Protein 6ITH (pdb70)

Secondary structure (DSSP, 8-state):
--SSHHHHHHHHHHHHHHHHHHHHHHHHHHHHHT-

InterPro domains:
  IPR001050 Syndecan [PTHR10915] (80-201)
  IPR003585 Neurexin/syndecan/glycophorin C [SM00294] (168-186)
  IPR027789 Syndecan/Neurexin domain [PF01034] (138-199)
  IPR030479 Syndecan, conserved site [PS00964] (169-179)

Solvent-accessible surface area: 3850 Å² total; per-residue (Å²): 206,186,151,57,88,119,90,101,51,67,108,114,51,45,36,72,105,38,148,112,139,55,88,146,102,110,106,89,100,82,166,157,160,199,207

Radius of gyration: 15.55 Å; Cα contacts (8 Å, |Δi|>4): 0; chains: 1; bounding box: 10×21×50 Å

Organism: Homo sapiens (NCBI:txid9606)

Sequence (35 aa):
MEQSTEVLAAVIAGGVIGFLFAIFLILLLVYRMRKMEQSTEVLAAVIAGGVIGFLFAIFLILLLVYRMRKMEQSTEVLAAVIAGGVIGFLFAIFLILLLVYRMRKMEQSTEVLAAVIAGGVIGFLFAIFLILLLVYRMRKMEQSTEVLAAVIAGGVIGFLFAIFLILLLVYRMRKMEQSTEVLAAVIAGGVIGFLFAIFLILLLVYRMRKMEQSTEVLAAVIAGGVIGFLFAIFLILLLVYRMRKMEQSTEVLAAVIAGGVIGFLFAIFLILLLVYRMRKMEQSTEVLAAVIAGGVIGFLFAIFLILLLVYRMRKMEQSTEVLAAVIAGGVIGFLFAIFLILLLVYRMRKMEQSTEVLAAVIAGGVIGFLFAIFLILLLVYRMRKMEQSTEVLAAVIAGGVIGFLFAIFLILLLVYRMRKMEQSTEVLAAVIAGGVIGFLFAIFLILLLVYRMRKMEQSTEVLAAVIAGGVIGFLFAIFLILLLVYRMRKMEQSTEVLAAVIAGGVIGFLFAIFLILLLVYRMRK

Structure (mmCIF, N/CA/C/O backbone):
data_6ITH
#
_entry.id   6ITH
#
_cell.length_a   1.000
_cell.length_b   1.000
_cell.length_c   1.000
_cell.angle_alpha   90.00
_cell.angle_beta   90.00
_cell.angle_gamma   90.00
#
_symmetry.space_group_name_H-M   'P 1'
#
loop_
_atom_site.group_PDB
_atom_site.id
_atom_site.type_symbol
_atom_site.label_atom_id
_atom_site.label_alt_id
_atom_site.label_comp_id
_atom_site.label_asym_id
_atom_site.label_entity_id
_atom_site.label_seq_id
_atom_site.pdbx_PDB_ins_code
_atom_site.Cartn_x
_atom_site.Cartn_y
_atom_site.Cartn_z
_atom_site.occupancy
_atom_site.B_iso_or_equiv
_atom_site.auth_seq_id
_atom_site.auth_comp_id
_atom_site.auth_asym_id
_atom_site.auth_atom_id
_atom_site.pdbx_PDB_model_num
ATOM 1 N N . MET A 1 1 ? 10.689 6.517 -8.796 1.00 0.00 1 MET A N 1
ATOM 2 C CA . MET A 1 1 ? 10.162 5.629 -7.766 1.00 0.00 1 MET A CA 1
ATOM 3 C C . MET A 1 1 ? 8.774 5.122 -8.144 1.00 0.00 1 MET A C 1
ATOM 4 O O . MET A 1 1 ? 7.927 5.889 -8.600 1.00 0.00 1 MET A O 1
ATOM 18 N N . GLU A 1 2 ? 8.549 3.826 -7.951 1.00 0.00 2 GLU A N 1
ATOM 19 C CA . GLU A 1 2 ? 7.263 3.218 -8.274 1.00 0.00 2 GLU A CA 1
ATOM 20 C C . GLU A 1 2 ? 6.509 2.835 -7.004 1.00 0.00 2 GLU A C 1
ATOM 21 O O . GLU A 1 2 ? 5.282 2.916 -6.950 1.00 0.00 2 GLU A O 1
ATOM 33 N N . GLN A 1 3 ? 7.253 2.417 -5.984 1.00 0.00 3 GLN A N 1
ATOM 34 C CA . GLN A 1 3 ? 6.654 2.019 -4.715 1.00 0.00 3 GLN A CA 1
ATOM 35 C C . GLN A 1 3 ? 6.262 3.242 -3.892 1.00 0.00 3 GLN A C 1
ATOM 36 O O . GLN A 1 3 ? 6.627 4.370 -4.225 1.00 0.00 3 GLN A O 1
ATOM 50 N N . SER A 1 4 ? 5.517 3.011 -2.816 1.00 0.00 4 SER A N 1
ATOM 51 C CA . SER A 1 4 ? 5.071 4.094 -1.948 1.00 0.00 4 SER A CA 1
ATOM 52 C C . SER A 1 4 ? 5.908 4.146 -0.673 1.00 0.00 4 SER A C 1
ATOM 53 O O . SER A 1 4 ? 5.424 4.550 0.386 1.00 0.00 4 SER A O 1
ATOM 61 N N . THR A 1 5 ? 7.167 3.735 -0.781 1.00 0.00 5 THR A N 1
ATOM 62 C CA . THR A 1 5 ? 8.072 3.733 0.361 1.00 0.00 5 THR A CA 1
ATOM 63 C C . THR A 1 5 ? 8.341 5.151 0.852 1.00 0.00 5 THR A C 1
ATOM 64 O O . THR A 1 5 ? 8.346 5.411 2.054 1.00 0.00 5 THR A O 1
ATOM 75 N N . GLU A 1 6 ? 8.565 6.065 -0.088 1.00 0.00 6 GLU A N 1
ATOM 76 C CA . GLU A 1 6 ? 8.835 7.457 0.251 1.00 0.00 6 GLU A CA 1
ATOM 77 C C . GLU A 1 6 ? 7.663 8.069 1.012 1.00 0.00 6 GLU A C 1
ATOM 78 O O . GLU A 1 6 ? 7.842 8.668 2.073 1.00 0.00 6 GLU A O 1
ATOM 90 N N . VAL A 1 7 ? 6.463 7.915 0.463 1.00 0.00 7 VAL A N 1
ATOM 91 C CA . VAL A 1 7 ? 5.260 8.452 1.090 1.00 0.00 7 VAL A CA 1
ATOM 92 C C . VAL A 1 7 ? 4.978 7.760 2.418 1.00 0.00 7 VAL A C 1
ATOM 93 O O . VAL A 1 7 ? 4.625 8.406 3.406 1.00 0.00 7 VAL A O 1
ATOM 106 N N . LEU A 1 8 ? 5.135 6.441 2.437 1.00 0.00 8 LEU A N 1
ATOM 107 C CA . LEU A 1 8 ? 4.897 5.659 3.646 1.00 0.00 8 LEU A CA 1
ATOM 108 C C . LEU A 1 8 ? 5.869 6.057 4.752 1.00 0.00 8 LEU A C 1
ATOM 109 O O . LEU A 1 8 ? 5.477 6.226 5.905 1.00 0.00 8 LEU A O 1
ATOM 125 N N . ALA A 1 9 ? 7.140 6.206 4.390 1.00 0.00 9 ALA A N 1
ATOM 126 C CA . ALA A 1 9 ? 8.167 6.588 5.351 1.00 0.00 9 ALA A CA 1
ATOM 127 C C . ALA A 1 9 ? 7.884 7.967 5.938 1.00 0.00 9 ALA A C 1
ATOM 128 O O . ALA A 1 9 ? 8.015 8.178 7.143 1.00 0.00 9 ALA A O 1
ATOM 135 N N . ALA A 1 10 ? 7.496 8.903 5.078 1.00 0.00 10 ALA A N 1
ATOM 136 C CA . ALA A 1 10 ? 7.194 10.261 5.512 1.00 0.00 10 ALA A CA 1
ATOM 137 C C . ALA A 1 10 ? 6.013 10.279 6.476 1.00 0.00 10 ALA A C 1
ATOM 138 O O . ALA A 1 10 ? 6.057 10.937 7.516 1.00 0.00 10 ALA A O 1
ATOM 145 N N . VAL A 1 11 ? 4.956 9.553 6.125 1.00 0.00 11 VAL A N 1
ATOM 146 C CA . VAL A 1 11 ? 3.763 9.485 6.960 1.00 0.00 11 VAL A CA 1
ATOM 147 C C . VAL A 1 11 ? 4.081 8.887 8.325 1.00 0.00 11 VAL A C 1
ATOM 148 O O . VAL A 1 11 ? 3.624 9.386 9.354 1.00 0.00 11 VAL A O 1
ATOM 161 N N . ILE A 1 12 ? 4.867 7.815 8.328 1.00 0.00 12 ILE A N 1
ATOM 162 C CA . ILE A 1 12 ? 5.247 7.150 9.567 1.00 0.00 12 ILE A CA 1
ATOM 163 C C . ILE A 1 12 ? 6.042 8.086 10.472 1.00 0.00 12 ILE A C 1
ATOM 164 O O . ILE A 1 12 ? 5.758 8.204 11.663 1.00 0.00 12 ILE A O 1
ATOM 180 N N . ALA A 1 13 ? 7.039 8.751 9.896 1.00 0.00 13 ALA A N 1
ATOM 181 C CA . ALA A 1 13 ? 7.872 9.679 10.649 1.00 0.00 13 ALA A CA 1
ATOM 182 C C . ALA A 1 13 ? 7.040 10.819 11.228 1.00 0.00 13 ALA A C 1
ATOM 183 O O . ALA A 1 13 ? 7.244 11.231 12.369 1.00 0.00 13 ALA A O 1
ATOM 190 N N . GLY A 1 14 ? 6.102 11.324 10.433 1.00 0.00 14 GLY A N 1
ATOM 191 C CA . GLY A 1 14 ? 5.254 12.412 10.884 1.00 0.00 14 GLY A CA 1
ATOM 192 C C . GLY A 1 14 ? 4.340 12.001 12.021 1.00 0.00 14 GLY A C 1
ATOM 193 O O . GLY A 1 14 ? 4.080 12.785 12.932 1.00 0.00 14 GLY A O 1
ATOM 197 N N . GLY A 1 15 ? 3.848 10.766 11.966 1.00 0.00 15 GLY A N 1
ATOM 198 C CA . GLY A 1 15 ? 2.960 10.275 13.004 1.00 0.00 15 GLY A CA 1
ATOM 199 C C . GLY A 1 15 ? 3.674 10.063 14.324 1.00 0.00 15 GLY A C 1
ATOM 200 O O . GLY A 1 15 ? 3.163 10.435 15.381 1.00 0.00 15 GLY A O 1
ATOM 204 N N . VAL A 1 16 ? 4.858 9.463 14.266 1.00 0.00 16 VAL A N 1
ATOM 205 C CA . VAL A 1 16 ? 5.643 9.202 15.466 1.00 0.00 16 VAL A CA 1
ATOM 206 C C . VAL A 1 16 ? 6.123 10.502 16.103 1.00 0.00 16 VAL A C 1
ATOM 207 O O . VAL A 1 16 ? 6.064 10.667 17.321 1.00 0.00 16 VAL A O 1
ATOM 220 N N . ILE A 1 17 ? 6.598 11.422 15.270 1.00 0.00 17 ILE A N 1
ATOM 221 C CA . ILE A 1 17 ? 7.087 12.708 15.751 1.00 0.00 17 ILE A CA 1
ATOM 222 C C . ILE A 1 17 ? 5.960 13.527 16.372 1.00 0.00 17 ILE A C 1
ATOM 223 O O . ILE A 1 17 ? 6.118 14.105 17.446 1.00 0.00 17 ILE A O 1
ATOM 239 N N . GLY A 1 18 ? 4.820 13.570 15.688 1.00 0.00 18 GLY A N 1
ATOM 240 C CA . GLY A 1 18 ? 3.683 14.319 16.188 1.00 0.00 18 GLY A CA 1
ATOM 241 C C . GLY A 1 18 ? 3.149 13.761 17.492 1.00 0.00 18 GLY A C 1
ATOM 242 O O . GLY A 1 18 ? 2.826 14.513 18.412 1.00 0.00 18 GLY A O 1
ATOM 246 N N . PHE A 1 19 ? 3.055 12.438 17.573 1.00 0.00 19 PHE A N 1
ATOM 247 C CA . PHE A 1 19 ? 2.554 11.779 18.774 1.00 0.00 19 PHE A CA 1
ATOM 248 C C . PHE A 1 19 ? 3.487 12.022 19.957 1.00 0.00 19 PHE A C 1
ATOM 249 O O . PHE A 1 19 ? 3.037 12.289 21.072 1.00 0.00 19 PHE A O 1
ATOM 266 N N . LEU A 1 20 ? 4.788 11.928 19.706 1.00 0.00 20 LEU A N 1
ATOM 267 C CA . LEU A 1 20 ? 5.785 12.137 20.750 1.00 0.00 20 LEU A CA 1
ATOM 268 C C . LEU A 1 20 ? 5.747 13.574 21.260 1.00 0.00 20 LEU A C 1
ATOM 269 O O . LEU A 1 20 ? 5.891 13.823 22.457 1.00 0.00 20 LEU A O 1
ATOM 285 N N . PHE A 1 21 ? 5.549 14.517 20.344 1.00 0.00 21 PHE A N 1
ATOM 286 C CA . PHE A 1 21 ? 5.490 15.929 20.701 1.00 0.00 21 PHE A CA 1
ATOM 287 C C . PHE A 1 21 ? 4.241 16.230 21.524 1.00 0.00 21 PHE A C 1
ATOM 288 O O . PHE A 1 21 ? 4.297 16.963 22.511 1.00 0.00 21 PHE A O 1
ATOM 305 N N . ALA A 1 22 ? 3.115 15.660 21.109 1.00 0.00 22 ALA A N 1
ATOM 306 C CA . ALA A 1 22 ? 1.852 15.866 21.808 1.00 0.00 22 ALA A CA 1
ATOM 307 C C . ALA A 1 22 ? 1.919 15.324 23.232 1.00 0.00 22 ALA A C 1
ATOM 308 O O . ALA A 1 22 ? 1.471 15.977 24.175 1.00 0.00 22 ALA A O 1
ATOM 315 N N . ILE A 1 23 ? 2.478 14.128 23.380 1.00 0.00 23 ILE A N 1
ATOM 316 C CA . ILE A 1 23 ? 2.603 13.500 24.689 1.00 0.00 23 ILE A CA 1
ATOM 317 C C . ILE A 1 23 ? 3.554 14.284 25.587 1.00 0.00 23 ILE A C 1
ATOM 318 O O . ILE A 1 23 ? 3.331 14.406 26.791 1.00 0.00 23 ILE A O 1
ATOM 334 N N . PHE A 1 24 ? 4.617 14.817 24.991 1.00 0.00 24 PHE A N 1
ATOM 335 C CA . PHE A 1 24 ? 5.603 15.591 25.737 1.00 0.00 24 PHE A CA 1
ATOM 336 C C . PHE A 1 24 ? 5.003 16.904 26.230 1.00 0.00 24 PHE A C 1
ATOM 337 O O . PHE A 1 24 ? 5.268 17.338 27.352 1.00 0.00 24 PHE A O 1
ATOM 354 N N . LEU A 1 25 ? 4.195 17.533 25.384 1.00 0.00 25 LEU A N 1
ATOM 355 C CA . LEU A 1 25 ? 3.558 18.798 25.732 1.00 0.00 25 LEU A CA 1
ATOM 356 C C . LEU A 1 25 ? 2.542 18.605 26.853 1.00 0.00 25 LEU A C 1
ATOM 357 O O . LEU A 1 25 ? 2.476 19.403 27.789 1.00 0.00 25 LEU A O 1
ATOM 373 N N . ILE A 1 26 ? 1.753 17.541 26.753 1.00 0.00 26 ILE A N 1
ATOM 374 C CA . ILE A 1 26 ? 0.743 17.241 27.761 1.00 0.00 26 ILE A CA 1
ATOM 375 C C . ILE A 1 26 ? 1.386 16.922 29.106 1.00 0.00 26 ILE A C 1
ATOM 376 O O . ILE A 1 26 ? 0.952 17.417 30.147 1.00 0.00 26 ILE A O 1
ATOM 392 N N . LEU A 1 27 ? 2.424 16.093 29.078 1.00 0.00 27 LEU A N 1
ATOM 393 C CA . LEU A 1 27 ? 3.130 15.709 30.295 1.00 0.00 27 LEU A CA 1
ATOM 394 C C . LEU A 1 27 ? 3.768 16.924 30.961 1.00 0.00 27 LEU A C 1
ATOM 395 O O . LEU A 1 27 ? 3.734 17.063 32.185 1.00 0.00 27 LEU A O 1
ATOM 411 N N . LEU A 1 28 ? 4.347 17.801 30.149 1.00 0.00 28 LEU A N 1
ATOM 412 C CA . LEU A 1 28 ? 4.991 19.006 30.660 1.00 0.00 28 LEU A CA 1
ATOM 413 C C . LEU A 1 28 ? 3.970 19.940 31.301 1.00 0.00 28 LEU A C 1
ATOM 414 O O . LEU A 1 28 ? 4.227 20.534 32.349 1.00 0.00 28 LEU A O 1
ATOM 430 N N . LEU A 1 29 ? 2.809 20.063 30.667 1.00 0.00 29 LEU A N 1
ATOM 431 C CA . LEU A 1 29 ? 1.746 20.923 31.177 1.00 0.00 29 LEU A CA 1
ATOM 432 C C . LEU A 1 29 ? 1.218 20.404 32.510 1.00 0.00 29 LEU A C 1
ATOM 433 O O . LEU A 1 29 ? 1.096 21.157 33.477 1.00 0.00 29 LEU A O 1
ATOM 449 N N . VAL A 1 30 ? 0.909 19.112 32.556 1.00 0.00 30 VAL A N 1
ATOM 450 C CA . VAL A 1 30 ? 0.397 18.491 33.772 1.00 0.00 30 VAL A CA 1
ATOM 451 C C . VAL A 1 30 ? 1.446 18.504 34.879 1.00 0.00 30 VAL A C 1
ATOM 452 O O . VAL A 1 30 ? 1.116 18.612 36.060 1.00 0.00 30 VAL A O 1
ATOM 465 N N . TYR A 1 31 ? 2.711 18.394 34.488 1.00 0.00 31 TYR A N 1
ATOM 466 C CA . TYR A 1 31 ? 3.809 18.390 35.447 1.00 0.00 31 TYR A CA 1
ATOM 467 C C . TYR A 1 31 ? 4.020 19.781 36.039 1.00 0.00 31 TYR A C 1
ATOM 468 O O . TYR A 1 31 ? 4.200 19.933 37.247 1.00 0.00 31 TYR A O 1
ATOM 486 N N . ARG A 1 32 ? 3.996 20.793 35.178 1.00 0.00 32 ARG A N 1
ATOM 487 C CA . ARG A 1 32 ? 4.184 22.171 35.613 1.00 0.00 32 ARG A CA 1
ATOM 488 C C . ARG A 1 32 ? 3.066 22.601 36.559 1.00 0.00 32 ARG A C 1
ATOM 489 O O . ARG A 1 32 ? 3.309 23.282 37.554 1.00 0.00 32 ARG A O 1
ATOM 510 N N . MET A 1 33 ? 1.841 22.197 36.240 1.00 0.00 33 MET A N 1
ATOM 511 C CA . MET A 1 33 ? 0.686 22.539 37.061 1.00 0.00 33 MET A CA 1
ATOM 512 C C . MET A 1 33 ? 0.783 21.886 38.436 1.00 0.00 33 MET A C 1
ATOM 513 O O . MET A 1 33 ? 0.170 22.348 39.398 1.00 0.00 33 MET A O 1
ATOM 527 N N . ARG A 1 34 ? 1.558 20.809 38.521 1.00 0.00 34 ARG A N 1
ATOM 528 C CA . ARG A 1 34 ? 1.734 20.092 39.778 1.00 0.00 34 ARG A CA 1
ATOM 529 C C . ARG A 1 34 ? 2.175 21.041 40.888 1.00 0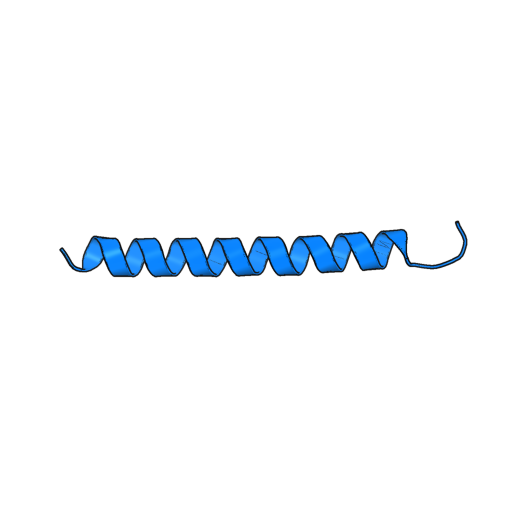.00 34 ARG A C 1
ATOM 530 O O . ARG A 1 34 ? 1.836 20.848 42.056 1.00 0.00 34 ARG A O 1
ATOM 551 N N . LYS A 1 35 ? 2.934 22.066 40.516 1.00 0.00 35 LYS A N 1
ATOM 552 C CA . LYS A 1 35 ? 3.423 23.046 41.479 1.00 0.00 35 LYS A CA 1
ATOM 553 C C . LYS A 1 35 ? 2.268 23.661 42.262 1.00 0.00 35 LYS A C 1
ATOM 554 O O . LYS A 1 35 ? 2.478 24.479 43.158 1.00 0.00 35 LYS A O 1
ATOM 573 N N . MET A 1 1 ? -0.258 -1.087 1.244 1.00 0.00 1 MET A N 2
ATOM 574 C CA . MET A 1 1 ? 0.433 -1.146 -0.038 1.00 0.00 1 MET A CA 2
ATOM 575 C C . MET A 1 1 ? 1.938 -0.976 0.147 1.00 0.00 1 MET A C 2
ATOM 576 O O . MET A 1 1 ? 2.385 -0.115 0.904 1.00 0.00 1 MET A O 2
ATOM 590 N N . GLU A 1 2 ? 2.713 -1.802 -0.550 1.00 0.00 2 GLU A N 2
ATOM 591 C CA . GLU A 1 2 ? 4.167 -1.742 -0.460 1.00 0.00 2 GLU A CA 2
ATOM 592 C C . GLU A 1 2 ? 4.715 -0.573 -1.273 1.00 0.00 2 GLU A C 2
ATOM 593 O O . GLU A 1 2 ? 5.704 0.051 -0.892 1.00 0.00 2 GLU A O 2
ATOM 605 N N . GLN A 1 3 ? 4.063 -0.284 -2.396 1.00 0.00 3 GLN A N 2
ATOM 606 C CA . GLN A 1 3 ? 4.486 0.809 -3.263 1.00 0.00 3 GLN A CA 2
ATOM 607 C C . GLN A 1 3 ? 4.487 2.134 -2.509 1.00 0.00 3 GLN A C 2
ATOM 608 O O . GLN A 1 3 ? 3.982 2.223 -1.389 1.00 0.00 3 GLN A O 2
ATOM 622 N N . SER A 1 4 ? 5.057 3.162 -3.129 1.00 0.00 4 SER A N 2
ATOM 623 C CA . SER A 1 4 ? 5.127 4.482 -2.514 1.00 0.00 4 SER A CA 2
ATOM 624 C C . SER A 1 4 ? 5.844 4.418 -1.169 1.00 0.00 4 SER A C 2
ATOM 625 O O . SER A 1 4 ? 5.415 5.033 -0.192 1.00 0.00 4 SER A O 2
ATOM 633 N N . THR A 1 5 ? 6.941 3.667 -1.125 1.00 0.00 5 THR A N 2
ATOM 634 C CA . THR A 1 5 ? 7.718 3.520 0.099 1.00 0.00 5 THR A CA 2
ATOM 635 C C . THR A 1 5 ? 8.063 4.878 0.698 1.00 0.00 5 THR A C 2
ATOM 636 O O . THR A 1 5 ? 7.991 5.067 1.912 1.00 0.00 5 THR A O 2
ATOM 647 N N . GLU A 1 6 ? 8.437 5.822 -0.161 1.00 0.00 6 GLU A N 2
ATOM 648 C CA . GLU A 1 6 ? 8.792 7.163 0.286 1.00 0.00 6 GLU A CA 2
ATOM 649 C C . GLU A 1 6 ? 7.633 7.813 1.036 1.00 0.00 6 GLU A C 2
ATOM 650 O O . GLU A 1 6 ? 7.816 8.387 2.109 1.00 0.00 6 GLU A O 2
ATOM 662 N N . VAL A 1 7 ? 6.437 7.717 0.462 1.00 0.00 7 VAL A N 2
ATOM 663 C CA . VAL A 1 7 ? 5.247 8.294 1.075 1.00 0.00 7 VAL A CA 2
ATOM 664 C C . VAL A 1 7 ? 4.961 7.654 2.429 1.00 0.00 7 VAL A C 2
ATOM 665 O O . VAL A 1 7 ? 4.656 8.344 3.402 1.00 0.00 7 VAL A O 2
ATOM 678 N N . LEU A 1 8 ? 5.060 6.330 2.484 1.00 0.00 8 LEU A N 2
ATOM 679 C CA . LEU A 1 8 ? 4.813 5.595 3.720 1.00 0.00 8 LEU A CA 2
ATOM 680 C C . LEU A 1 8 ? 5.809 5.999 4.802 1.00 0.00 8 LEU A C 2
ATOM 681 O O . LEU A 1 8 ? 5.437 6.204 5.957 1.00 0.00 8 LEU A O 2
ATOM 697 N N . ALA A 1 9 ? 7.077 6.112 4.419 1.00 0.00 9 ALA A N 2
ATOM 698 C CA . ALA A 1 9 ? 8.126 6.495 5.356 1.00 0.00 9 ALA A CA 2
ATOM 699 C C . ALA A 1 9 ? 7.870 7.885 5.929 1.00 0.00 9 ALA A C 2
ATOM 700 O O . ALA A 1 9 ? 8.027 8.111 7.128 1.00 0.00 9 ALA A O 2
ATOM 707 N N . ALA A 1 10 ? 7.476 8.814 5.063 1.00 0.00 10 ALA A N 2
ATOM 708 C CA . ALA A 1 10 ? 7.198 10.181 5.483 1.00 0.00 10 ALA A CA 2
ATOM 709 C C . ALA A 1 10 ? 6.032 10.227 6.465 1.00 0.00 10 ALA A C 2
ATOM 710 O O . ALA A 1 10 ? 6.100 10.897 7.496 1.00 0.00 10 ALA A O 2
ATOM 717 N N . VAL A 1 11 ? 4.961 9.510 6.139 1.00 0.00 11 VAL A N 2
ATOM 718 C CA . VAL A 1 11 ? 3.779 9.468 6.992 1.00 0.00 11 VAL A CA 2
ATOM 719 C C . VAL A 1 11 ? 4.111 8.886 8.361 1.00 0.00 11 VAL A C 2
ATOM 720 O O . VAL A 1 11 ? 3.674 9.403 9.390 1.00 0.00 11 VAL A O 2
ATOM 733 N N . ILE A 1 12 ? 4.886 7.807 8.367 1.00 0.00 12 ILE A N 2
ATOM 734 C CA . ILE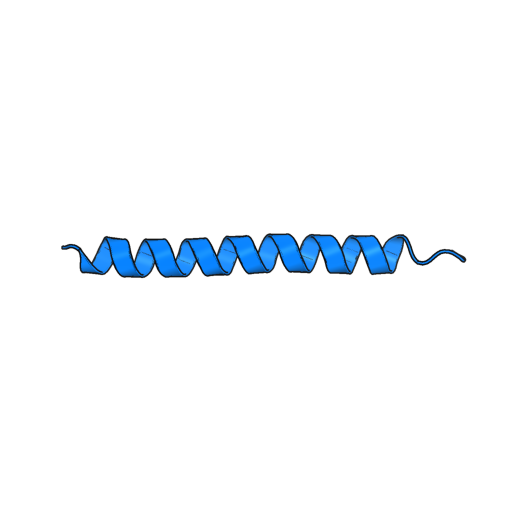 A 1 12 ? 5.278 7.155 9.611 1.00 0.00 12 ILE A CA 2
ATOM 735 C C . ILE A 1 12 ? 6.097 8.093 10.489 1.00 0.00 12 ILE A C 2
ATOM 736 O O . ILE A 1 12 ? 5.835 8.228 11.684 1.00 0.00 12 ILE A O 2
ATOM 752 N N . ALA A 1 13 ? 7.090 8.742 9.889 1.00 0.00 13 ALA A N 2
ATOM 753 C CA . ALA A 1 13 ? 7.945 9.672 10.616 1.00 0.00 13 ALA A CA 2
ATOM 754 C C . ALA A 1 13 ? 7.134 10.826 11.195 1.00 0.00 13 ALA A C 2
ATOM 755 O O . ALA A 1 13 ? 7.345 11.234 12.336 1.00 0.00 13 ALA A O 2
ATOM 762 N N . GLY A 1 14 ? 6.205 11.348 10.400 1.00 0.00 14 GLY A N 2
ATOM 763 C CA . GLY A 1 14 ? 5.377 12.451 10.852 1.00 0.00 14 GLY A CA 2
ATOM 764 C C . GLY A 1 14 ? 4.482 12.066 12.014 1.00 0.00 14 GLY A C 2
ATOM 765 O O . GLY A 1 14 ? 4.272 12.857 12.933 1.00 0.00 14 GLY A O 2
ATOM 769 N N . GLY A 1 15 ? 3.952 10.847 11.973 1.00 0.00 15 GLY A N 2
ATOM 770 C CA . GLY A 1 15 ? 3.080 10.381 13.035 1.00 0.00 15 GLY A CA 2
ATOM 771 C C . GLY A 1 15 ? 3.821 10.161 14.339 1.00 0.00 15 GLY A C 2
ATOM 772 O O . GLY A 1 15 ? 3.321 10.503 15.411 1.00 0.00 15 GLY A O 2
ATOM 776 N N . VAL A 1 16 ? 5.017 9.587 14.249 1.00 0.00 16 VAL A N 2
ATOM 777 C CA . VAL A 1 16 ? 5.828 9.321 15.431 1.00 0.00 16 VAL A CA 2
ATOM 778 C C . VAL A 1 16 ? 6.280 10.619 16.091 1.00 0.00 16 VAL A C 2
ATOM 779 O O . VAL A 1 16 ? 6.193 10.770 17.310 1.00 0.00 16 VAL A O 2
ATOM 792 N N . ILE A 1 17 ? 6.762 11.553 15.278 1.00 0.00 17 ILE A N 2
ATOM 793 C CA . ILE A 1 17 ? 7.226 12.839 15.783 1.00 0.00 17 ILE A CA 2
ATOM 794 C C . ILE A 1 17 ? 6.082 13.630 16.408 1.00 0.00 17 ILE A C 2
ATOM 795 O O . ILE A 1 17 ? 6.224 14.198 17.490 1.00 0.00 17 ILE A O 2
ATOM 811 N N . GLY A 1 18 ? 4.945 13.661 15.719 1.00 0.00 18 GLY A N 2
ATOM 812 C CA . GLY A 1 18 ? 3.791 14.383 16.222 1.00 0.00 18 GLY A CA 2
ATOM 813 C C . GLY A 1 18 ? 3.267 13.804 17.521 1.00 0.00 18 GLY A C 2
ATOM 814 O O . GLY A 1 18 ? 2.925 14.543 18.445 1.00 0.00 18 GLY A O 2
ATOM 818 N N . PHE A 1 19 ? 3.201 12.479 17.593 1.00 0.00 19 PHE A N 2
ATOM 819 C CA . PHE A 1 19 ? 2.712 11.801 18.788 1.00 0.00 19 PHE A CA 2
ATOM 820 C C . PHE A 1 19 ? 3.636 12.057 19.975 1.00 0.00 19 PHE A C 2
ATOM 821 O O . PHE A 1 19 ? 3.177 12.306 21.091 1.00 0.00 19 PHE A O 2
ATOM 838 N N . LEU A 1 20 ? 4.939 11.994 19.727 1.00 0.00 20 LEU A N 2
ATOM 839 C CA . LEU A 1 20 ? 5.929 12.218 20.775 1.00 0.00 20 LEU A CA 2
ATOM 840 C C . LEU A 1 20 ? 5.856 13.650 21.296 1.00 0.00 20 LEU A C 2
ATOM 841 O O . LEU A 1 20 ? 5.993 13.893 22.495 1.00 0.00 20 LEU A O 2
ATOM 857 N N . PHE A 1 21 ? 5.638 14.594 20.387 1.00 0.00 21 PHE A N 2
ATOM 858 C CA . PHE A 1 21 ? 5.546 16.002 20.754 1.00 0.00 21 PHE A CA 2
ATOM 859 C C . PHE A 1 21 ? 4.286 16.269 21.574 1.00 0.00 21 PHE A C 2
ATOM 860 O O . PHE A 1 21 ? 4.321 16.995 22.566 1.00 0.00 21 PHE A O 2
ATOM 877 N N . ALA A 1 22 ? 3.175 15.675 21.150 1.00 0.00 22 ALA A N 2
ATOM 878 C CA . ALA A 1 22 ? 1.905 15.847 21.845 1.00 0.00 22 ALA A CA 2
ATOM 879 C C . ALA A 1 22 ? 1.978 15.296 23.265 1.00 0.00 22 ALA A C 2
ATOM 880 O O . ALA A 1 22 ? 1.506 15.929 24.210 1.00 0.00 22 ALA A O 2
ATOM 887 N N . ILE A 1 23 ? 2.570 14.116 23.407 1.00 0.00 23 ILE A N 2
ATOM 888 C CA . ILE A 1 23 ? 2.704 13.481 24.713 1.00 0.00 23 ILE A CA 2
ATOM 889 C C . ILE A 1 23 ? 3.635 14.280 25.619 1.00 0.00 23 ILE A C 2
ATOM 890 O O . ILE A 1 23 ? 3.402 14.391 26.823 1.00 0.00 23 ILE A O 2
ATOM 906 N N . PHE A 1 24 ? 4.690 14.835 25.033 1.00 0.00 24 PHE A N 2
ATOM 907 C CA . PHE A 1 24 ? 5.656 15.625 25.787 1.00 0.00 24 PHE A CA 2
ATOM 908 C C . PHE A 1 24 ? 5.027 16.923 26.285 1.00 0.00 24 PHE A C 2
ATOM 909 O O . PHE A 1 24 ? 5.273 17.352 27.413 1.00 0.00 24 PHE A O 2
ATOM 926 N N . LEU A 1 25 ? 4.216 17.544 25.436 1.00 0.00 25 LEU A N 2
ATOM 927 C CA . LEU A 1 25 ? 3.552 18.794 25.789 1.00 0.00 25 LEU A CA 2
ATOM 928 C C . LEU A 1 25 ? 2.523 18.571 26.893 1.00 0.00 25 LEU A C 2
ATOM 929 O O . LEU A 1 25 ? 2.423 19.364 27.830 1.00 0.00 25 LEU A O 2
ATOM 945 N N . ILE A 1 26 ? 1.764 17.487 26.777 1.00 0.00 26 ILE A N 2
ATOM 946 C CA . ILE A 1 26 ? 0.746 17.159 27.768 1.00 0.00 26 ILE A CA 2
ATOM 947 C C . ILE A 1 26 ? 1.376 16.857 29.124 1.00 0.00 26 ILE A C 2
ATOM 948 O O . ILE A 1 26 ? 0.910 17.339 30.158 1.00 0.00 26 ILE A O 2
ATOM 964 N N . LEU A 1 27 ? 2.437 16.059 29.112 1.00 0.00 27 LEU A N 2
ATOM 965 C CA . LEU A 1 27 ? 3.133 15.694 30.342 1.00 0.00 27 LEU A CA 2
ATOM 966 C C . LEU A 1 27 ? 3.730 16.926 31.016 1.00 0.00 27 LEU A C 2
ATOM 967 O O . LEU A 1 27 ? 3.656 17.076 32.236 1.00 0.00 27 LEU A O 2
ATOM 983 N N . LEU A 1 28 ? 4.319 17.806 30.213 1.00 0.00 28 LEU A N 2
ATOM 984 C CA . LEU A 1 28 ? 4.927 19.026 30.732 1.00 0.00 28 LEU A CA 2
ATOM 985 C C . LEU A 1 28 ? 3.876 19.928 31.372 1.00 0.00 28 LEU A C 2
ATOM 986 O O . LEU A 1 28 ? 4.100 20.499 32.440 1.00 0.00 28 LEU A O 2
ATOM 1002 N N . LEU A 1 29 ? 2.730 20.052 30.713 1.00 0.00 29 LEU A N 2
ATOM 1003 C CA . LEU A 1 29 ? 1.642 20.883 31.218 1.00 0.00 29 LEU A CA 2
ATOM 1004 C C . LEU A 1 29 ? 1.097 20.328 32.530 1.00 0.00 29 LEU A C 2
ATOM 1005 O O . LEU A 1 29 ? 0.858 21.073 33.480 1.00 0.00 29 LEU A O 2
ATOM 1021 N N . VAL A 1 30 ? 0.906 19.013 32.576 1.00 0.00 30 VAL A N 2
ATOM 1022 C CA . VAL A 1 30 ? 0.392 18.357 33.773 1.00 0.00 30 VAL A CA 2
ATOM 1023 C C . VAL A 1 30 ? 1.343 18.540 34.951 1.00 0.00 30 VAL A C 2
ATOM 1024 O O . VAL A 1 30 ? 0.917 18.850 36.064 1.00 0.00 30 VAL A O 2
ATOM 1037 N N . TYR A 1 31 ? 2.633 18.347 34.698 1.00 0.00 31 TYR A N 2
ATOM 1038 C CA . TYR A 1 31 ? 3.645 18.489 35.738 1.00 0.00 31 TYR A CA 2
ATOM 1039 C C . TYR A 1 31 ? 3.770 19.944 36.182 1.00 0.00 31 TYR A C 2
ATOM 1040 O O . TYR A 1 31 ? 3.910 20.232 37.371 1.00 0.00 31 TYR A O 2
ATOM 1058 N N . ARG A 1 32 ? 3.717 20.856 35.217 1.00 0.00 32 ARG A N 2
ATOM 1059 C CA . ARG A 1 32 ? 3.825 22.281 35.506 1.00 0.00 32 ARG A CA 2
ATOM 1060 C C . ARG A 1 32 ? 2.702 22.734 36.434 1.00 0.00 32 ARG A C 2
ATOM 1061 O O . ARG A 1 32 ? 2.920 23.532 37.345 1.00 0.00 32 ARG A O 2
ATOM 1082 N N . MET A 1 33 ? 1.500 22.219 36.195 1.00 0.00 33 MET A N 2
ATOM 1083 C CA . MET A 1 33 ? 0.343 22.571 37.010 1.00 0.00 33 MET A CA 2
ATOM 1084 C C . MET A 1 33 ? 0.522 22.087 38.445 1.00 0.00 33 MET A C 2
ATOM 1085 O O . MET A 1 33 ? -0.101 22.611 39.369 1.00 0.00 33 MET A O 2
ATOM 1099 N N . ARG A 1 34 ? 1.375 21.084 38.625 1.00 0.00 34 ARG A N 2
ATOM 1100 C CA . ARG A 1 34 ? 1.634 20.529 39.948 1.00 0.00 34 ARG A CA 2
ATOM 1101 C C . ARG A 1 34 ? 2.379 21.534 40.823 1.00 0.00 34 ARG A C 2
ATOM 1102 O O . ARG A 1 34 ? 2.200 21.567 42.040 1.00 0.00 34 ARG A O 2
ATOM 1123 N N . LYS A 1 35 ? 3.217 22.351 40.194 1.00 0.00 35 LYS A N 2
ATOM 1124 C CA . LYS A 1 35 ? 3.990 23.357 40.912 1.00 0.00 35 LYS A CA 2
ATOM 1125 C C . LYS A 1 35 ? 3.075 24.426 41.503 1.00 0.00 35 LYS A C 2
ATOM 1126 O O . LYS A 1 35 ? 3.425 25.081 42.485 1.00 0.00 35 LYS A O 2
ATOM 1145 N N . MET A 1 1 ? -0.962 2.990 3.284 1.00 0.00 1 MET A N 3
ATOM 1146 C CA . MET A 1 1 ? -0.698 2.699 1.879 1.00 0.00 1 MET A CA 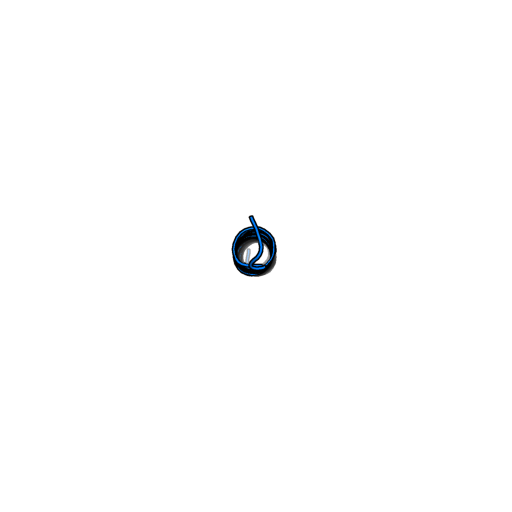3
ATOM 1147 C C . MET A 1 1 ? 0.186 1.464 1.737 1.00 0.00 1 MET A C 3
ATOM 1148 O O . MET A 1 1 ? 0.781 1.001 2.710 1.00 0.00 1 MET A O 3
ATOM 1162 N N . GLU A 1 2 ? 0.267 0.936 0.520 1.00 0.00 2 GLU A N 3
ATOM 1163 C CA . GLU A 1 2 ? 1.078 -0.246 0.253 1.00 0.00 2 GLU A CA 3
ATOM 1164 C C . GLU A 1 2 ? 2.263 0.099 -0.645 1.00 0.00 2 GLU A C 3
ATOM 1165 O O . GLU A 1 2 ? 3.346 -0.468 -0.504 1.00 0.00 2 GLU A O 3
ATOM 1177 N N . GLN A 1 3 ? 2.047 1.031 -1.568 1.00 0.00 3 GLN A N 3
ATOM 1178 C CA . GLN A 1 3 ? 3.097 1.450 -2.489 1.00 0.00 3 GLN A CA 3
ATOM 1179 C C . GLN A 1 3 ? 3.727 2.763 -2.036 1.00 0.00 3 GLN A C 3
ATOM 1180 O O . GLN A 1 3 ? 3.462 3.242 -0.933 1.00 0.00 3 GLN A O 3
ATOM 1194 N N . SER A 1 4 ? 4.561 3.341 -2.894 1.00 0.00 4 SER A N 3
ATOM 1195 C CA . SER A 1 4 ? 5.232 4.597 -2.581 1.00 0.00 4 SER A CA 3
ATOM 1196 C C . SER A 1 4 ? 5.939 4.513 -1.231 1.00 0.00 4 SER A C 3
ATOM 1197 O O . SER A 1 4 ? 5.498 5.106 -0.247 1.00 0.00 4 SER A O 3
ATOM 1205 N N . THR A 1 5 ? 7.042 3.770 -1.194 1.00 0.00 5 THR A N 3
ATOM 1206 C CA . THR A 1 5 ? 7.811 3.606 0.033 1.00 0.00 5 THR A CA 3
ATOM 1207 C C . THR A 1 5 ? 8.140 4.956 0.661 1.00 0.00 5 THR A C 3
ATOM 1208 O O . THR A 1 5 ? 8.057 5.121 1.877 1.00 0.00 5 THR A O 3
ATOM 1219 N N . GLU A 1 6 ? 8.513 5.918 -0.178 1.00 0.00 6 GLU A N 3
ATOM 1220 C CA . GLU A 1 6 ? 8.855 7.254 0.297 1.00 0.00 6 GLU A CA 3
ATOM 1221 C C . GLU A 1 6 ? 7.684 7.880 1.049 1.00 0.00 6 GLU A C 3
ATOM 1222 O O . GLU A 1 6 ? 7.854 8.436 2.134 1.00 0.00 6 GLU A O 3
ATOM 1234 N N . VAL A 1 7 ? 6.494 7.786 0.463 1.00 0.00 7 VAL A N 3
ATOM 1235 C CA . VAL A 1 7 ? 5.294 8.343 1.077 1.00 0.00 7 VAL A CA 3
ATOM 1236 C C . VAL A 1 7 ? 5.003 7.677 2.417 1.00 0.00 7 VAL A C 3
ATOM 1237 O O . VAL A 1 7 ? 4.686 8.348 3.400 1.00 0.00 7 VAL A O 3
ATOM 1250 N N . LEU A 1 8 ? 5.113 6.353 2.450 1.00 0.00 8 LEU A N 3
ATOM 1251 C CA . LEU A 1 8 ? 4.862 5.595 3.671 1.00 0.00 8 LEU A CA 3
ATOM 1252 C C . LEU A 1 8 ? 5.845 5.989 4.768 1.00 0.00 8 LEU A C 3
ATOM 1253 O O . LEU A 1 8 ? 5.461 6.175 5.922 1.00 0.00 8 LEU A O 3
ATOM 1269 N N . ALA A 1 9 ? 7.116 6.116 4.399 1.00 0.00 9 ALA A N 3
ATOM 1270 C CA . ALA A 1 9 ? 8.153 6.492 5.351 1.00 0.00 9 ALA A CA 3
ATOM 1271 C C . ALA A 1 9 ? 7.880 7.870 5.946 1.00 0.00 9 ALA A C 3
ATOM 1272 O O . ALA A 1 9 ? 8.025 8.077 7.150 1.00 0.00 9 ALA A O 3
ATOM 1279 N N . ALA A 1 10 ? 7.485 8.809 5.093 1.00 0.00 10 ALA A N 3
ATOM 1280 C CA . ALA A 1 10 ? 7.190 10.167 5.534 1.00 0.00 10 ALA A CA 3
ATOM 1281 C C . ALA A 1 10 ? 6.011 10.186 6.501 1.00 0.00 10 ALA A C 3
ATOM 1282 O O . ALA A 1 10 ? 6.043 10.873 7.522 1.00 0.00 10 ALA A O 3
ATOM 1289 N N . VAL A 1 11 ? 4.970 9.428 6.172 1.00 0.00 11 VAL A N 3
ATOM 1290 C CA . VAL A 1 11 ? 3.780 9.358 7.011 1.00 0.00 11 VAL A CA 3
ATOM 1291 C C . VAL A 1 11 ? 4.109 8.784 8.385 1.00 0.00 11 VAL A C 3
ATOM 1292 O O . VAL A 1 11 ? 3.655 9.297 9.408 1.00 0.00 11 VAL A O 3
ATOM 1305 N N . ILE A 1 12 ? 4.902 7.718 8.400 1.00 0.00 12 ILE A N 3
ATOM 1306 C CA . ILE A 1 12 ? 5.294 7.075 9.648 1.00 0.00 12 ILE A CA 3
ATOM 1307 C C . ILE A 1 12 ? 6.109 8.023 10.522 1.00 0.00 12 ILE A C 3
ATOM 1308 O O . ILE A 1 12 ? 5.844 8.164 11.716 1.00 0.00 12 ILE A O 3
ATOM 1324 N N . ALA A 1 13 ? 7.099 8.672 9.919 1.00 0.00 13 ALA A N 3
ATOM 1325 C CA . ALA A 1 13 ? 7.950 9.609 10.641 1.00 0.00 13 ALA A CA 3
ATOM 1326 C C . ALA A 1 13 ? 7.134 10.764 11.211 1.00 0.00 13 ALA A C 3
ATOM 1327 O O . ALA A 1 13 ? 7.341 11.181 12.350 1.00 0.00 13 ALA A O 3
ATOM 1334 N N . GLY A 1 14 ? 6.205 11.278 10.411 1.00 0.00 14 GLY A N 3
ATOM 1335 C CA . GLY A 1 14 ? 5.373 12.381 10.854 1.00 0.00 14 GLY A CA 3
ATOM 1336 C C . GLY A 1 14 ? 4.475 12.001 12.014 1.00 0.00 14 GLY A C 3
ATOM 1337 O O . GLY A 1 14 ? 4.259 12.795 12.928 1.00 0.00 14 GLY A O 3
ATOM 1341 N N . GLY A 1 15 ? 3.948 10.780 11.977 1.00 0.00 15 GLY A N 3
ATOM 1342 C CA . GLY A 1 15 ? 3.073 10.317 13.039 1.00 0.00 15 GLY A CA 3
ATOM 1343 C C . GLY A 1 15 ? 3.809 10.107 14.347 1.00 0.00 15 GLY A C 3
ATOM 1344 O O . GLY A 1 15 ? 3.304 10.453 15.415 1.00 0.00 15 GLY A O 3
ATOM 1348 N N . VAL A 1 16 ? 5.007 9.536 14.265 1.00 0.00 16 VAL A N 3
ATOM 1349 C CA . VAL A 1 16 ? 5.814 9.279 15.452 1.00 0.00 16 VAL A CA 3
ATOM 1350 C C . VAL A 1 16 ? 6.260 10.582 16.106 1.00 0.00 16 VAL A C 3
ATOM 1351 O O . VAL A 1 16 ? 6.168 10.740 17.323 1.00 0.00 16 VAL A O 3
ATOM 1364 N N . ILE A 1 17 ? 6.743 11.512 15.289 1.00 0.00 17 ILE A N 3
ATOM 1365 C CA . ILE A 1 17 ? 7.202 12.802 15.788 1.00 0.00 17 ILE A CA 3
ATOM 1366 C C . ILE A 1 17 ? 6.053 13.594 16.404 1.00 0.00 17 ILE A C 3
ATOM 1367 O O . ILE A 1 17 ? 6.189 14.168 17.483 1.00 0.00 17 ILE A O 3
ATOM 1383 N N . GLY A 1 18 ? 4.919 13.618 15.710 1.00 0.00 18 GLY A N 3
ATOM 1384 C CA . GLY A 1 18 ? 3.762 14.340 16.205 1.00 0.00 18 GLY A CA 3
ATOM 1385 C C . GLY A 1 18 ? 3.234 13.768 17.506 1.00 0.00 18 GLY A C 3
ATOM 1386 O O . GLY A 1 18 ? 2.888 14.512 18.424 1.00 0.00 18 GLY A O 3
ATOM 1390 N N . PHE A 1 19 ? 3.171 12.443 17.586 1.00 0.00 19 PHE A N 3
ATOM 1391 C CA . PHE A 1 19 ? 2.679 11.772 18.783 1.00 0.00 19 PHE A CA 3
ATOM 1392 C C . PHE A 1 19 ? 3.598 12.038 19.972 1.00 0.00 19 PHE A C 3
ATOM 1393 O O . PHE A 1 19 ? 3.134 12.297 21.084 1.00 0.00 19 PHE A O 3
ATOM 1410 N N . LEU A 1 20 ? 4.902 11.973 19.730 1.00 0.00 20 LEU A N 3
ATOM 1411 C CA . LEU A 1 20 ? 5.888 12.206 20.780 1.00 0.00 20 LEU A CA 3
ATOM 1412 C C . LEU A 1 20 ? 5.809 13.641 21.292 1.00 0.00 20 LEU A C 3
ATOM 1413 O O . LEU A 1 20 ? 5.943 13.892 22.490 1.00 0.00 20 LEU A O 3
ATOM 1429 N N . PHE A 1 21 ? 5.587 14.579 20.377 1.00 0.00 21 PHE A N 3
ATOM 1430 C CA . PHE A 1 21 ? 5.488 15.989 20.736 1.00 0.00 21 PHE A CA 3
ATOM 1431 C C . PHE A 1 21 ? 4.227 16.255 21.553 1.00 0.00 21 PHE A C 3
ATOM 1432 O O . PHE A 1 21 ? 4.258 16.991 22.539 1.00 0.00 21 PHE A O 3
ATOM 1449 N N . ALA A 1 22 ? 3.120 15.650 21.136 1.00 0.00 22 ALA A N 3
ATOM 1450 C CA . ALA A 1 22 ? 1.849 15.820 21.829 1.00 0.00 22 ALA A CA 3
ATOM 1451 C C . ALA A 1 22 ? 1.927 15.288 23.256 1.00 0.00 22 ALA A C 3
ATOM 1452 O O . ALA A 1 22 ? 1.463 15.935 24.196 1.00 0.00 22 ALA A O 3
ATOM 1459 N N . ILE A 1 23 ? 2.515 14.107 23.411 1.00 0.00 23 ILE A N 3
ATOM 1460 C CA . ILE A 1 23 ? 2.653 13.489 24.724 1.00 0.00 23 ILE A CA 3
ATOM 1461 C C . ILE A 1 23 ? 3.590 14.297 25.616 1.00 0.00 23 ILE A C 3
ATOM 1462 O O . ILE A 1 23 ? 3.369 14.416 26.821 1.00 0.00 23 ILE A O 3
ATOM 1478 N N . PHE A 1 24 ? 4.637 14.852 25.015 1.00 0.00 24 PHE A N 3
ATOM 1479 C CA . PHE A 1 24 ? 5.609 15.651 25.754 1.00 0.00 24 PHE A CA 3
ATOM 1480 C C . PHE A 1 24 ? 4.981 16.951 26.248 1.00 0.00 24 PHE A C 3
ATOM 1481 O O . PHE A 1 24 ? 5.240 17.392 27.368 1.00 0.00 24 PHE A O 3
ATOM 1498 N N . LEU A 1 25 ? 4.155 17.560 25.404 1.00 0.00 25 LEU A N 3
ATOM 1499 C CA . LEU A 1 25 ? 3.490 18.810 25.753 1.00 0.00 25 LEU A CA 3
ATOM 1500 C C . LEU A 1 25 ? 2.479 18.594 26.874 1.00 0.00 25 LEU A C 3
ATOM 1501 O O . LEU A 1 25 ? 2.395 19.391 27.810 1.00 0.00 25 LEU A O 3
ATOM 1517 N N . ILE A 1 26 ? 1.715 17.512 26.774 1.00 0.00 26 ILE A N 3
ATOM 1518 C CA . ILE A 1 26 ? 0.711 17.190 27.782 1.00 0.00 26 ILE A CA 3
ATOM 1519 C C . ILE A 1 26 ? 1.361 16.888 29.128 1.00 0.00 26 ILE A C 3
ATOM 1520 O O . ILE A 1 26 ? 0.913 17.371 30.168 1.00 0.00 26 ILE A O 3
ATOM 1536 N N . LEU A 1 27 ? 2.421 16.087 29.100 1.00 0.00 27 LEU A N 3
ATOM 1537 C CA . LEU A 1 27 ? 3.135 15.721 30.319 1.00 0.00 27 LEU A CA 3
ATOM 1538 C C . LEU A 1 27 ? 3.743 16.952 30.984 1.00 0.00 27 LEU A C 3
ATOM 1539 O O . LEU A 1 27 ? 3.688 17.102 32.205 1.00 0.00 27 LEU A O 3
ATOM 1555 N N . LEU A 1 28 ? 4.321 17.831 30.173 1.00 0.00 28 LEU A N 3
ATOM 1556 C CA . LEU A 1 28 ? 4.938 19.051 30.682 1.00 0.00 28 LEU A CA 3
ATOM 1557 C C . LEU A 1 28 ? 3.898 19.955 31.335 1.00 0.00 28 LEU A C 3
ATOM 1558 O O . LEU A 1 28 ? 4.137 20.526 32.401 1.00 0.00 28 LEU A O 3
ATOM 1574 N N . LEU A 1 29 ? 2.743 20.081 30.692 1.00 0.00 29 LEU A N 3
ATOM 1575 C CA . LEU A 1 29 ? 1.664 20.914 31.212 1.00 0.00 29 LEU A CA 3
ATOM 1576 C C . LEU A 1 29 ? 1.136 20.360 32.531 1.00 0.00 29 LEU A C 3
ATOM 1577 O O . LEU A 1 29 ? 0.911 21.107 33.484 1.00 0.00 29 LEU A O 3
ATOM 1593 N N . VAL A 1 30 ? 0.942 19.046 32.581 1.00 0.00 30 VAL A N 3
ATOM 1594 C CA . VAL A 1 30 ? 0.444 18.392 33.785 1.00 0.00 30 VAL A CA 3
ATOM 1595 C C . VAL A 1 30 ? 1.411 18.573 34.949 1.00 0.00 30 VAL A C 3
ATOM 1596 O O . VAL A 1 30 ? 1.001 18.885 36.068 1.00 0.00 30 VAL A O 3
ATOM 1609 N N . TYR A 1 31 ? 2.697 18.377 34.679 1.00 0.00 31 TYR A N 3
ATOM 1610 C CA . TYR A 1 31 ? 3.724 18.518 35.705 1.00 0.00 31 TYR A CA 3
ATOM 1611 C C . TYR A 1 31 ? 3.789 19.953 36.218 1.00 0.00 31 TYR A C 3
ATOM 1612 O O . TYR A 1 31 ? 3.743 20.195 37.424 1.00 0.00 31 TYR A O 3
ATOM 1630 N N . ARG A 1 32 ? 3.895 20.901 35.293 1.00 0.00 32 ARG A N 3
ATOM 1631 C CA . ARG A 1 32 ? 3.967 22.312 35.650 1.00 0.00 32 ARG A CA 3
ATOM 1632 C C . ARG A 1 32 ? 2.743 22.732 36.458 1.00 0.00 32 ARG A C 3
ATOM 1633 O O . ARG A 1 32 ? 2.854 23.485 37.425 1.00 0.00 32 ARG A O 3
ATOM 1654 N N . MET A 1 33 ? 1.576 22.238 36.056 1.00 0.00 33 MET A N 3
ATOM 1655 C CA . MET A 1 33 ? 0.332 22.562 36.743 1.00 0.00 33 MET A CA 3
ATOM 1656 C C . MET A 1 33 ? 0.381 22.106 38.198 1.00 0.00 33 MET A C 3
ATOM 1657 O O . MET A 1 33 ? -0.349 22.623 39.045 1.00 0.00 33 MET A O 3
ATOM 1671 N N . ARG A 1 34 ? 1.244 21.136 38.481 1.00 0.00 34 ARG A N 3
ATOM 1672 C CA . ARG A 1 34 ? 1.386 20.611 39.834 1.00 0.00 34 ARG A CA 3
ATOM 1673 C C . ARG A 1 34 ? 2.073 21.627 40.743 1.00 0.00 34 ARG A C 3
ATOM 1674 O O . ARG A 1 34 ? 1.795 21.692 41.940 1.00 0.00 34 ARG A O 3
ATOM 1695 N N . LYS A 1 35 ? 2.970 22.418 40.165 1.00 0.00 35 LYS A N 3
ATOM 1696 C CA . LYS A 1 35 ? 3.696 23.432 40.921 1.00 0.00 35 LYS A CA 3
ATOM 1697 C C . LYS A 1 35 ? 2.737 24.453 41.523 1.00 0.00 35 LYS A C 3
ATOM 1698 O O . LYS A 1 35 ? 3.149 25.534 41.944 1.00 0.00 35 LYS A O 3
ATOM 1717 N N . MET A 1 1 ? -3.875 0.999 0.067 1.00 0.00 1 MET A N 4
ATOM 1718 C CA . MET A 1 1 ? -2.886 2.067 -0.024 1.00 0.00 1 MET A CA 4
ATOM 1719 C C . MET A 1 1 ? -1.521 1.586 0.459 1.00 0.00 1 MET A C 4
ATOM 1720 O O . MET A 1 1 ? -0.975 2.114 1.427 1.00 0.00 1 MET A O 4
ATOM 1734 N N . GLU A 1 2 ? -0.976 0.583 -0.222 1.00 0.00 2 GLU A N 4
ATOM 1735 C CA . GLU A 1 2 ? 0.324 0.032 0.140 1.00 0.00 2 GLU A CA 4
ATOM 1736 C C . GLU A 1 2 ? 1.332 0.228 -0.989 1.00 0.00 2 GLU A C 4
ATOM 1737 O O . GLU A 1 2 ? 1.742 -0.732 -1.642 1.00 0.00 2 GLU A O 4
ATOM 1749 N N . GLN A 1 3 ? 1.724 1.478 -1.213 1.00 0.00 3 GLN A N 4
ATOM 1750 C CA . GLN A 1 3 ? 2.682 1.800 -2.264 1.00 0.00 3 GLN A CA 4
ATOM 1751 C C . GLN A 1 3 ? 3.481 3.049 -1.908 1.00 0.00 3 GLN A C 4
ATOM 1752 O O . GLN A 1 3 ? 3.279 3.647 -0.851 1.00 0.00 3 GLN A O 4
ATOM 1766 N N . SER A 1 4 ? 4.390 3.438 -2.797 1.00 0.00 4 SER A N 4
ATOM 1767 C CA . SER A 1 4 ? 5.223 4.614 -2.574 1.00 0.00 4 SER A CA 4
ATOM 1768 C C . SER A 1 4 ? 5.933 4.530 -1.226 1.00 0.00 4 SER A C 4
ATOM 1769 O O . SER A 1 4 ? 5.492 5.121 -0.240 1.00 0.00 4 SER A O 4
ATOM 1777 N N . THR A 1 5 ? 7.037 3.789 -1.192 1.00 0.00 5 THR A N 4
ATOM 1778 C CA . THR A 1 5 ? 7.809 3.625 0.033 1.00 0.00 5 THR A CA 4
ATOM 1779 C C . THR A 1 5 ? 8.137 4.975 0.662 1.00 0.00 5 THR A C 4
ATOM 1780 O O . THR A 1 5 ? 8.056 5.138 1.879 1.00 0.00 5 THR A O 4
ATOM 1791 N N . GLU A 1 6 ? 8.506 5.938 -0.176 1.00 0.00 6 GLU A N 4
ATOM 1792 C CA . GLU A 1 6 ? 8.846 7.274 0.300 1.00 0.00 6 GLU A CA 4
ATOM 1793 C C . GLU A 1 6 ? 7.675 7.897 1.055 1.00 0.00 6 GLU A C 4
ATOM 1794 O O . GLU A 1 6 ? 7.847 8.452 2.140 1.00 0.00 6 GLU A O 4
ATOM 1806 N N . VAL A 1 7 ? 6.485 7.802 0.472 1.00 0.00 7 VAL A N 4
ATOM 1807 C CA . VAL A 1 7 ? 5.285 8.355 1.088 1.00 0.00 7 VAL A CA 4
ATOM 1808 C C . VAL A 1 7 ? 4.998 7.687 2.428 1.00 0.00 7 VAL A C 4
ATOM 1809 O O . VAL A 1 7 ? 4.681 8.356 3.413 1.00 0.00 7 VAL A O 4
ATOM 1822 N N . LEU A 1 8 ? 5.110 6.364 2.459 1.00 0.00 8 LEU A N 4
ATOM 1823 C CA . LEU A 1 8 ? 4.863 5.603 3.679 1.00 0.00 8 LEU A CA 4
ATOM 1824 C C . LEU A 1 8 ? 5.848 5.998 4.776 1.00 0.00 8 LEU A C 4
ATOM 1825 O O . LEU A 1 8 ? 5.465 6.181 5.931 1.00 0.00 8 LEU A O 4
ATOM 1841 N N . ALA A 1 9 ? 7.117 6.128 4.404 1.00 0.00 9 ALA A N 4
ATOM 1842 C CA . ALA A 1 9 ? 8.156 6.505 5.355 1.00 0.00 9 ALA A CA 4
ATOM 1843 C C . ALA A 1 9 ? 7.881 7.881 5.951 1.00 0.00 9 ALA A C 4
ATOM 1844 O O . ALA A 1 9 ? 8.028 8.086 7.156 1.00 0.00 9 ALA A O 4
ATOM 1851 N N . ALA A 1 10 ? 7.483 8.821 5.100 1.00 0.00 10 ALA A N 4
ATOM 1852 C CA . ALA A 1 10 ? 7.187 10.177 5.544 1.00 0.00 10 ALA A CA 4
ATOM 1853 C C . ALA A 1 10 ? 6.009 10.193 6.512 1.00 0.00 10 ALA A C 4
ATOM 1854 O O . ALA A 1 10 ? 6.040 10.881 7.533 1.00 0.00 10 ALA A O 4
ATOM 1861 N N . VAL A 1 11 ? 4.970 9.431 6.186 1.00 0.00 11 VAL A N 4
ATOM 1862 C CA . VAL A 1 11 ? 3.781 9.357 7.027 1.00 0.00 11 VAL A CA 4
ATOM 1863 C C . VAL A 1 11 ? 4.114 8.783 8.399 1.00 0.00 11 VAL A C 4
ATOM 1864 O O . VAL A 1 11 ? 3.661 9.293 9.424 1.00 0.00 11 VAL A O 4
ATOM 1877 N N . ILE A 1 12 ? 4.910 7.718 8.412 1.00 0.00 12 ILE A N 4
ATOM 1878 C CA . ILE A 1 12 ? 5.305 7.075 9.659 1.00 0.00 12 ILE A CA 4
ATOM 1879 C C . ILE A 1 12 ? 6.119 8.023 10.532 1.00 0.00 12 ILE A C 4
ATOM 1880 O O . ILE A 1 12 ? 5.857 8.163 11.727 1.00 0.00 12 ILE A O 4
ATOM 1896 N N . ALA A 1 13 ? 7.107 8.675 9.928 1.00 0.00 13 ALA A N 4
ATOM 1897 C CA . ALA A 1 13 ? 7.958 9.613 10.650 1.00 0.00 13 ALA A CA 4
ATOM 1898 C C . ALA A 1 13 ? 7.140 10.766 11.223 1.00 0.00 13 ALA A C 4
ATOM 1899 O O . ALA A 1 13 ? 7.349 11.182 12.362 1.00 0.00 13 ALA A O 4
ATOM 1906 N N . GLY A 1 14 ? 6.209 11.279 10.424 1.00 0.00 14 GLY A N 4
ATOM 1907 C CA . GLY A 1 14 ? 5.375 12.380 10.870 1.00 0.00 14 GLY A CA 4
ATOM 1908 C C . GLY A 1 14 ? 4.480 11.996 12.031 1.00 0.00 14 GLY A C 4
ATOM 1909 O O . GLY A 1 14 ? 4.264 12.790 12.946 1.00 0.00 14 GLY A O 4
ATOM 1913 N N . GLY A 1 15 ? 3.956 10.775 11.994 1.00 0.00 15 GLY A N 4
ATOM 1914 C CA . GLY A 1 15 ? 3.083 10.309 13.057 1.00 0.00 15 GLY A CA 4
ATOM 1915 C C . GLY A 1 15 ? 3.822 10.099 14.363 1.00 0.00 15 GLY A C 4
ATOM 1916 O O . GLY A 1 15 ? 3.318 10.443 15.432 1.00 0.00 15 GLY A O 4
ATOM 1920 N N . VAL A 1 16 ? 5.021 9.530 14.279 1.00 0.00 16 VAL A N 4
ATOM 1921 C CA . VAL A 1 16 ? 5.831 9.274 15.464 1.00 0.00 16 VAL A CA 4
ATOM 1922 C C . VAL A 1 16 ? 6.275 10.577 16.118 1.00 0.00 16 VAL A C 4
ATOM 1923 O O . VAL A 1 16 ? 6.185 10.733 17.336 1.00 0.00 16 VAL A O 4
ATOM 1936 N N . ILE A 1 17 ? 6.755 11.509 15.302 1.00 0.00 17 ILE A N 4
ATOM 1937 C CA . ILE A 1 17 ? 7.212 12.800 15.802 1.00 0.00 17 ILE A CA 4
ATOM 1938 C C . ILE A 1 17 ? 6.062 13.588 16.420 1.00 0.00 17 ILE A C 4
ATOM 1939 O O . ILE A 1 17 ? 6.199 14.162 17.500 1.00 0.00 17 ILE A O 4
ATOM 1955 N N . GLY A 1 18 ? 4.927 13.611 15.728 1.00 0.00 18 GLY A N 4
ATOM 1956 C CA . GLY A 1 18 ? 3.769 14.330 16.225 1.00 0.00 18 GLY A CA 4
ATOM 1957 C C . GLY A 1 18 ? 3.245 13.756 17.527 1.00 0.00 18 GLY A C 4
ATOM 1958 O O . GLY A 1 18 ? 2.899 14.498 18.446 1.00 0.00 18 GLY A O 4
ATOM 1962 N N . PHE A 1 19 ? 3.185 12.431 17.606 1.00 0.00 19 PHE A N 4
ATOM 1963 C CA . PHE A 1 19 ? 2.696 11.757 18.803 1.00 0.00 19 PHE A CA 4
ATOM 1964 C C . PHE A 1 19 ? 3.617 12.024 19.991 1.00 0.00 19 PHE A C 4
ATOM 1965 O O . PHE A 1 19 ? 3.155 12.281 21.104 1.00 0.00 19 PHE A O 4
ATOM 1982 N N . LEU A 1 20 ? 4.921 11.961 19.746 1.00 0.00 20 LEU A N 4
ATOM 1983 C CA . LEU A 1 20 ? 5.908 12.195 20.795 1.00 0.00 20 LEU A CA 4
ATOM 1984 C C . LEU A 1 20 ? 5.827 13.629 21.309 1.00 0.00 20 LEU A C 4
ATOM 1985 O O . LEU A 1 20 ? 5.964 13.879 22.506 1.00 0.00 20 LEU A O 4
ATOM 2001 N N . PHE A 1 21 ? 5.600 14.568 20.395 1.00 0.00 21 PHE A N 4
ATOM 2002 C CA . PHE A 1 21 ? 5.500 15.977 20.756 1.00 0.00 21 PHE A CA 4
ATOM 2003 C C . PHE A 1 21 ? 4.239 16.240 21.575 1.00 0.00 21 PHE A C 4
ATOM 2004 O O . PHE A 1 21 ? 4.269 16.976 22.560 1.00 0.00 21 PHE A O 4
ATOM 2021 N N . ALA A 1 22 ? 3.133 15.633 21.158 1.00 0.00 22 ALA A N 4
ATOM 2022 C CA . ALA A 1 22 ? 1.862 15.799 21.853 1.00 0.00 22 ALA A CA 4
ATOM 2023 C C . ALA A 1 22 ? 1.942 15.265 23.279 1.00 0.00 22 ALA A C 4
ATOM 2024 O O . ALA A 1 22 ? 1.473 15.908 24.219 1.00 0.00 22 ALA A O 4
ATOM 2031 N N . ILE A 1 23 ? 2.537 14.088 23.432 1.00 0.00 23 ILE A N 4
ATOM 2032 C CA . ILE A 1 23 ? 2.678 13.469 24.745 1.00 0.00 23 ILE A CA 4
ATOM 2033 C C . ILE A 1 23 ? 3.614 14.278 25.636 1.00 0.00 23 ILE A C 4
ATOM 2034 O O . ILE A 1 23 ? 3.390 14.400 26.841 1.00 0.00 23 ILE A O 4
ATOM 2050 N N . PHE A 1 24 ? 4.663 14.831 25.037 1.00 0.00 24 PHE A N 4
ATOM 2051 C CA . PHE A 1 24 ? 5.633 15.631 25.776 1.00 0.00 24 PHE A CA 4
ATOM 2052 C C . PHE A 1 24 ? 5.004 16.932 26.267 1.00 0.00 24 PHE A C 4
ATOM 2053 O O . PHE A 1 24 ? 5.256 17.371 27.389 1.00 0.00 24 PHE A O 4
ATOM 2070 N N . LEU A 1 25 ? 4.187 17.544 25.417 1.00 0.00 25 LEU A N 4
ATOM 2071 C CA . LEU A 1 25 ? 3.522 18.795 25.762 1.00 0.00 25 LEU A CA 4
ATOM 2072 C C . LEU A 1 25 ? 2.501 18.581 26.875 1.00 0.00 25 LEU A C 4
ATOM 2073 O O . LEU A 1 25 ? 2.405 19.381 27.805 1.00 0.00 25 LEU A O 4
ATOM 2089 N N . ILE A 1 26 ? 1.742 17.495 26.773 1.00 0.00 26 ILE A N 4
ATOM 2090 C CA . ILE A 1 26 ? 0.731 17.173 27.772 1.00 0.00 26 ILE A CA 4
ATOM 2091 C C . ILE A 1 26 ? 1.369 16.884 29.127 1.00 0.00 26 ILE A C 4
ATOM 2092 O O . ILE A 1 26 ? 0.911 17.376 30.159 1.00 0.00 26 ILE A O 4
ATOM 2108 N N . LEU A 1 27 ? 2.429 16.084 29.116 1.00 0.00 27 LEU A N 4
ATOM 2109 C CA . LEU A 1 27 ? 3.133 15.730 30.344 1.00 0.00 27 LEU A CA 4
ATOM 2110 C C . LEU A 1 27 ? 3.735 16.967 31.003 1.00 0.00 27 LEU A C 4
ATOM 2111 O O . LEU A 1 27 ? 3.687 17.119 32.224 1.00 0.00 27 LEU A O 4
ATOM 2127 N N . LEU A 1 28 ? 4.300 17.850 30.186 1.00 0.00 28 LEU A N 4
ATOM 2128 C CA . LEU A 1 28 ? 4.909 19.076 30.689 1.00 0.00 28 LEU A CA 4
ATOM 2129 C C . LEU A 1 28 ? 3.860 19.990 31.314 1.00 0.00 28 LEU A C 4
ATOM 2130 O O . LEU A 1 28 ? 4.096 20.604 32.355 1.00 0.00 28 LEU A O 4
ATOM 2146 N N . LEU A 1 29 ? 2.699 20.074 30.672 1.00 0.00 29 LEU A N 4
ATOM 2147 C CA . LEU A 1 29 ? 1.611 20.911 31.165 1.00 0.00 29 LEU A CA 4
ATOM 2148 C C . LEU A 1 29 ? 1.089 20.393 32.502 1.00 0.00 29 LEU A C 4
ATOM 2149 O O . LEU A 1 29 ? 0.941 21.154 33.459 1.00 0.00 29 LEU A O 4
ATOM 2165 N N . VAL A 1 30 ? 0.812 19.094 32.561 1.00 0.00 30 VAL A N 4
ATOM 2166 C CA . VAL A 1 30 ? 0.310 18.474 33.781 1.00 0.00 30 VAL A CA 4
ATOM 2167 C C . VAL A 1 30 ? 1.352 18.526 34.893 1.00 0.00 30 VAL A C 4
ATOM 2168 O O . VAL A 1 30 ? 1.012 18.638 36.071 1.00 0.00 30 VAL A O 4
ATOM 2181 N N . TYR A 1 31 ? 2.621 18.445 34.511 1.00 0.00 31 TYR A N 4
ATOM 2182 C CA . TYR A 1 31 ? 3.714 18.480 35.476 1.00 0.00 31 TYR A CA 4
ATOM 2183 C C . TYR A 1 31 ? 3.923 19.894 36.009 1.00 0.00 31 TYR A C 4
ATOM 2184 O O . TYR A 1 31 ? 4.198 20.088 37.194 1.00 0.00 31 TYR A O 4
ATOM 2202 N N . ARG A 1 32 ? 3.791 20.879 35.126 1.00 0.00 32 ARG A N 4
ATOM 2203 C CA . ARG A 1 32 ? 3.966 22.275 35.507 1.00 0.00 32 ARG A CA 4
ATOM 2204 C C . ARG A 1 32 ? 2.935 22.686 36.554 1.00 0.00 32 ARG A C 4
ATOM 2205 O O . ARG A 1 32 ? 3.240 23.441 37.477 1.00 0.00 32 ARG A O 4
ATOM 2226 N N . MET A 1 33 ? 1.713 22.185 36.404 1.00 0.00 33 MET A N 4
ATOM 2227 C CA . MET A 1 33 ? 0.638 22.499 37.337 1.00 0.00 33 MET A CA 4
ATOM 2228 C C . MET A 1 33 ? 0.942 21.943 38.725 1.00 0.00 33 MET A C 4
ATOM 2229 O O . MET A 1 33 ? 0.411 22.423 39.726 1.00 0.00 33 MET A O 4
ATOM 2243 N N . ARG A 1 34 ? 1.799 20.928 38.776 1.00 0.00 34 ARG A N 4
ATOM 2244 C CA . ARG A 1 34 ? 2.172 20.306 40.040 1.00 0.00 34 ARG A CA 4
ATOM 2245 C C . ARG A 1 34 ? 3.079 21.226 40.852 1.00 0.00 34 ARG A C 4
ATOM 2246 O O . ARG A 1 34 ? 3.045 21.222 42.083 1.00 0.00 34 ARG A O 4
ATOM 2267 N N . LYS A 1 35 ? 3.891 22.014 40.155 1.00 0.00 35 LYS A N 4
ATOM 2268 C CA . LYS A 1 35 ? 4.807 22.940 40.810 1.00 0.00 35 LYS A CA 4
ATOM 2269 C C . LYS A 1 35 ? 4.044 23.947 41.665 1.00 0.00 35 LYS A C 4
ATOM 2270 O O . LYS A 1 35 ? 4.645 24.765 42.361 1.00 0.00 35 LYS A O 4
ATOM 2289 N N . MET A 1 1 ? -0.379 -5.118 -1.107 1.00 0.00 1 MET A N 5
ATOM 2290 C CA . MET A 1 1 ? 0.819 -4.298 -0.971 1.00 0.00 1 MET A CA 5
ATOM 2291 C C . MET A 1 1 ? 0.454 -2.828 -0.792 1.00 0.00 1 MET A C 5
ATOM 2292 O O . MET A 1 1 ? -0.681 -2.426 -1.043 1.00 0.00 1 MET A O 5
ATOM 2306 N N . GLU A 1 2 ? 1.425 -2.031 -0.355 1.00 0.00 2 GLU A N 5
ATOM 2307 C CA . GLU A 1 2 ? 1.203 -0.605 -0.141 1.00 0.00 2 GLU A CA 5
ATOM 2308 C C . GLU A 1 2 ? 2.080 0.227 -1.072 1.00 0.00 2 GLU A C 5
ATOM 2309 O O . GLU A 1 2 ? 1.675 1.294 -1.533 1.00 0.00 2 GLU A O 5
ATOM 2321 N N . GLN A 1 3 ? 3.284 -0.268 -1.341 1.00 0.00 3 GLN A N 5
ATOM 2322 C CA . GLN A 1 3 ? 4.219 0.430 -2.215 1.00 0.00 3 GLN A CA 5
ATOM 2323 C C . GLN A 1 3 ? 4.463 1.853 -1.724 1.00 0.00 3 GLN A C 5
ATOM 2324 O O . GLN A 1 3 ? 4.051 2.221 -0.624 1.00 0.00 3 GLN A O 5
ATOM 2338 N N . SER A 1 4 ? 5.137 2.651 -2.547 1.00 0.00 4 SER A N 5
ATOM 2339 C CA . SER A 1 4 ? 5.440 4.033 -2.195 1.00 0.00 4 SER A CA 5
ATOM 2340 C C . SER A 1 4 ? 6.139 4.108 -0.841 1.00 0.00 4 SER A C 5
ATOM 2341 O O . SER A 1 4 ? 5.657 4.760 0.086 1.00 0.00 4 SER A O 5
ATOM 2349 N N . THR A 1 5 ? 7.281 3.434 -0.733 1.00 0.00 5 THR A N 5
ATOM 2350 C CA . THR A 1 5 ? 8.047 3.422 0.507 1.00 0.00 5 THR A CA 5
ATOM 2351 C C . THR A 1 5 ? 8.295 4.838 1.013 1.00 0.00 5 THR A C 5
ATOM 2352 O O . THR A 1 5 ? 8.188 5.106 2.210 1.00 0.00 5 THR A O 5
ATOM 2363 N N . GLU A 1 6 ? 8.625 5.741 0.095 1.00 0.00 6 GLU A N 5
ATOM 2364 C CA . GLU A 1 6 ? 8.888 7.131 0.451 1.00 0.00 6 GLU A CA 5
ATOM 2365 C C . GLU A 1 6 ? 7.674 7.757 1.132 1.00 0.00 6 GLU A C 5
ATOM 2366 O O . GLU A 1 6 ? 7.798 8.413 2.166 1.00 0.00 6 GLU A O 5
ATOM 2378 N N . VAL A 1 7 ? 6.500 7.550 0.543 1.00 0.00 7 VAL A N 5
ATOM 2379 C CA . VAL A 1 7 ? 5.263 8.093 1.092 1.00 0.00 7 VAL A CA 5
ATOM 2380 C C . VAL A 1 7 ? 4.996 7.547 2.489 1.00 0.00 7 VAL A C 5
ATOM 2381 O O . VAL A 1 7 ? 4.636 8.293 3.401 1.00 0.00 7 VAL A O 5
ATOM 2394 N N . LEU A 1 8 ? 5.174 6.241 2.652 1.00 0.00 8 LEU A N 5
ATOM 2395 C CA . LEU A 1 8 ? 4.952 5.593 3.940 1.00 0.00 8 LEU A CA 5
ATOM 2396 C C . LEU A 1 8 ? 5.899 6.148 4.999 1.00 0.00 8 LEU A C 5
ATOM 2397 O O . LEU A 1 8 ? 5.497 6.402 6.134 1.00 0.00 8 LEU A O 5
ATOM 2413 N N . ALA A 1 9 ? 7.159 6.335 4.619 1.00 0.00 9 ALA A N 5
ATOM 2414 C CA . ALA A 1 9 ? 8.163 6.864 5.534 1.00 0.00 9 ALA A CA 5
ATOM 2415 C C . ALA A 1 9 ? 7.807 8.278 5.982 1.00 0.00 9 ALA A C 5
ATOM 2416 O O . ALA A 1 9 ? 7.987 8.634 7.146 1.00 0.00 9 ALA A O 5
ATOM 2423 N N . ALA A 1 10 ? 7.301 9.079 5.050 1.00 0.00 10 ALA A N 5
ATOM 2424 C CA . ALA A 1 10 ? 6.919 10.453 5.349 1.00 0.00 10 ALA A CA 5
ATOM 2425 C C . ALA A 1 10 ? 5.765 10.497 6.346 1.00 0.00 10 ALA A C 5
ATOM 2426 O O . ALA A 1 10 ? 5.824 11.211 7.347 1.00 0.00 10 ALA A O 5
ATOM 2433 N N . VAL A 1 11 ? 4.716 9.731 6.064 1.00 0.00 11 VAL A N 5
ATOM 2434 C CA . VAL A 1 11 ? 3.549 9.683 6.936 1.00 0.00 11 VAL A CA 5
ATOM 2435 C C . VAL A 1 11 ? 3.894 9.054 8.282 1.00 0.00 11 VAL A C 5
ATOM 2436 O O . VAL A 1 11 ? 3.455 9.528 9.330 1.00 0.00 11 VAL A O 5
ATOM 2449 N N . ILE A 1 12 ? 4.682 7.985 8.244 1.00 0.00 12 ILE A N 5
ATOM 2450 C CA . ILE A 1 12 ? 5.087 7.293 9.461 1.00 0.00 12 ILE A CA 5
ATOM 2451 C C . ILE A 1 12 ? 5.936 8.195 10.351 1.00 0.00 12 ILE A C 5
ATOM 2452 O O . ILE A 1 12 ? 5.691 8.307 11.552 1.00 0.00 12 ILE A O 5
ATOM 2468 N N . ALA A 1 13 ? 6.933 8.839 9.752 1.00 0.00 13 ALA A N 5
ATOM 2469 C CA . ALA A 1 13 ? 7.815 9.735 10.489 1.00 0.00 13 ALA A CA 5
ATOM 2470 C C . ALA A 1 13 ? 7.037 10.900 11.090 1.00 0.00 13 ALA A C 5
ATOM 2471 O O . ALA A 1 13 ? 7.258 11.281 12.239 1.00 0.00 13 ALA A O 5
ATOM 2478 N N . GLY A 1 14 ? 6.124 11.464 10.304 1.00 0.00 14 GLY A N 5
ATOM 2479 C CA . GLY A 1 14 ? 5.328 12.582 10.776 1.00 0.00 14 GLY A CA 5
ATOM 2480 C C . GLY A 1 14 ? 4.424 12.203 11.932 1.00 0.00 14 GLY A C 5
ATOM 2481 O O . GLY A 1 14 ? 4.234 12.984 12.863 1.00 0.00 14 GLY A O 5
ATOM 2485 N N . GLY A 1 15 ? 3.863 10.999 11.872 1.00 0.00 15 GLY A N 5
ATOM 2486 C CA . GLY A 1 15 ? 2.979 10.539 12.928 1.00 0.00 15 GLY A CA 5
ATOM 2487 C C . GLY A 1 15 ? 3.715 10.276 14.227 1.00 0.00 15 GLY A C 5
ATOM 2488 O O . GLY A 1 15 ? 3.224 10.608 15.305 1.00 0.00 15 GLY A O 5
ATOM 2492 N N . VAL A 1 16 ? 4.897 9.675 14.124 1.00 0.00 16 VAL A N 5
ATOM 2493 C CA . VAL A 1 16 ? 5.702 9.367 15.300 1.00 0.00 16 VAL A CA 5
ATOM 2494 C C . VAL A 1 16 ? 6.183 10.640 15.986 1.00 0.00 16 VAL A C 5
ATOM 2495 O O . VAL A 1 16 ? 6.091 10.772 17.207 1.00 0.00 16 VAL A O 5
ATOM 2508 N N . ILE A 1 17 ? 6.695 11.576 15.194 1.00 0.00 17 ILE A N 5
ATOM 2509 C CA . ILE A 1 17 ? 7.189 12.840 15.725 1.00 0.00 17 ILE A CA 5
ATOM 2510 C C . ILE A 1 17 ? 6.060 13.651 16.352 1.00 0.00 17 ILE A C 5
ATOM 2511 O O . ILE A 1 17 ? 6.207 14.198 17.444 1.00 0.00 17 ILE A O 5
ATOM 2527 N N . GLY A 1 18 ? 4.931 13.723 15.653 1.00 0.00 18 GLY A N 5
ATOM 2528 C CA . GLY A 1 18 ? 3.792 14.468 16.157 1.00 0.00 18 GLY A CA 5
ATOM 2529 C C . GLY A 1 18 ? 3.242 13.886 17.444 1.00 0.00 18 GLY A C 5
ATOM 2530 O O . GLY A 1 18 ? 2.913 14.620 18.376 1.00 0.00 18 GLY A O 5
ATOM 2534 N N . PHE A 1 19 ? 3.141 12.562 17.497 1.00 0.00 19 PHE A N 5
ATOM 2535 C CA . PHE A 1 19 ? 2.624 11.881 18.678 1.00 0.00 19 PHE A CA 5
ATOM 2536 C C . PHE A 1 19 ? 3.545 12.096 19.876 1.00 0.00 19 PHE A C 5
ATOM 2537 O O . PHE A 1 19 ? 3.085 12.345 20.991 1.00 0.00 19 PHE A O 5
ATOM 2554 N N . LEU A 1 20 ? 4.848 11.996 19.638 1.00 0.00 20 LEU A N 5
ATOM 2555 C CA . LEU A 1 20 ? 5.836 12.178 20.696 1.00 0.00 20 LEU A CA 5
ATOM 2556 C C . LEU A 1 20 ? 5.796 13.604 21.238 1.00 0.00 20 LEU A C 5
ATOM 2557 O O . LEU A 1 20 ? 5.934 13.826 22.441 1.00 0.00 20 LEU A O 5
ATOM 2573 N N . PHE A 1 21 ? 5.605 14.567 20.342 1.00 0.00 21 PHE A N 5
ATOM 2574 C CA . PHE A 1 21 ? 5.546 15.971 20.730 1.00 0.00 21 PHE A CA 5
ATOM 2575 C C . PHE A 1 21 ? 4.289 16.257 21.547 1.00 0.00 21 PHE A C 5
ATOM 2576 O O . PHE A 1 21 ? 4.335 16.973 22.547 1.00 0.00 21 PHE A O 5
ATOM 2593 N N . ALA A 1 22 ? 3.167 15.693 21.112 1.00 0.00 22 ALA A N 5
ATOM 2594 C CA . ALA A 1 22 ? 1.898 15.886 21.803 1.00 0.00 22 ALA A CA 5
ATOM 2595 C C . ALA A 1 22 ? 1.952 15.322 23.219 1.00 0.00 22 ALA A C 5
ATOM 2596 O O . ALA A 1 22 ? 1.498 15.961 24.169 1.00 0.00 22 ALA A O 5
ATOM 2603 N N . ILE A 1 23 ? 2.510 14.124 23.353 1.00 0.00 23 ILE A N 5
ATOM 2604 C CA . ILE A 1 23 ? 2.624 13.476 24.653 1.00 0.00 23 ILE A CA 5
ATOM 2605 C C . ILE A 1 23 ? 3.578 14.238 25.566 1.00 0.00 23 ILE A C 5
ATOM 2606 O O . ILE A 1 23 ? 3.351 14.343 26.771 1.00 0.00 23 ILE A O 5
ATOM 2622 N N . PHE A 1 24 ? 4.647 14.771 24.983 1.00 0.00 24 PHE A N 5
ATOM 2623 C CA . PHE A 1 24 ? 5.637 15.525 25.743 1.00 0.00 24 PHE A CA 5
ATOM 2624 C C . PHE A 1 24 ? 5.045 16.835 26.257 1.00 0.00 24 PHE A C 5
ATOM 2625 O O . PHE A 1 24 ? 5.304 17.244 27.389 1.00 0.00 24 PHE A O 5
ATOM 2642 N N . LEU A 1 25 ? 4.251 17.488 25.416 1.00 0.00 25 LEU A N 5
ATOM 2643 C CA . LEU A 1 25 ? 3.623 18.752 25.783 1.00 0.00 25 LEU A CA 5
ATOM 2644 C C . LEU A 1 25 ? 2.588 18.546 26.885 1.00 0.00 25 LEU A C 5
ATOM 2645 O O . LEU A 1 25 ? 2.509 19.330 27.831 1.00 0.00 25 LEU A O 5
ATOM 2661 N N . ILE A 1 26 ? 1.798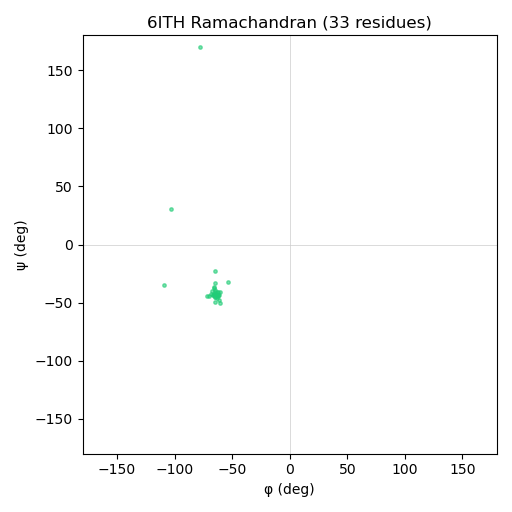 17.485 26.757 1.00 0.00 26 ILE A N 5
ATOM 2662 C CA . ILE A 1 26 ? 0.771 17.174 27.743 1.00 0.00 26 ILE A CA 5
ATOM 2663 C C . ILE A 1 26 ? 1.391 16.840 29.096 1.00 0.00 26 ILE A C 5
ATOM 2664 O O . ILE A 1 26 ? 0.938 17.322 30.135 1.00 0.00 26 ILE A O 5
ATOM 2680 N N . LEU A 1 27 ? 2.431 16.014 29.076 1.00 0.00 27 LEU A N 5
ATOM 2681 C CA . LEU A 1 27 ? 3.117 15.617 30.301 1.00 0.00 27 LEU A CA 5
ATOM 2682 C C . LEU A 1 27 ? 3.745 16.824 30.990 1.00 0.00 27 LEU A C 5
ATOM 2683 O O . LEU A 1 27 ? 3.674 16.963 32.211 1.00 0.00 27 LEU A O 5
ATOM 2699 N N . LEU A 1 28 ? 4.358 17.697 30.198 1.00 0.00 28 LEU A N 5
ATOM 2700 C CA . LEU A 1 28 ? 4.998 18.896 30.731 1.00 0.00 28 LEU A CA 5
ATOM 2701 C C . LEU A 1 28 ? 3.971 19.818 31.380 1.00 0.00 28 LEU A C 5
ATOM 2702 O O . LEU A 1 28 ? 4.208 20.370 32.455 1.00 0.00 28 LEU A O 5
ATOM 2718 N N . LEU A 1 29 ? 2.828 19.979 30.722 1.00 0.00 29 LEU A N 5
ATOM 2719 C CA . LEU A 1 29 ? 1.763 20.833 31.236 1.00 0.00 29 LEU A CA 5
ATOM 2720 C C . LEU A 1 29 ? 1.202 20.277 32.541 1.00 0.00 29 LEU A C 5
ATOM 2721 O O . LEU A 1 29 ? 0.981 21.018 33.499 1.00 0.00 29 LEU A O 5
ATOM 2737 N N . VAL A 1 30 ? 0.976 18.968 32.573 1.00 0.00 30 VAL A N 5
ATOM 2738 C CA . VAL A 1 30 ? 0.444 18.312 33.761 1.00 0.00 30 VAL A CA 5
ATOM 2739 C C . VAL A 1 30 ? 1.398 18.457 34.942 1.00 0.00 30 VAL A C 5
ATOM 2740 O O . VAL A 1 30 ? 0.979 18.765 36.058 1.00 0.00 30 VAL A O 5
ATOM 2753 N N . TYR A 1 31 ? 2.682 18.232 34.688 1.00 0.00 31 TYR A N 5
ATOM 2754 C CA . TYR A 1 31 ? 3.697 18.336 35.730 1.00 0.00 31 TYR A CA 5
ATOM 2755 C C . TYR A 1 31 ? 3.888 19.787 36.162 1.00 0.00 31 TYR A C 5
ATOM 2756 O O . TYR A 1 31 ? 4.055 20.077 37.347 1.00 0.00 31 TYR A O 5
ATOM 2774 N N . ARG A 1 32 ? 3.863 20.694 35.191 1.00 0.00 32 ARG A N 5
ATOM 2775 C CA . ARG A 1 32 ? 4.034 22.115 35.469 1.00 0.00 32 ARG A CA 5
ATOM 2776 C C . ARG A 1 32 ? 2.900 22.638 36.346 1.00 0.00 32 ARG A C 5
ATOM 2777 O O . ARG A 1 32 ? 3.126 23.422 37.268 1.00 0.00 32 ARG A O 5
ATOM 2798 N N . MET A 1 33 ? 1.681 22.199 36.052 1.00 0.00 33 MET A N 5
ATOM 2799 C CA . MET A 1 33 ? 0.512 22.623 36.814 1.00 0.00 33 MET A CA 5
ATOM 2800 C C . MET A 1 33 ? 0.583 22.108 38.249 1.00 0.00 33 MET A C 5
ATOM 2801 O O . MET A 1 33 ? -0.046 22.664 39.149 1.00 0.00 33 MET A O 5
ATOM 2815 N N . ARG A 1 34 ? 1.352 21.044 38.454 1.00 0.00 34 ARG A N 5
ATOM 2816 C CA . ARG A 1 34 ? 1.503 20.455 39.779 1.00 0.00 34 ARG A CA 5
ATOM 2817 C C . ARG A 1 34 ? 1.913 21.511 40.800 1.00 0.00 34 ARG A C 5
ATOM 2818 O O . ARG A 1 34 ? 1.548 21.431 41.974 1.00 0.00 34 ARG A O 5
ATOM 2839 N N . LYS A 1 35 ? 2.674 22.501 40.347 1.00 0.00 35 LYS A N 5
ATOM 2840 C CA . LYS A 1 35 ? 3.134 23.575 41.220 1.00 0.00 35 LYS A CA 5
ATOM 2841 C C . LYS A 1 35 ? 1.965 24.201 41.974 1.00 0.00 35 LYS A C 5
ATOM 2842 O O . LYS A 1 35 ? 2.158 25.057 42.838 1.00 0.00 35 LYS A O 5
ATOM 2861 N N . MET A 1 1 ? 8.771 11.373 -8.986 1.00 0.00 1 MET A N 6
ATOM 2862 C CA . MET A 1 1 ? 7.976 11.147 -7.784 1.00 0.00 1 MET A CA 6
ATOM 2863 C C . MET A 1 1 ? 7.092 9.915 -7.941 1.00 0.00 1 MET A C 6
ATOM 2864 O O . MET A 1 1 ? 5.879 9.981 -7.741 1.00 0.00 1 MET A O 6
ATOM 2878 N N . GLU A 1 2 ? 7.706 8.792 -8.300 1.00 0.00 2 GLU A N 6
ATOM 2879 C CA . GLU A 1 2 ? 6.973 7.545 -8.485 1.00 0.00 2 GLU A CA 6
ATOM 2880 C C . GLU A 1 2 ? 7.443 6.485 -7.493 1.00 0.00 2 GLU A C 6
ATOM 2881 O O . GLU A 1 2 ? 7.962 5.441 -7.885 1.00 0.00 2 GLU A O 6
ATOM 2893 N N . GLN A 1 3 ? 7.258 6.764 -6.206 1.00 0.00 3 GLN A N 6
ATOM 2894 C CA . GLN A 1 3 ? 7.664 5.835 -5.158 1.00 0.00 3 GLN A CA 6
ATOM 2895 C C . GLN A 1 3 ? 6.663 5.842 -4.007 1.00 0.00 3 GLN A C 6
ATOM 2896 O O . GLN A 1 3 ? 6.306 6.900 -3.489 1.00 0.00 3 GLN A O 6
ATOM 2910 N N . SER A 1 4 ? 6.215 4.655 -3.612 1.00 0.00 4 SER A N 6
ATOM 2911 C CA . SER A 1 4 ? 5.252 4.524 -2.525 1.00 0.00 4 SER A CA 6
ATOM 2912 C C . SER A 1 4 ? 5.962 4.455 -1.176 1.00 0.00 4 SER A C 6
ATOM 2913 O O . SER A 1 4 ? 5.512 5.045 -0.193 1.00 0.00 4 SER A O 6
ATOM 2921 N N . THR A 1 5 ? 7.076 3.731 -1.137 1.00 0.00 5 THR A N 6
ATOM 2922 C CA . THR A 1 5 ? 7.849 3.583 0.090 1.00 0.00 5 THR A CA 6
ATOM 2923 C C . THR A 1 5 ? 8.157 4.940 0.713 1.00 0.00 5 THR A C 6
ATOM 2924 O O . THR A 1 5 ? 8.072 5.108 1.929 1.00 0.00 5 THR A O 6
ATOM 2935 N N . GLU A 1 6 ? 8.514 5.905 -0.129 1.00 0.00 6 GLU A N 6
ATOM 2936 C CA . GLU A 1 6 ? 8.834 7.248 0.341 1.00 0.00 6 GLU A CA 6
ATOM 2937 C C . GLU A 1 6 ? 7.654 7.858 1.092 1.00 0.00 6 GLU A C 6
ATOM 2938 O O . GLU A 1 6 ? 7.816 8.420 2.175 1.00 0.00 6 GLU A O 6
ATOM 2950 N N . VAL A 1 7 ? 6.465 7.743 0.508 1.00 0.00 7 VAL A N 6
ATOM 2951 C CA . VAL A 1 7 ? 5.257 8.282 1.121 1.00 0.00 7 VAL A CA 6
ATOM 2952 C C . VAL A 1 7 ? 4.978 7.615 2.464 1.00 0.00 7 VAL A C 6
ATOM 2953 O O . VAL A 1 7 ? 4.651 8.284 3.445 1.00 0.00 7 VAL A O 6
ATOM 2966 N N . LEU A 1 8 ? 5.109 6.294 2.501 1.00 0.00 8 LEU A N 6
ATOM 2967 C CA . LEU A 1 8 ? 4.871 5.536 3.724 1.00 0.00 8 LEU A CA 6
ATOM 2968 C C . LEU A 1 8 ? 5.849 5.948 4.819 1.00 0.00 8 LEU A C 6
ATOM 2969 O O . LEU A 1 8 ? 5.462 6.132 5.973 1.00 0.00 8 LEU A O 6
ATOM 2985 N N . ALA A 1 9 ? 7.117 6.095 4.449 1.00 0.00 9 ALA A N 6
ATOM 2986 C CA . ALA A 1 9 ? 8.149 6.490 5.399 1.00 0.00 9 ALA A CA 6
ATOM 2987 C C . ALA A 1 9 ? 7.854 7.865 5.989 1.00 0.00 9 ALA A C 6
ATOM 2988 O O . ALA A 1 9 ? 7.997 8.078 7.193 1.00 0.00 9 ALA A O 6
ATOM 2995 N N . ALA A 1 10 ? 7.444 8.796 5.133 1.00 0.00 10 ALA A N 6
ATOM 2996 C CA . ALA A 1 10 ? 7.128 10.150 5.571 1.00 0.00 10 ALA A CA 6
ATOM 2997 C C . ALA A 1 10 ? 5.949 10.153 6.538 1.00 0.00 10 ALA A C 6
ATOM 2998 O O . ALA A 1 10 ? 5.970 10.845 7.556 1.00 0.00 10 ALA A O 6
ATOM 3005 N N . VAL A 1 11 ? 4.921 9.376 6.213 1.00 0.00 11 VAL A N 6
ATOM 3006 C CA . VAL A 1 11 ? 3.732 9.290 7.054 1.00 0.00 11 VAL A CA 6
ATOM 3007 C C . VAL A 1 11 ? 4.072 8.725 8.429 1.00 0.00 11 VAL A C 6
ATOM 3008 O O . VAL A 1 11 ? 3.610 9.234 9.451 1.00 0.00 11 VAL A O 6
ATOM 3021 N N . ILE A 1 12 ? 4.882 7.672 8.446 1.00 0.00 12 ILE A N 6
ATOM 3022 C CA . ILE A 1 12 ? 5.285 7.040 9.696 1.00 0.00 12 ILE A CA 6
ATOM 3023 C C . ILE A 1 12 ? 6.085 8.003 10.567 1.00 0.00 12 ILE A C 6
ATOM 3024 O O . ILE A 1 12 ? 5.819 8.144 11.760 1.00 0.00 12 ILE A O 6
ATOM 3040 N N . ALA A 1 13 ? 7.064 8.665 9.961 1.00 0.00 13 ALA A N 6
ATOM 3041 C CA . ALA A 1 13 ? 7.901 9.619 10.680 1.00 0.00 13 ALA A CA 6
ATOM 3042 C C . ALA A 1 13 ? 7.067 10.762 11.247 1.00 0.00 13 ALA A C 6
ATOM 3043 O O . ALA A 1 13 ? 7.268 11.186 12.384 1.00 0.00 13 ALA A O 6
ATOM 3050 N N . GLY A 1 14 ? 6.129 11.259 10.445 1.00 0.00 14 GLY A N 6
ATOM 3051 C CA . GLY A 1 14 ? 5.279 12.350 10.885 1.00 0.00 14 GLY A CA 6
ATOM 3052 C C . GLY A 1 14 ? 4.388 11.959 12.047 1.00 0.00 14 GLY A C 6
ATOM 3053 O O . GLY A 1 14 ? 4.160 12.753 12.959 1.00 0.00 14 GLY A O 6
ATOM 3057 N N . GLY A 1 15 ? 3.881 10.730 12.015 1.00 0.00 15 GLY A N 6
ATOM 3058 C CA . GLY A 1 15 ? 3.015 10.257 13.079 1.00 0.00 15 GLY A CA 6
ATOM 3059 C C . GLY A 1 15 ? 3.755 10.062 14.387 1.00 0.00 15 GLY A C 6
ATOM 3060 O O . GLY A 1 15 ? 3.245 10.404 15.454 1.00 0.00 15 GLY A O 6
ATOM 3064 N N . VAL A 1 16 ? 4.962 9.510 14.306 1.00 0.00 16 VAL A N 6
ATOM 3065 C CA . VAL A 1 16 ? 5.774 9.269 15.492 1.00 0.00 16 VAL A CA 6
ATOM 3066 C C . VAL A 1 16 ? 6.199 10.581 16.142 1.00 0.00 16 VAL A C 6
ATOM 3067 O O . VAL A 1 16 ? 6.105 10.741 17.360 1.00 0.00 16 VAL A O 6
ATOM 3080 N N . ILE A 1 17 ? 6.666 11.517 15.323 1.00 0.00 17 ILE A N 6
ATOM 3081 C CA . ILE A 1 17 ? 7.105 12.816 15.818 1.00 0.00 17 ILE A CA 6
ATOM 3082 C C . ILE A 1 17 ? 5.943 13.591 16.431 1.00 0.00 17 ILE A C 6
ATOM 3083 O O . ILE A 1 17 ? 6.071 14.171 17.509 1.00 0.00 17 ILE A O 6
ATOM 3099 N N . GLY A 1 18 ? 4.809 13.594 15.737 1.00 0.00 18 GLY A N 6
ATOM 3100 C CA . GLY A 1 18 ? 3.640 14.300 16.230 1.00 0.00 18 GLY A CA 6
ATOM 3101 C C . GLY A 1 18 ? 3.123 13.725 17.534 1.00 0.00 18 GLY A C 6
ATOM 3102 O O . GLY A 1 18 ? 2.766 14.467 18.449 1.00 0.00 18 GLY A O 6
ATOM 3106 N N . PHE A 1 19 ? 3.081 12.400 17.619 1.00 0.00 19 PHE A N 6
ATOM 3107 C CA . PHE A 1 19 ? 2.601 11.726 18.820 1.00 0.00 19 PHE A CA 6
ATOM 3108 C C . PHE A 1 19 ? 3.518 12.009 20.006 1.00 0.00 19 PHE A C 6
ATOM 3109 O O . PHE A 1 19 ? 3.053 12.266 21.118 1.00 0.00 19 PHE A O 6
ATOM 3126 N N . LEU A 1 20 ? 4.823 11.960 19.762 1.00 0.00 20 LEU A N 6
ATOM 3127 C CA . LEU A 1 20 ? 5.807 12.211 20.809 1.00 0.00 20 LEU A CA 6
ATOM 3128 C C . LEU A 1 20 ? 5.713 13.648 21.313 1.00 0.00 20 LEU A C 6
ATOM 3129 O O . LEU A 1 20 ? 5.864 13.910 22.506 1.00 0.00 20 LEU A O 6
ATOM 3145 N N . PHE A 1 21 ? 5.459 14.575 20.395 1.00 0.00 21 PHE A N 6
ATOM 3146 C CA . PHE A 1 21 ? 5.342 15.986 20.746 1.00 0.00 21 PHE A CA 6
ATOM 3147 C C . PHE A 1 21 ? 4.077 16.241 21.560 1.00 0.00 21 PHE A C 6
ATOM 3148 O O . PHE A 1 21 ? 4.093 16.995 22.532 1.00 0.00 21 PHE A O 6
ATOM 3165 N N . ALA A 1 22 ? 2.981 15.608 21.153 1.00 0.00 22 ALA A N 6
ATOM 3166 C CA . ALA A 1 22 ? 1.707 15.764 21.844 1.00 0.00 22 ALA A CA 6
ATOM 3167 C C . ALA A 1 22 ? 1.793 15.250 23.277 1.00 0.00 22 ALA A C 6
ATOM 3168 O O . ALA A 1 22 ? 1.344 15.914 24.212 1.00 0.00 22 ALA A O 6
ATOM 3175 N N . ILE A 1 23 ? 2.370 14.065 23.441 1.00 0.00 23 ILE A N 6
ATOM 3176 C CA . ILE A 1 23 ? 2.514 13.462 24.761 1.00 0.00 23 ILE A CA 6
ATOM 3177 C C . ILE A 1 23 ? 3.486 14.259 25.625 1.00 0.00 23 ILE A C 6
ATOM 3178 O O . ILE A 1 23 ? 3.311 14.363 26.840 1.00 0.00 23 ILE A O 6
ATOM 3194 N N . PHE A 1 24 ? 4.510 14.821 24.991 1.00 0.00 24 PHE A N 6
ATOM 3195 C CA . PHE A 1 24 ? 5.509 15.609 25.702 1.00 0.00 24 PHE A CA 6
ATOM 3196 C C . PHE A 1 24 ? 4.921 16.936 26.174 1.00 0.00 24 PHE A C 6
ATOM 3197 O O . PHE A 1 24 ? 5.223 17.407 27.272 1.00 0.00 24 PHE A O 6
ATOM 3214 N N . LEU A 1 25 ? 4.080 17.534 25.337 1.00 0.00 25 LEU A N 6
ATOM 3215 C CA . LEU A 1 25 ? 3.449 18.807 25.667 1.00 0.00 25 LEU A CA 6
ATOM 3216 C C . LEU A 1 25 ? 2.466 18.645 26.822 1.00 0.00 25 LEU A C 6
ATOM 3217 O O . LEU A 1 25 ? 2.459 19.442 27.761 1.00 0.00 25 LEU A O 6
ATOM 3233 N N . ILE A 1 26 ? 1.640 17.606 26.748 1.00 0.00 26 ILE A N 6
ATOM 3234 C CA . ILE A 1 26 ? 0.656 17.338 27.789 1.00 0.00 26 ILE A CA 6
ATOM 3235 C C . ILE A 1 26 ? 1.334 16.989 29.110 1.00 0.00 26 ILE A C 6
ATOM 3236 O O . ILE A 1 26 ? 0.929 17.462 30.172 1.00 0.00 26 ILE A O 6
ATOM 3252 N N . LEU A 1 27 ? 2.370 16.159 29.035 1.00 0.00 27 LEU A N 6
ATOM 3253 C CA . LEU A 1 27 ? 3.107 15.748 30.225 1.00 0.00 27 LEU A CA 6
ATOM 3254 C C . LEU A 1 27 ? 3.771 16.946 30.896 1.00 0.00 27 LEU A C 6
ATOM 3255 O O . LEU A 1 27 ? 3.749 17.076 32.121 1.00 0.00 27 LEU A O 6
ATOM 3271 N N . LEU A 1 28 ? 4.359 17.819 30.087 1.00 0.00 28 LEU A N 6
ATOM 3272 C CA . LEU A 1 28 ? 5.028 19.009 30.601 1.00 0.00 28 LEU A CA 6
ATOM 3273 C C . LEU A 1 28 ? 4.032 19.941 31.285 1.00 0.00 28 LEU A C 6
ATOM 3274 O O . LEU A 1 28 ? 4.309 20.486 32.355 1.00 0.00 28 LEU A O 6
ATOM 3290 N N . LEU A 1 29 ? 2.872 20.117 30.663 1.00 0.00 29 LEU A N 6
ATOM 3291 C CA . LEU A 1 29 ? 1.833 20.981 31.213 1.00 0.00 29 LEU A CA 6
ATOM 3292 C C . LEU A 1 29 ? 1.315 20.434 32.539 1.00 0.00 29 LEU A C 6
ATOM 3293 O O . LEU A 1 29 ? 1.138 21.178 33.504 1.00 0.00 29 LEU A O 6
ATOM 3309 N N . VAL A 1 30 ? 1.075 19.127 32.581 1.00 0.00 30 VAL A N 6
ATOM 3310 C CA . VAL A 1 30 ? 0.580 18.478 33.789 1.00 0.00 30 VAL A CA 6
ATOM 3311 C C . VAL A 1 30 ? 1.581 18.609 34.932 1.00 0.00 30 VAL A C 6
ATOM 3312 O O . VAL A 1 30 ? 1.210 18.924 36.063 1.00 0.00 30 VAL A O 6
ATOM 3325 N N . TYR A 1 31 ? 2.851 18.366 34.629 1.00 0.00 31 TYR A N 6
ATOM 3326 C CA . TYR A 1 31 ? 3.906 18.454 35.631 1.00 0.00 31 TYR A CA 6
ATOM 3327 C C . TYR A 1 31 ? 4.108 19.897 36.084 1.00 0.00 31 TYR A C 6
ATOM 3328 O O . TYR A 1 31 ? 4.380 20.159 37.256 1.00 0.00 31 TYR A O 6
ATOM 3346 N N . ARG A 1 32 ? 3.971 20.829 35.147 1.00 0.00 32 ARG A N 6
ATOM 3347 C CA . ARG A 1 32 ? 4.138 22.246 35.448 1.00 0.00 32 ARG A CA 6
ATOM 3348 C C . ARG A 1 32 ? 3.100 22.712 36.465 1.00 0.00 32 ARG A C 6
ATOM 3349 O O . ARG A 1 32 ? 3.408 23.484 37.372 1.00 0.00 32 ARG A O 6
ATOM 3370 N N . MET A 1 33 ? 1.869 22.236 36.306 1.00 0.00 33 MET A N 6
ATOM 3371 C CA . MET A 1 33 ? 0.786 22.604 37.211 1.00 0.00 33 MET A CA 6
ATOM 3372 C C . MET A 1 33 ? 1.072 22.116 38.628 1.00 0.00 33 MET A C 6
ATOM 3373 O O . MET A 1 33 ? 0.533 22.649 39.598 1.00 0.00 33 MET A O 6
ATOM 3387 N N . ARG A 1 34 ? 1.923 21.101 38.739 1.00 0.00 34 ARG A N 6
ATOM 3388 C CA . ARG A 1 34 ? 2.279 20.542 40.038 1.00 0.00 34 ARG A CA 6
ATOM 3389 C C . ARG A 1 34 ? 2.842 21.620 40.958 1.00 0.00 34 ARG A C 6
ATOM 3390 O O . ARG A 1 34 ? 2.665 21.568 42.176 1.00 0.00 34 ARG A O 6
ATOM 3411 N N . LYS A 1 35 ? 3.523 22.597 40.369 1.00 0.00 35 LYS A N 6
ATOM 3412 C CA . LYS A 1 35 ? 4.113 23.689 41.135 1.00 0.00 35 LYS A CA 6
ATOM 3413 C C . LYS A 1 35 ? 3.063 24.373 42.004 1.00 0.00 35 LYS A C 6
ATOM 3414 O O . LYS A 1 35 ? 3.293 25.463 42.530 1.00 0.00 35 LYS A O 6
ATOM 3433 N N . MET A 1 1 ? 14.023 8.349 -6.975 1.00 0.00 1 MET A N 7
ATOM 3434 C CA . MET A 1 1 ? 13.042 7.300 -6.721 1.00 0.00 1 MET A CA 7
ATOM 3435 C C . MET A 1 1 ? 12.204 7.628 -5.488 1.00 0.00 1 MET A C 7
ATOM 3436 O O . MET A 1 1 ? 12.723 8.126 -4.490 1.00 0.00 1 MET A O 7
ATOM 3450 N N . GLU A 1 2 ? 10.908 7.344 -5.567 1.00 0.00 2 GLU A N 7
ATOM 3451 C CA . GLU A 1 2 ? 10.000 7.610 -4.457 1.00 0.00 2 GLU A CA 7
ATOM 3452 C C . GLU A 1 2 ? 9.158 6.378 -4.136 1.00 0.00 2 GLU A C 7
ATOM 3453 O O . GLU A 1 2 ? 9.397 5.694 -3.141 1.00 0.00 2 GLU A O 7
ATOM 3465 N N . GLN A 1 3 ? 8.173 6.104 -4.985 1.00 0.00 3 GLN A N 7
ATOM 3466 C CA . GLN A 1 3 ? 7.295 4.957 -4.791 1.00 0.00 3 GLN A CA 7
ATOM 3467 C C . GLN A 1 3 ? 6.453 5.122 -3.530 1.00 0.00 3 GLN A C 7
ATOM 3468 O O . GLN A 1 3 ? 6.423 6.196 -2.929 1.00 0.00 3 GLN A O 7
ATOM 3482 N N . SER A 1 4 ? 5.772 4.052 -3.134 1.00 0.00 4 SER A N 7
ATOM 3483 C CA . SER A 1 4 ? 4.926 4.080 -1.947 1.00 0.00 4 SER A CA 7
ATOM 3484 C C . SER A 1 4 ? 5.772 4.136 -0.678 1.00 0.00 4 SER A C 7
ATOM 3485 O O . SER A 1 4 ? 5.314 4.594 0.369 1.00 0.00 4 SER A O 7
ATOM 3493 N N . THR A 1 5 ? 7.011 3.665 -0.780 1.00 0.00 5 THR A N 7
ATOM 3494 C CA . THR A 1 5 ? 7.922 3.659 0.357 1.00 0.00 5 THR A CA 7
ATOM 3495 C C . THR A 1 5 ? 8.216 5.077 0.834 1.00 0.00 5 THR A C 7
ATOM 3496 O O . THR A 1 5 ? 8.251 5.342 2.035 1.00 0.00 5 THR A O 7
ATOM 3507 N N . GLU A 1 6 ? 8.426 5.983 -0.115 1.00 0.00 6 GLU A N 7
ATOM 3508 C CA . GLU A 1 6 ? 8.717 7.375 0.210 1.00 0.00 6 GLU A CA 7
ATOM 3509 C C . GLU A 1 6 ? 7.563 8.005 0.985 1.00 0.00 6 GLU A C 7
ATOM 3510 O O . GLU A 1 6 ? 7.764 8.600 2.044 1.00 0.00 6 GLU A O 7
ATOM 3522 N N . VAL A 1 7 ? 6.354 7.871 0.449 1.00 0.00 7 VAL A N 7
ATOM 3523 C CA . VAL A 1 7 ? 5.168 8.426 1.089 1.00 0.00 7 VAL A CA 7
ATOM 3524 C C . VAL A 1 7 ? 4.883 7.730 2.416 1.00 0.00 7 VAL A C 7
ATOM 3525 O O . VAL A 1 7 ? 4.549 8.377 3.409 1.00 0.00 7 VAL A O 7
ATOM 3538 N N . LEU A 1 8 ? 5.018 6.409 2.425 1.00 0.00 8 LEU A N 7
ATOM 3539 C CA . LEU A 1 8 ? 4.776 5.624 3.631 1.00 0.00 8 LEU A CA 7
ATOM 3540 C C . LEU A 1 8 ? 5.761 6.001 4.733 1.00 0.00 8 LEU A C 7
ATOM 3541 O O . LEU A 1 8 ? 5.377 6.175 5.889 1.00 0.00 8 LEU A O 7
ATOM 3557 N N . ALA A 1 9 ? 7.032 6.128 4.366 1.00 0.00 9 ALA A N 7
ATOM 3558 C CA . ALA A 1 9 ? 8.071 6.488 5.323 1.00 0.00 9 ALA A CA 7
ATOM 3559 C C . ALA A 1 9 ? 7.816 7.870 5.915 1.00 0.00 9 ALA A C 7
ATOM 3560 O O . ALA A 1 9 ? 7.960 8.076 7.119 1.00 0.00 9 ALA A O 7
ATOM 3567 N N . ALA A 1 10 ? 7.438 8.815 5.059 1.00 0.00 10 ALA A N 7
ATOM 3568 C CA . ALA A 1 10 ? 7.162 10.177 5.499 1.00 0.00 10 ALA A CA 7
ATOM 3569 C C . ALA A 1 10 ? 5.984 10.214 6.467 1.00 0.00 10 ALA A C 7
ATOM 3570 O O . ALA A 1 10 ? 6.024 10.908 7.483 1.00 0.00 10 ALA A O 7
ATOM 3577 N N . VAL A 1 11 ? 4.936 9.463 6.145 1.00 0.00 11 VAL A N 7
ATOM 3578 C CA . VAL A 1 11 ? 3.746 9.410 6.987 1.00 0.00 11 VAL A CA 7
ATOM 3579 C C . VAL A 1 11 ? 4.069 8.824 8.357 1.00 0.00 11 VAL A C 7
ATOM 3580 O O . VAL A 1 11 ? 3.626 9.341 9.383 1.00 0.00 11 VAL A O 7
ATOM 3593 N N . ILE A 1 12 ? 4.843 7.745 8.366 1.00 0.00 12 ILE A N 7
ATOM 3594 C CA . ILE A 1 12 ? 5.226 7.090 9.611 1.00 0.00 12 ILE A CA 7
ATOM 3595 C C . ILE A 1 12 ? 6.055 8.021 10.489 1.00 0.00 12 ILE A C 7
ATOM 3596 O O . ILE A 1 12 ? 5.794 8.161 11.683 1.00 0.00 12 ILE A O 7
ATOM 3612 N N . ALA A 1 13 ? 7.055 8.657 9.888 1.00 0.00 13 ALA A N 7
ATOM 3613 C CA . ALA A 1 13 ? 7.921 9.579 10.614 1.00 0.00 13 ALA A CA 7
ATOM 3614 C C . ALA A 1 13 ? 7.123 10.744 11.189 1.00 0.00 13 ALA A C 7
ATOM 3615 O O . ALA A 1 13 ? 7.336 11.152 12.329 1.00 0.00 13 ALA A O 7
ATOM 3622 N N . GLY A 1 14 ? 6.202 11.276 10.390 1.00 0.00 14 GLY A N 7
ATOM 3623 C CA . GLY A 1 14 ? 5.387 12.390 10.837 1.00 0.00 14 GLY A CA 7
ATOM 3624 C C . GLY A 1 14 ? 4.483 12.019 11.997 1.00 0.00 14 GLY A C 7
ATOM 3625 O O . GLY A 1 14 ? 4.280 12.814 12.913 1.00 0.00 14 GLY A O 7
ATOM 3629 N N . GLY A 1 15 ? 3.938 10.807 11.956 1.00 0.00 15 GLY A N 7
ATOM 3630 C CA . GLY A 1 15 ? 3.056 10.354 13.016 1.00 0.00 15 GLY A CA 7
ATOM 3631 C C . GLY A 1 15 ? 3.790 10.127 14.322 1.00 0.00 15 GLY A C 7
ATOM 3632 O O . GLY A 1 15 ? 3.290 10.476 15.392 1.00 0.00 15 GLY A O 7
ATOM 3636 N N . VAL A 1 16 ? 4.978 9.537 14.238 1.00 0.00 16 VAL A N 7
ATOM 3637 C CA . VAL A 1 16 ? 5.782 9.263 15.423 1.00 0.00 16 VAL A CA 7
ATOM 3638 C C . VAL A 1 16 ? 6.248 10.556 16.082 1.00 0.00 16 VAL A C 7
ATOM 3639 O O . VAL A 1 16 ? 6.159 10.711 17.300 1.00 0.00 16 VAL A O 7
ATOM 3652 N N . ILE A 1 17 ? 6.745 11.482 15.269 1.00 0.00 17 ILE A N 7
ATOM 3653 C CA . ILE A 1 17 ? 7.224 12.763 15.773 1.00 0.00 17 ILE A CA 7
ATOM 3654 C C . ILE A 1 17 ? 6.088 13.570 16.393 1.00 0.00 17 ILE A C 7
ATOM 3655 O O . ILE A 1 17 ? 6.233 14.138 17.474 1.00 0.00 17 ILE A O 7
ATOM 3671 N N . GLY A 1 18 ? 4.954 13.614 15.700 1.00 0.00 18 GLY A N 7
ATOM 3672 C CA . GLY A 1 18 ? 3.808 14.352 16.198 1.00 0.00 18 GLY A CA 7
ATOM 3673 C C . GLY A 1 18 ? 3.272 13.782 17.496 1.00 0.00 18 GLY A C 7
ATOM 3674 O O . GLY A 1 18 ? 2.936 14.527 18.418 1.00 0.00 18 GLY A O 7
ATOM 3678 N N . PHE A 1 19 ? 3.189 12.458 17.570 1.00 0.00 19 PHE A N 7
ATOM 3679 C CA . PHE A 1 19 ? 2.686 11.789 18.764 1.00 0.00 19 PHE A CA 7
ATOM 3680 C C . PHE A 1 19 ? 3.609 12.035 19.954 1.00 0.00 19 PHE A C 7
ATOM 3681 O O . PHE A 1 19 ? 3.150 12.292 21.068 1.00 0.00 19 PHE A O 7
ATOM 3698 N N . LEU A 1 20 ? 4.913 11.955 19.711 1.00 0.00 20 LEU A N 7
ATOM 3699 C CA . LEU A 1 20 ? 5.902 12.168 20.762 1.00 0.00 20 LEU A CA 7
ATOM 3700 C C . LEU A 1 20 ? 5.846 13.601 21.280 1.00 0.00 20 LEU A C 7
ATOM 3701 O O . LEU A 1 20 ? 5.981 13.845 22.479 1.00 0.00 20 LEU A O 7
ATOM 3717 N N . PHE A 1 21 ? 5.643 14.547 20.368 1.00 0.00 21 PHE A N 7
ATOM 3718 C CA . PHE A 1 21 ? 5.567 15.957 20.733 1.00 0.00 21 PHE A CA 7
ATOM 3719 C C . PHE A 1 21 ? 4.309 16.241 21.548 1.00 0.00 21 PHE A C 7
ATOM 3720 O O . PHE A 1 21 ? 4.349 16.969 22.539 1.00 0.00 21 PHE A O 7
ATOM 3737 N N . ALA A 1 22 ? 3.191 15.661 21.121 1.00 0.00 22 ALA A N 7
ATOM 3738 C CA . ALA A 1 22 ? 1.921 15.850 21.811 1.00 0.00 22 ALA A CA 7
ATOM 3739 C C . ALA A 1 22 ? 1.982 15.301 23.233 1.00 0.00 22 ALA A C 7
ATOM 3740 O O . ALA A 1 22 ? 1.515 15.942 24.175 1.00 0.00 22 ALA A O 7
ATOM 3747 N N . ILE A 1 23 ? 2.558 14.113 23.379 1.00 0.00 23 ILE A N 7
ATOM 3748 C CA . ILE A 1 23 ? 2.679 13.480 24.686 1.00 0.00 23 ILE A CA 7
ATOM 3749 C C . ILE A 1 23 ? 3.617 14.268 25.595 1.00 0.00 23 ILE A C 7
ATOM 3750 O O . ILE A 1 23 ? 3.382 14.384 26.797 1.00 0.00 23 ILE A O 7
ATOM 3766 N N . PHE A 1 24 ? 4.681 14.809 25.011 1.00 0.00 24 PHE A N 7
ATOM 3767 C CA . PHE A 1 24 ? 5.655 15.587 25.767 1.00 0.00 24 PHE A CA 7
ATOM 3768 C C . PHE A 1 24 ? 5.042 16.894 26.261 1.00 0.00 24 PHE A C 7
ATOM 3769 O O . PHE A 1 24 ? 5.289 17.322 27.389 1.00 0.00 24 PHE A O 7
ATOM 3786 N N . LEU A 1 25 ? 4.242 17.524 25.408 1.00 0.00 25 LEU A N 7
ATOM 3787 C CA . LEU A 1 25 ? 3.592 18.783 25.756 1.00 0.00 25 LEU A CA 7
ATOM 3788 C C . LEU A 1 25 ? 2.557 18.576 26.857 1.00 0.00 25 LEU A C 7
ATOM 3789 O O . LEU A 1 25 ? 2.463 19.372 27.792 1.00 0.00 25 LEU A O 7
ATOM 3805 N N . ILE A 1 26 ? 1.784 17.501 26.741 1.00 0.00 26 ILE A N 7
ATOM 3806 C CA . ILE A 1 26 ? 0.759 17.188 27.728 1.00 0.00 26 ILE A CA 7
ATOM 3807 C C . ILE A 1 26 ? 1.380 16.881 29.087 1.00 0.00 26 ILE A C 7
ATOM 3808 O O . ILE A 1 26 ? 0.917 17.370 30.118 1.00 0.00 26 ILE A O 7
ATOM 3824 N N . LEU A 1 27 ? 2.431 16.069 29.081 1.00 0.00 27 LEU A N 7
ATOM 3825 C CA . LEU A 1 27 ? 3.118 15.698 30.313 1.00 0.00 27 LEU A CA 7
ATOM 3826 C C . LEU A 1 27 ? 3.728 16.922 30.987 1.00 0.00 27 LEU A C 7
ATOM 3827 O O . LEU A 1 27 ? 3.652 17.076 32.206 1.00 0.00 27 LEU A O 7
ATOM 3843 N N . LEU A 1 28 ? 4.331 17.793 30.185 1.00 0.00 28 LEU A N 7
ATOM 3844 C CA . LEU A 1 28 ? 4.953 19.007 30.703 1.00 0.00 28 LEU A CA 7
ATOM 3845 C C . LEU A 1 28 ? 3.912 19.924 31.338 1.00 0.00 28 LEU A C 7
ATOM 3846 O O . LEU A 1 28 ? 4.139 20.493 32.406 1.00 0.00 28 LEU A O 7
ATOM 3862 N N . LEU A 1 29 ? 2.769 20.060 30.674 1.00 0.00 29 LEU A N 7
ATOM 3863 C CA . LEU A 1 29 ? 1.691 20.906 31.175 1.00 0.00 29 LEU A CA 7
ATOM 3864 C C . LEU A 1 29 ? 1.134 20.361 32.486 1.00 0.00 29 LEU A C 7
ATOM 3865 O O . LEU A 1 29 ? 0.901 21.111 33.433 1.00 0.00 29 LEU A O 7
ATOM 3881 N N . VAL A 1 30 ? 0.926 19.049 32.534 1.00 0.00 30 VAL A N 7
ATOM 3882 C CA . VAL A 1 30 ? 0.400 18.402 33.730 1.00 0.00 30 VAL A CA 7
ATOM 3883 C C . VAL A 1 30 ? 1.349 18.575 34.911 1.00 0.00 30 VAL A C 7
ATOM 3884 O O . VAL A 1 30 ? 0.923 18.892 36.022 1.00 0.00 30 VAL A O 7
ATOM 3897 N N . TYR A 1 31 ? 2.637 18.365 34.663 1.00 0.00 31 TYR A N 7
ATOM 3898 C CA . TYR A 1 31 ? 3.647 18.496 35.706 1.00 0.00 31 TYR A CA 7
ATOM 3899 C C . TYR A 1 31 ? 3.752 19.941 36.184 1.00 0.00 31 TYR A C 7
ATOM 3900 O O . TYR A 1 31 ? 3.782 20.209 37.386 1.00 0.00 31 TYR A O 7
ATOM 3918 N N . ARG A 1 32 ? 3.806 20.869 35.235 1.00 0.00 32 ARG A N 7
ATOM 3919 C CA . ARG A 1 32 ? 3.909 22.287 35.557 1.00 0.00 32 ARG A CA 7
ATOM 3920 C C . ARG A 1 32 ? 2.685 22.756 36.340 1.00 0.00 32 ARG A C 7
ATOM 3921 O O . ARG A 1 32 ? 2.800 23.553 37.271 1.00 0.00 32 ARG A O 7
ATOM 3942 N N . MET A 1 33 ? 1.516 22.258 35.954 1.00 0.00 33 MET A N 7
ATOM 3943 C CA . MET A 1 33 ? 0.271 22.625 36.620 1.00 0.00 33 MET A CA 7
ATOM 3944 C C . MET A 1 33 ? 0.251 22.113 38.056 1.00 0.00 33 MET A C 7
ATOM 3945 O O . MET A 1 33 ? -0.473 22.638 38.902 1.00 0.00 33 MET A O 7
ATOM 3959 N N . ARG A 1 34 ? 1.050 21.085 38.324 1.00 0.00 34 ARG A N 7
ATOM 3960 C CA . ARG A 1 34 ? 1.123 20.501 39.658 1.00 0.00 34 ARG A CA 7
ATOM 3961 C C . ARG A 1 34 ? 1.541 21.547 40.687 1.00 0.00 34 ARG A C 7
ATOM 3962 O O . ARG A 1 34 ? 1.128 21.495 41.846 1.00 0.00 34 ARG A O 7
ATOM 3983 N N . LYS A 1 35 ? 2.364 22.497 40.257 1.00 0.00 35 LYS A N 7
ATOM 3984 C CA . LYS A 1 35 ? 2.839 23.556 41.139 1.00 0.00 35 LYS A CA 7
ATOM 3985 C C . LYS A 1 35 ? 1.671 24.254 41.829 1.00 0.00 35 LYS A C 7
ATOM 3986 O O . LYS A 1 35 ? 1.848 25.283 42.481 1.00 0.00 35 LYS A O 7
ATOM 4005 N N . MET A 1 1 ? 7.204 12.551 -5.514 1.00 0.00 1 MET A N 8
ATOM 4006 C CA . MET A 1 1 ? 6.544 11.597 -4.630 1.00 0.00 1 MET A CA 8
ATOM 4007 C C . MET A 1 1 ? 5.732 10.584 -5.432 1.00 0.00 1 MET A C 8
ATOM 4008 O O . MET A 1 1 ? 4.541 10.398 -5.189 1.00 0.00 1 MET A O 8
ATOM 4022 N N . GLU A 1 2 ? 6.386 9.934 -6.390 1.00 0.00 2 GLU A N 8
ATOM 4023 C CA . GLU A 1 2 ? 5.724 8.941 -7.228 1.00 0.00 2 GLU A CA 8
ATOM 4024 C C . GLU A 1 2 ? 6.054 7.527 -6.761 1.00 0.00 2 GLU A C 8
ATOM 4025 O O . GLU A 1 2 ? 6.276 6.630 -7.574 1.00 0.00 2 GLU A O 8
ATOM 4037 N N . GLN A 1 3 ? 6.085 7.336 -5.445 1.00 0.00 3 GLN A N 8
ATOM 4038 C CA . GLN A 1 3 ? 6.389 6.032 -4.870 1.00 0.00 3 GLN A CA 8
ATOM 4039 C C . GLN A 1 3 ? 5.513 5.755 -3.653 1.00 0.00 3 GLN A C 8
ATOM 4040 O O . GLN A 1 3 ? 4.848 6.654 -3.138 1.00 0.00 3 GLN A O 8
ATOM 4054 N N . SER A 1 4 ? 5.516 4.506 -3.199 1.00 0.00 4 SER A N 8
ATOM 4055 C CA . SER A 1 4 ? 4.717 4.110 -2.045 1.00 0.00 4 SER A CA 8
ATOM 4056 C C . SER A 1 4 ? 5.559 4.123 -0.772 1.00 0.00 4 SER A C 8
ATOM 4057 O O . SER A 1 4 ? 5.095 4.542 0.289 1.00 0.00 4 SER A O 8
ATOM 4065 N N . THR A 1 5 ? 6.800 3.660 -0.886 1.00 0.00 5 THR A N 8
ATOM 4066 C CA . THR A 1 5 ? 7.707 3.617 0.254 1.00 0.00 5 THR A CA 8
ATOM 4067 C C . THR A 1 5 ? 8.036 5.020 0.749 1.00 0.00 5 THR A C 8
ATOM 4068 O O . THR A 1 5 ? 8.081 5.268 1.953 1.00 0.00 5 THR A O 8
ATOM 4079 N N . GLU A 1 6 ? 8.264 5.935 -0.188 1.00 0.00 6 GLU A N 8
ATOM 4080 C CA . GLU A 1 6 ? 8.590 7.314 0.155 1.00 0.00 6 GLU A CA 8
ATOM 4081 C C . GLU A 1 6 ? 7.466 7.953 0.966 1.00 0.00 6 GLU A C 8
ATOM 4082 O O . GLU A 1 6 ? 7.701 8.531 2.027 1.00 0.00 6 GLU A O 8
ATOM 4094 N N . VAL A 1 7 ? 6.242 7.845 0.457 1.00 0.00 7 VAL A N 8
ATOM 4095 C CA . VAL A 1 7 ? 5.081 8.411 1.133 1.00 0.00 7 VAL A CA 8
ATOM 4096 C C . VAL A 1 7 ? 4.832 7.719 2.469 1.00 0.00 7 VAL A C 8
ATOM 4097 O O . VAL A 1 7 ? 4.512 8.368 3.467 1.00 0.00 7 VAL A O 8
ATOM 4110 N N . LEU A 1 8 ? 4.980 6.399 2.482 1.00 0.00 8 LEU A N 8
ATOM 4111 C CA . LEU A 1 8 ? 4.772 5.618 3.697 1.00 0.00 8 LEU A CA 8
ATOM 4112 C C . LEU A 1 8 ? 5.7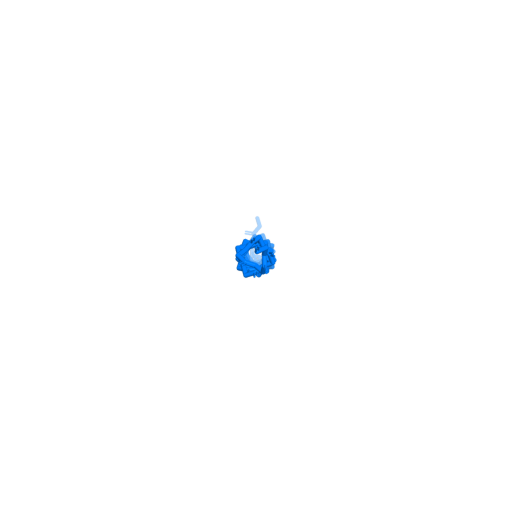80 6.006 4.773 1.00 0.00 8 LEU A C 8
ATOM 4113 O O . LEU A 1 8 ? 5.423 6.182 5.938 1.00 0.00 8 LEU A O 8
ATOM 4129 N N . ALA A 1 9 ? 7.041 6.140 4.375 1.00 0.00 9 ALA A N 8
ATOM 4130 C CA . ALA A 1 9 ? 8.101 6.511 5.305 1.00 0.00 9 ALA A CA 8
ATOM 4131 C C . ALA A 1 9 ? 7.853 7.896 5.894 1.00 0.00 9 ALA A C 8
ATOM 4132 O O . ALA A 1 9 ? 8.021 8.109 7.095 1.00 0.00 9 ALA A O 8
ATOM 4139 N N . ALA A 1 10 ? 7.454 8.834 5.042 1.00 0.00 10 ALA A N 8
ATOM 4140 C CA . ALA A 1 10 ? 7.183 10.198 5.479 1.00 0.00 10 ALA A CA 8
ATOM 4141 C C . ALA A 1 10 ? 6.033 10.235 6.480 1.00 0.00 10 ALA A C 8
ATOM 4142 O O . ALA A 1 10 ? 6.117 10.900 7.513 1.00 0.00 10 ALA A O 8
ATOM 4149 N N . VAL A 1 11 ? 4.959 9.517 6.167 1.00 0.00 11 VAL A N 8
ATOM 4150 C CA . VAL A 1 11 ? 3.792 9.468 7.040 1.00 0.00 11 VAL A CA 8
ATOM 4151 C C . VAL A 1 11 ? 4.145 8.866 8.396 1.00 0.00 11 VAL A C 8
ATOM 4152 O O . VAL A 1 11 ? 3.729 9.372 9.438 1.00 0.00 11 VAL A O 8
ATOM 4165 N N . ILE A 1 12 ? 4.915 7.783 8.374 1.00 0.00 12 ILE A N 8
ATOM 4166 C CA . ILE A 1 12 ? 5.325 7.113 9.602 1.00 0.00 12 ILE A CA 8
ATOM 4167 C C . ILE A 1 12 ? 6.158 8.040 10.482 1.00 0.00 12 ILE A C 8
ATOM 4168 O O . ILE A 1 12 ? 5.913 8.158 11.682 1.00 0.00 12 ILE A O 8
ATOM 4184 N N . ALA A 1 13 ? 7.142 8.696 9.876 1.00 0.00 13 ALA A N 8
ATOM 4185 C CA . ALA A 1 13 ? 8.008 9.615 10.603 1.00 0.00 13 ALA A CA 8
ATOM 4186 C C . ALA A 1 13 ? 7.206 10.762 11.209 1.00 0.00 13 ALA A C 8
ATOM 4187 O O . ALA A 1 13 ? 7.429 11.150 12.355 1.00 0.00 13 ALA A O 8
ATOM 4194 N N . GLY A 1 14 ? 6.273 11.302 10.431 1.00 0.00 14 GLY A N 8
ATOM 4195 C CA . GLY A 1 14 ? 5.453 12.399 10.909 1.00 0.00 14 GLY A CA 8
ATOM 4196 C C . GLY A 1 14 ? 4.564 11.997 12.069 1.00 0.00 14 GLY A C 8
ATOM 4197 O O . GLY A 1 14 ? 4.340 12.781 12.990 1.00 0.00 14 GLY A O 8
ATOM 4201 N N . GLY A 1 15 ? 4.053 10.770 12.024 1.00 0.00 15 GLY A N 8
ATOM 4202 C CA . GLY A 1 15 ? 3.188 10.287 13.084 1.00 0.00 15 GLY A CA 8
ATOM 4203 C C . GLY A 1 15 ? 3.936 10.050 14.380 1.00 0.00 15 GLY A C 8
ATOM 4204 O O . GLY A 1 15 ? 3.436 10.363 15.461 1.00 0.00 15 GLY A O 8
ATOM 4208 N N . VAL A 1 16 ? 5.139 9.493 14.275 1.00 0.00 16 VAL A N 8
ATOM 4209 C CA . VAL A 1 16 ? 5.957 9.213 15.448 1.00 0.00 16 VAL A CA 8
ATOM 4210 C C . VAL A 1 16 ? 6.402 10.503 16.129 1.00 0.00 16 VAL A C 8
ATOM 4211 O O . VAL A 1 16 ? 6.283 10.648 17.346 1.00 0.00 16 VAL A O 8
ATOM 4224 N N . ILE A 1 17 ? 6.913 11.438 15.335 1.00 0.00 17 ILE A N 8
ATOM 4225 C CA . ILE A 1 17 ? 7.374 12.717 15.861 1.00 0.00 17 ILE A CA 8
ATOM 4226 C C . ILE A 1 17 ? 6.217 13.519 16.447 1.00 0.00 17 ILE A C 8
ATOM 4227 O O . ILE A 1 17 ? 6.338 14.111 17.519 1.00 0.00 17 ILE A O 8
ATOM 4243 N N . GLY A 1 18 ? 5.093 13.534 15.736 1.00 0.00 18 GLY A N 8
ATOM 4244 C CA . GLY A 1 18 ? 3.930 14.265 16.202 1.00 0.00 18 GLY A CA 8
ATOM 4245 C C . GLY A 1 18 ? 3.376 13.707 17.498 1.00 0.00 18 GLY A C 8
ATOM 4246 O O . GLY A 1 18 ? 3.020 14.461 18.405 1.00 0.00 18 GLY A O 8
ATOM 4250 N N . PHE A 1 19 ? 3.301 12.383 17.587 1.00 0.00 19 PHE A N 8
ATOM 4251 C CA . PHE A 1 19 ? 2.784 11.725 18.781 1.00 0.00 19 PHE A CA 8
ATOM 4252 C C . PHE A 1 19 ? 3.689 11.986 19.982 1.00 0.00 19 PHE A C 8
ATOM 4253 O O . PHE A 1 19 ? 3.213 12.254 21.086 1.00 0.00 19 PHE A O 8
ATOM 4270 N N . LEU A 1 20 ? 4.996 11.906 19.758 1.00 0.00 20 LEU A N 8
ATOM 4271 C CA . LEU A 1 20 ? 5.969 12.133 20.820 1.00 0.00 20 LEU A CA 8
ATOM 4272 C C . LEU A 1 20 ? 5.902 13.572 21.322 1.00 0.00 20 LEU A C 8
ATOM 4273 O O . LEU A 1 20 ? 6.020 13.829 22.520 1.00 0.00 20 LEU A O 8
ATOM 4289 N N . PHE A 1 21 ? 5.710 14.507 20.397 1.00 0.00 21 PHE A N 8
ATOM 4290 C CA . PHE A 1 21 ? 5.626 15.921 20.746 1.00 0.00 21 PHE A CA 8
ATOM 4291 C C . PHE A 1 21 ? 4.356 16.210 21.540 1.00 0.00 21 PHE A C 8
ATOM 4292 O O . PHE A 1 21 ? 4.381 16.948 22.525 1.00 0.00 21 PHE A O 8
ATOM 4309 N N . ALA A 1 22 ? 3.245 15.624 21.104 1.00 0.00 22 ALA A N 8
ATOM 4310 C CA . ALA A 1 22 ? 1.965 15.817 21.774 1.00 0.00 22 ALA A CA 8
ATOM 4311 C C . ALA A 1 22 ? 2.008 15.285 23.202 1.00 0.00 22 ALA A C 8
ATOM 4312 O O . ALA A 1 22 ? 1.531 15.937 24.132 1.00 0.00 22 ALA A O 8
ATOM 4319 N N . ILE A 1 23 ? 2.579 14.097 23.369 1.00 0.00 23 ILE A N 8
ATOM 4320 C CA . ILE A 1 23 ? 2.683 13.478 24.684 1.00 0.00 23 ILE A CA 8
ATOM 4321 C C . ILE A 1 23 ? 3.608 14.277 25.597 1.00 0.00 23 ILE A C 8
ATOM 4322 O O . ILE A 1 23 ? 3.358 14.401 26.796 1.00 0.00 23 ILE A O 8
ATOM 4338 N N . PHE A 1 24 ? 4.676 14.818 25.020 1.00 0.00 24 PHE A N 8
ATOM 4339 C CA . PHE A 1 24 ? 5.638 15.607 25.781 1.00 0.00 24 PHE A CA 8
ATOM 4340 C C . PHE A 1 24 ? 5.014 16.915 26.256 1.00 0.00 24 PHE A C 8
ATOM 4341 O O . PHE A 1 24 ? 5.251 17.357 27.381 1.00 0.00 24 PHE A O 8
ATOM 4358 N N . LEU A 1 25 ? 4.215 17.531 25.391 1.00 0.00 25 LEU A N 8
ATOM 4359 C CA . LEU A 1 25 ? 3.556 18.790 25.721 1.00 0.00 25 LEU A CA 8
ATOM 4360 C C . LEU A 1 25 ? 2.518 18.590 26.820 1.00 0.00 25 LEU A C 8
ATOM 4361 O O . LEU A 1 25 ? 2.422 19.391 27.751 1.00 0.00 25 LEU A O 8
ATOM 4377 N N . ILE A 1 26 ? 1.744 17.516 26.707 1.00 0.00 26 ILE A N 8
ATOM 4378 C CA . ILE A 1 26 ? 0.716 17.209 27.693 1.00 0.00 26 ILE A CA 8
ATOM 4379 C C . ILE A 1 26 ? 1.332 16.904 29.054 1.00 0.00 26 ILE A C 8
ATOM 4380 O O . ILE A 1 26 ? 0.867 17.396 30.083 1.00 0.00 26 ILE A O 8
ATOM 4396 N N . LEU A 1 27 ? 2.383 16.091 29.053 1.00 0.00 27 LEU A N 8
ATOM 4397 C CA . LEU A 1 27 ? 3.066 15.721 30.287 1.00 0.00 27 LEU A CA 8
ATOM 4398 C C . LEU A 1 27 ? 3.673 16.947 30.962 1.00 0.00 27 LEU A C 8
ATOM 4399 O O . LEU A 1 27 ? 3.592 17.101 32.182 1.00 0.00 27 LEU A O 8
ATOM 4415 N N . LEU A 1 28 ? 4.278 17.817 30.162 1.00 0.00 28 LEU A N 8
ATOM 4416 C CA . LEU A 1 28 ? 4.897 19.032 30.681 1.00 0.00 28 LEU A CA 8
ATOM 4417 C C . LEU A 1 28 ? 3.853 19.949 31.309 1.00 0.00 28 LEU A C 8
ATOM 4418 O O . LEU A 1 28 ? 4.075 20.520 32.378 1.00 0.00 28 LEU A O 8
ATOM 4434 N N . LEU A 1 29 ? 2.714 20.085 30.639 1.00 0.00 29 LEU A N 8
ATOM 4435 C CA . LEU A 1 29 ? 1.633 20.932 31.133 1.00 0.00 29 LEU A CA 8
ATOM 4436 C C . LEU A 1 29 ? 1.070 20.389 32.442 1.00 0.00 29 LEU A C 8
ATOM 4437 O O . LEU A 1 29 ? 0.831 21.141 33.387 1.00 0.00 29 LEU A O 8
ATOM 4453 N N . VAL A 1 30 ? 0.860 19.077 32.491 1.00 0.00 30 VAL A N 8
ATOM 4454 C CA . VAL A 1 30 ? 0.328 18.432 33.685 1.00 0.00 30 VAL A CA 8
ATOM 4455 C C . VAL A 1 30 ? 1.271 18.606 34.870 1.00 0.00 30 VAL A C 8
ATOM 4456 O O . VAL A 1 30 ? 0.840 18.925 35.978 1.00 0.00 30 VAL A O 8
ATOM 4469 N N . TYR A 1 31 ? 2.560 18.395 34.629 1.00 0.00 31 TYR A N 8
ATOM 4470 C CA . TYR A 1 31 ? 3.565 18.526 35.677 1.00 0.00 31 TYR A CA 8
ATOM 4471 C C . TYR A 1 31 ? 3.631 19.961 36.191 1.00 0.00 31 TYR A C 8
ATOM 4472 O O . TYR A 1 31 ? 3.595 20.202 37.398 1.00 0.00 31 TYR A O 8
ATOM 4490 N N . ARG A 1 32 ? 3.728 20.910 35.266 1.00 0.00 32 ARG A N 8
ATOM 4491 C CA . ARG A 1 32 ? 3.800 22.322 35.624 1.00 0.00 32 ARG A CA 8
ATOM 4492 C C . ARG A 1 32 ? 2.537 22.761 36.360 1.00 0.00 32 ARG A C 8
ATOM 4493 O O . ARG A 1 32 ? 2.598 23.553 37.300 1.00 0.00 32 ARG A O 8
ATOM 4514 N N . MET A 1 33 ? 1.394 22.241 35.924 1.00 0.00 33 MET A N 8
ATOM 4515 C CA . MET A 1 33 ? 0.117 22.580 36.542 1.00 0.00 33 MET A CA 8
ATOM 4516 C C . MET A 1 33 ? 0.060 22.078 37.982 1.00 0.00 33 MET A C 8
ATOM 4517 O O . MET A 1 33 ? -0.709 22.590 38.796 1.00 0.00 33 MET A O 8
ATOM 4531 N N . ARG A 1 34 ? 0.876 21.076 38.287 1.00 0.00 34 ARG A N 8
ATOM 4532 C CA . ARG A 1 34 ? 0.917 20.505 39.628 1.00 0.00 34 ARG A CA 8
ATOM 4533 C C . ARG A 1 34 ? 1.453 21.519 40.635 1.00 0.00 34 ARG A C 8
ATOM 4534 O O . ARG A 1 34 ? 1.058 21.521 41.801 1.00 0.00 34 ARG A O 8
ATOM 4555 N N . LYS A 1 35 ? 2.356 22.379 40.176 1.00 0.00 35 LYS A N 8
ATOM 4556 C CA . LYS A 1 35 ? 2.947 23.399 41.034 1.00 0.00 35 LYS A CA 8
ATOM 4557 C C . LYS A 1 35 ? 1.889 24.387 41.514 1.00 0.00 35 LYS A C 8
ATOM 4558 O O . LYS A 1 35 ? 2.197 25.349 42.218 1.00 0.00 35 LYS A O 8
ATOM 4577 N N . MET A 1 1 ? 11.390 12.862 -6.990 1.00 0.00 1 MET A N 9
ATOM 4578 C CA . MET A 1 1 ? 11.377 11.472 -6.550 1.00 0.00 1 MET A CA 9
ATOM 4579 C C . MET A 1 1 ? 9.974 10.883 -6.649 1.00 0.00 1 MET A C 9
ATOM 4580 O O . MET A 1 1 ? 8.995 11.522 -6.266 1.00 0.00 1 MET A O 9
ATOM 4594 N N . GLU A 1 2 ? 9.884 9.661 -7.166 1.00 0.00 2 GLU A N 9
ATOM 4595 C CA . GLU A 1 2 ? 8.599 8.988 -7.316 1.00 0.00 2 GLU A CA 9
ATOM 4596 C C . GLU A 1 2 ? 8.664 7.564 -6.771 1.00 0.00 2 GLU A C 9
ATOM 4597 O O . GLU A 1 2 ? 8.792 6.604 -7.530 1.00 0.00 2 GLU A O 9
ATOM 4609 N N . GLN A 1 3 ? 8.577 7.437 -5.451 1.00 0.00 3 GLN A N 9
ATOM 4610 C CA . GLN A 1 3 ? 8.627 6.131 -4.804 1.00 0.00 3 GLN A CA 9
ATOM 4611 C C . GLN A 1 3 ? 7.591 6.036 -3.689 1.00 0.00 3 GLN A C 9
ATOM 4612 O O . GLN A 1 3 ? 7.386 6.987 -2.935 1.00 0.00 3 GLN A O 9
ATOM 4626 N N . SER A 1 4 ? 6.939 4.881 -3.591 1.00 0.00 4 SER A N 9
ATOM 4627 C CA . SER A 1 4 ? 5.921 4.663 -2.570 1.00 0.00 4 SER A CA 9
ATOM 4628 C C . SER A 1 4 ? 6.548 4.609 -1.180 1.00 0.00 4 SER A C 9
ATOM 4629 O O . SER A 1 4 ? 6.000 5.145 -0.217 1.00 0.00 4 SER A O 9
ATOM 4637 N N . THR A 1 5 ? 7.702 3.956 -1.083 1.00 0.00 5 THR A N 9
ATOM 4638 C CA . THR A 1 5 ? 8.404 3.830 0.188 1.00 0.00 5 THR A CA 9
ATOM 4639 C C . THR A 1 5 ? 8.584 5.189 0.854 1.00 0.00 5 THR A C 9
ATOM 4640 O O . THR A 1 5 ? 8.412 5.323 2.065 1.00 0.00 5 THR A O 9
ATOM 4651 N N . GLU A 1 6 ? 8.930 6.193 0.055 1.00 0.00 6 GLU A N 9
ATOM 4652 C CA . GLU A 1 6 ? 9.132 7.543 0.570 1.00 0.00 6 GLU A CA 9
ATOM 4653 C C . GLU A 1 6 ? 7.869 8.060 1.253 1.00 0.00 6 GLU A C 9
ATOM 4654 O O . GLU A 1 6 ? 7.925 8.605 2.355 1.00 0.00 6 GLU A O 9
ATOM 4666 N N . VAL A 1 7 ? 6.731 7.884 0.590 1.00 0.00 7 VAL A N 9
ATOM 4667 C CA . VAL A 1 7 ? 5.453 8.332 1.132 1.00 0.00 7 VAL A CA 9
ATOM 4668 C C . VAL A 1 7 ? 5.134 7.622 2.443 1.00 0.00 7 VAL A C 9
ATOM 4669 O O . VAL A 1 7 ? 4.703 8.249 3.412 1.00 0.00 7 VAL A O 9
ATOM 4682 N N . LEU A 1 8 ? 5.349 6.311 2.468 1.00 0.00 8 LEU A N 9
ATOM 4683 C CA . LEU A 1 8 ? 5.084 5.515 3.661 1.00 0.00 8 LEU A CA 9
ATOM 4684 C C . LEU A 1 8 ? 5.956 5.972 4.825 1.00 0.00 8 LEU A C 9
ATOM 4685 O O . LEU A 1 8 ? 5.480 6.117 5.951 1.00 0.00 8 LEU A O 9
ATOM 4701 N N . ALA A 1 9 ? 7.235 6.201 4.546 1.00 0.00 9 ALA A N 9
ATOM 4702 C CA . ALA A 1 9 ? 8.173 6.646 5.569 1.00 0.00 9 ALA A CA 9
ATOM 4703 C C . ALA A 1 9 ? 7.766 8.003 6.133 1.00 0.00 9 ALA A C 9
ATOM 4704 O O . ALA A 1 9 ? 7.875 8.244 7.335 1.00 0.00 9 ALA A O 9
ATOM 4711 N N . ALA A 1 10 ? 7.298 8.887 5.258 1.00 0.00 10 ALA A N 9
ATOM 4712 C CA . ALA A 1 10 ? 6.874 10.219 5.669 1.00 0.00 10 ALA A CA 9
ATOM 4713 C C . ALA A 1 10 ? 5.640 10.151 6.564 1.00 0.00 10 ALA A C 9
ATOM 4714 O O . ALA A 1 10 ? 5.526 10.894 7.538 1.00 0.00 10 ALA A O 9
ATOM 4721 N N . VAL A 1 11 ? 4.719 9.254 6.225 1.00 0.00 11 VAL A N 9
ATOM 4722 C CA . VAL A 1 11 ? 3.494 9.089 6.998 1.00 0.00 11 VAL A CA 9
ATOM 4723 C C . VAL A 1 11 ? 3.793 8.553 8.394 1.00 0.00 11 VAL A C 9
ATOM 4724 O O . VAL A 1 11 ? 3.308 9.088 9.392 1.00 0.00 11 VAL A O 9
ATOM 4737 N N . ILE A 1 12 ? 4.593 7.495 8.457 1.00 0.00 12 ILE A N 9
ATOM 4738 C CA . ILE A 1 12 ? 4.958 6.889 9.731 1.00 0.00 12 ILE A CA 9
ATOM 4739 C C . ILE A 1 12 ? 5.775 7.853 10.585 1.00 0.00 12 ILE A C 9
ATOM 4740 O O . ILE A 1 12 ? 5.542 7.984 11.786 1.00 0.00 12 ILE A O 9
ATOM 4756 N N . ALA A 1 13 ? 6.733 8.526 9.956 1.00 0.00 13 ALA A N 9
ATOM 4757 C CA . ALA A 1 13 ? 7.582 9.481 10.657 1.00 0.00 13 ALA A CA 9
ATOM 4758 C C . ALA A 1 13 ? 6.759 10.631 11.228 1.00 0.00 13 ALA A C 9
ATOM 4759 O O . ALA A 1 13 ? 6.982 11.065 12.357 1.00 0.00 13 ALA A O 9
ATOM 4766 N N . GLY A 1 14 ? 5.806 11.120 10.440 1.00 0.00 14 GLY A N 9
ATOM 4767 C CA . GLY A 1 14 ? 4.965 12.216 10.885 1.00 0.00 14 GLY A CA 9
ATOM 4768 C C . GLY A 1 14 ? 4.060 11.821 12.035 1.00 0.00 14 GLY A C 9
ATOM 4769 O O . GLY A 1 14 ? 3.805 12.620 12.936 1.00 0.00 14 GLY A O 9
ATOM 4773 N N . GLY A 1 15 ? 3.570 10.585 12.004 1.00 0.00 15 GLY A N 9
ATOM 4774 C CA . GLY A 1 15 ? 2.691 10.109 13.056 1.00 0.00 15 GLY A CA 9
ATOM 4775 C C . GLY A 1 15 ? 3.412 9.931 14.378 1.00 0.00 15 GLY A C 9
ATOM 4776 O O . GLY A 1 15 ? 2.903 10.321 15.428 1.00 0.00 15 GLY A O 9
ATOM 4780 N N . VAL A 1 16 ? 4.601 9.339 14.326 1.00 0.00 16 VAL A N 9
ATOM 4781 C CA . VAL A 1 16 ? 5.393 9.109 15.529 1.00 0.00 16 VAL A CA 9
ATOM 4782 C C . VAL A 1 16 ? 5.870 10.426 16.132 1.00 0.00 16 VAL A C 9
ATOM 4783 O O . VAL A 1 16 ? 5.830 10.612 17.349 1.00 0.00 16 VAL A O 9
ATOM 4796 N N . ILE A 1 17 ? 6.319 11.335 15.275 1.00 0.00 17 ILE A N 9
ATOM 4797 C CA . ILE A 1 17 ? 6.802 12.636 15.724 1.00 0.00 17 ILE A CA 9
ATOM 4798 C C . ILE A 1 17 ? 5.677 13.453 16.350 1.00 0.00 17 ILE A C 9
ATOM 4799 O O . ILE A 1 17 ? 5.846 14.051 17.411 1.00 0.00 17 ILE A O 9
ATOM 4815 N N . GLY A 1 18 ? 4.526 13.473 15.684 1.00 0.00 18 GLY A N 9
ATOM 4816 C CA . GLY A 1 18 ? 3.389 14.219 16.191 1.00 0.00 18 GLY A CA 9
ATOM 4817 C C . GLY A 1 18 ? 2.883 13.677 17.513 1.00 0.00 18 GLY A C 9
ATOM 4818 O O . GLY A 1 18 ? 2.569 14.441 18.426 1.00 0.00 18 GLY A O 9
ATOM 4822 N N . PHE A 1 19 ? 2.801 12.355 17.616 1.00 0.00 19 PHE A N 9
ATOM 4823 C CA . PHE A 1 19 ? 2.326 11.711 18.835 1.00 0.00 19 PHE A CA 9
ATOM 4824 C C . PHE A 1 19 ? 3.277 11.980 19.998 1.00 0.00 19 PHE A C 9
ATOM 4825 O O . PHE A 1 19 ? 2.845 12.265 21.116 1.00 0.00 19 PHE A O 9
ATOM 4842 N N . LEU A 1 20 ? 4.574 11.887 19.727 1.00 0.00 20 LEU A N 9
ATOM 4843 C CA . LEU A 1 20 ? 5.588 12.120 20.750 1.00 0.00 20 LEU A CA 9
ATOM 4844 C C . LEU A 1 20 ? 5.551 13.566 21.234 1.00 0.00 20 LEU A C 9
ATOM 4845 O O . LEU A 1 20 ? 5.739 13.840 22.420 1.00 0.00 20 LEU A O 9
ATOM 4861 N N . PHE A 1 21 ? 5.306 14.488 20.309 1.00 0.00 21 PHE A N 9
ATOM 4862 C CA . PHE A 1 21 ? 5.243 15.906 20.641 1.00 0.00 21 PHE A CA 9
ATOM 4863 C C . PHE A 1 21 ? 4.006 16.214 21.480 1.00 0.00 21 PHE A C 9
ATOM 4864 O O . PHE A 1 21 ? 4.069 16.978 22.442 1.00 0.00 21 PHE A O 9
ATOM 4881 N N . ALA A 1 22 ? 2.881 15.614 21.106 1.00 0.00 22 ALA A N 9
ATOM 4882 C CA . ALA A 1 22 ? 1.629 15.821 21.823 1.00 0.00 22 ALA A CA 9
ATOM 4883 C C . ALA A 1 22 ? 1.729 15.320 23.259 1.00 0.00 22 ALA A C 9
ATOM 4884 O O . ALA A 1 22 ? 1.330 16.011 24.197 1.00 0.00 22 ALA A O 9
ATOM 4891 N N . ILE A 1 23 ? 2.264 14.115 23.424 1.00 0.00 23 ILE A N 9
ATOM 4892 C CA . ILE A 1 23 ? 2.417 13.522 24.747 1.00 0.00 23 ILE A CA 9
ATOM 4893 C C . ILE A 1 23 ? 3.436 14.292 25.580 1.00 0.00 23 ILE A C 9
ATOM 4894 O O . ILE A 1 23 ? 3.288 14.423 26.796 1.00 0.00 23 ILE A O 9
ATOM 4910 N N . PHE A 1 24 ? 4.470 14.801 24.918 1.00 0.00 24 PHE A N 9
ATOM 4911 C CA . PHE A 1 24 ? 5.514 15.559 25.597 1.00 0.00 24 PHE A CA 9
ATOM 4912 C C . PHE A 1 24 ? 4.974 16.892 26.108 1.00 0.00 24 PHE A C 9
ATOM 4913 O O . PHE A 1 24 ? 5.304 17.327 27.212 1.00 0.00 24 PHE A O 9
ATOM 4930 N N . LEU A 1 25 ? 4.141 17.535 25.297 1.00 0.00 25 LEU A N 9
ATOM 4931 C CA . LEU A 1 25 ? 3.554 18.819 25.665 1.00 0.00 25 LEU A CA 9
ATOM 4932 C C . LEU A 1 25 ? 2.576 18.658 26.824 1.00 0.00 25 LEU A C 9
ATOM 4933 O O . LEU A 1 25 ? 2.568 19.460 27.759 1.00 0.00 25 LEU A O 9
ATOM 4949 N N . ILE A 1 26 ? 1.753 17.617 26.757 1.00 0.00 26 ILE A N 9
ATOM 4950 C CA . ILE A 1 26 ? 0.773 17.349 27.802 1.00 0.00 26 ILE A CA 9
ATOM 4951 C C . ILE A 1 26 ? 1.456 17.017 29.124 1.00 0.00 26 ILE A C 9
ATOM 4952 O O . ILE A 1 26 ? 1.073 17.526 30.179 1.00 0.00 26 ILE A O 9
ATOM 4968 N N . LEU A 1 27 ? 2.471 16.162 29.061 1.00 0.00 27 LEU A N 9
ATOM 4969 C CA . LEU A 1 27 ? 3.210 15.762 30.253 1.00 0.00 27 LEU A CA 9
ATOM 4970 C C . LEU A 1 27 ? 3.909 16.961 30.888 1.00 0.00 27 LEU A C 9
ATOM 4971 O O . LEU A 1 27 ? 3.908 17.118 32.110 1.00 0.00 27 LEU A O 9
ATOM 4987 N N . LEU A 1 28 ? 4.502 17.804 30.051 1.00 0.00 28 LEU A N 9
ATOM 4988 C CA . LEU A 1 28 ? 5.202 18.991 30.530 1.00 0.00 28 LEU A CA 9
ATOM 4989 C C . LEU A 1 28 ? 4.238 19.952 31.218 1.00 0.00 28 LEU A C 9
ATOM 4990 O O . LEU A 1 28 ? 4.549 20.512 32.270 1.00 0.00 28 LEU A O 9
ATOM 5006 N N . LEU A 1 29 ? 3.067 20.136 30.619 1.00 0.00 29 LEU A N 9
ATOM 5007 C CA . LEU A 1 29 ? 2.055 21.028 31.176 1.00 0.00 29 LEU A CA 9
ATOM 5008 C C . LEU A 1 29 ? 1.550 20.508 32.518 1.00 0.00 29 LEU A C 9
ATOM 5009 O O . LEU A 1 29 ? 1.402 21.269 33.475 1.00 0.00 29 LEU A O 9
ATOM 5025 N N . VAL A 1 30 ? 1.289 19.206 32.582 1.00 0.00 30 VAL A N 9
ATOM 5026 C CA . VAL A 1 30 ? 0.804 18.583 33.808 1.00 0.00 30 VAL A CA 9
ATOM 5027 C C . VAL A 1 30 ? 1.824 18.717 34.933 1.00 0.00 30 VAL A C 9
ATOM 5028 O O . VAL A 1 30 ? 1.475 19.054 36.065 1.00 0.00 30 VAL A O 9
ATOM 5041 N N . TYR A 1 31 ? 3.086 18.451 34.615 1.00 0.00 31 TYR A N 9
ATOM 5042 C CA . TYR A 1 31 ? 4.157 18.540 35.599 1.00 0.00 31 TYR A CA 9
ATOM 5043 C C . TYR A 1 31 ? 4.321 19.972 36.099 1.00 0.00 31 TYR A C 9
ATOM 5044 O O . TYR A 1 31 ? 4.426 20.214 37.302 1.00 0.00 31 TYR A O 9
ATOM 5062 N N . ARG A 1 32 ? 4.341 20.919 35.167 1.00 0.00 32 ARG A N 9
ATOM 5063 C CA . ARG A 1 32 ? 4.492 22.327 35.511 1.00 0.00 32 ARG A CA 9
ATOM 5064 C C . ARG A 1 32 ? 3.348 22.794 36.406 1.00 0.00 32 ARG A C 9
ATOM 5065 O O . ARG A 1 32 ? 3.559 23.541 37.361 1.00 0.00 32 ARG A O 9
ATOM 5086 N N . MET A 1 33 ? 2.136 22.348 36.090 1.00 0.00 33 MET A N 9
ATOM 5087 C CA . MET A 1 33 ? 0.959 22.720 36.867 1.00 0.00 33 MET A CA 9
ATOM 5088 C C . MET A 1 33 ? 1.067 22.204 38.298 1.00 0.00 33 MET A C 9
ATOM 5089 O O . MET A 1 33 ? 0.425 22.730 39.207 1.00 0.00 33 MET A O 9
ATOM 5103 N N . ARG A 1 34 ? 1.882 21.172 38.491 1.00 0.00 34 ARG A N 9
ATOM 5104 C CA . ARG A 1 34 ? 2.072 20.584 39.811 1.00 0.00 34 ARG A CA 9
ATOM 5105 C C . ARG A 1 34 ? 2.790 21.558 40.741 1.00 0.00 34 ARG A C 9
ATOM 5106 O O . ARG A 1 34 ? 2.556 21.567 41.950 1.00 0.00 34 ARG A O 9
ATOM 5127 N N . LYS A 1 35 ? 3.667 22.376 40.169 1.00 0.00 35 LYS A N 9
ATOM 5128 C CA . LYS A 1 35 ? 4.420 23.355 40.945 1.00 0.00 35 LYS A CA 9
ATOM 5129 C C . LYS A 1 35 ? 3.481 24.306 41.680 1.00 0.00 35 LYS A C 9
ATOM 5130 O O . LYS A 1 35 ? 3.925 25.227 42.365 1.00 0.00 35 LYS A O 9
ATOM 5149 N N . MET A 1 1 ? 1.868 -0.825 -11.257 1.00 0.00 1 MET A N 10
ATOM 5150 C CA . MET A 1 1 ? 3.027 -0.706 -10.380 1.00 0.00 1 MET A CA 10
ATOM 5151 C C . MET A 1 1 ? 2.596 -0.418 -8.945 1.00 0.00 1 MET A C 10
ATOM 5152 O O . MET A 1 1 ? 1.562 0.207 -8.712 1.00 0.00 1 MET A O 10
ATOM 5166 N N . GLU A 1 2 ? 3.396 -0.878 -7.988 1.00 0.00 2 GLU A N 10
ATOM 5167 C CA . GLU A 1 2 ? 3.094 -0.671 -6.576 1.00 0.00 2 GLU A CA 10
ATOM 5168 C C . GLU A 1 2 ? 4.327 -0.179 -5.824 1.00 0.00 2 GLU A C 10
ATOM 5169 O O . GLU A 1 2 ? 5.219 -0.961 -5.495 1.00 0.00 2 GLU A O 10
ATOM 5181 N N . GLN A 1 3 ? 4.370 1.122 -5.555 1.00 0.00 3 GLN A N 10
ATOM 5182 C CA . GLN A 1 3 ? 5.493 1.718 -4.842 1.00 0.00 3 GLN A CA 10
ATOM 5183 C C . GLN A 1 3 ? 5.057 2.969 -4.086 1.00 0.00 3 GLN A C 10
ATOM 5184 O O . GLN A 1 3 ? 4.556 3.923 -4.682 1.00 0.00 3 GLN A O 10
ATOM 5198 N N . SER A 1 4 ? 5.250 2.957 -2.771 1.00 0.00 4 SER A N 10
ATOM 5199 C CA . SER A 1 4 ? 4.872 4.089 -1.933 1.00 0.00 4 SER A CA 10
ATOM 5200 C C . SER A 1 4 ? 5.730 4.141 -0.672 1.00 0.00 4 SER A C 10
ATOM 5201 O O . SER A 1 4 ? 5.267 4.554 0.392 1.00 0.00 4 SER A O 10
ATOM 5209 N N . THR A 1 5 ? 6.984 3.719 -0.799 1.00 0.00 5 THR A N 10
ATOM 5210 C CA . THR A 1 5 ? 7.907 3.716 0.329 1.00 0.00 5 THR A CA 10
ATOM 5211 C C . THR A 1 5 ? 8.196 5.134 0.807 1.00 0.00 5 THR A C 10
ATOM 5212 O O . THR A 1 5 ? 8.229 5.398 2.008 1.00 0.00 5 THR A O 10
ATOM 5223 N N . GLU A 1 6 ? 8.402 6.043 -0.141 1.00 0.00 6 GLU A N 10
ATOM 5224 C CA . GLU A 1 6 ? 8.688 7.435 0.186 1.00 0.00 6 GLU A CA 10
ATOM 5225 C C . GLU A 1 6 ? 7.541 8.054 0.979 1.00 0.00 6 GLU A C 10
ATOM 5226 O O . GLU A 1 6 ? 7.752 8.652 2.034 1.00 0.00 6 GLU A O 10
ATOM 5238 N N . VAL A 1 7 ? 6.325 7.908 0.461 1.00 0.00 7 VAL A N 10
ATOM 5239 C CA . VAL A 1 7 ? 5.143 8.452 1.120 1.00 0.00 7 VAL A CA 10
ATOM 5240 C C . VAL A 1 7 ? 4.891 7.760 2.455 1.00 0.00 7 VAL A C 10
ATOM 5241 O O . VAL A 1 7 ? 4.563 8.407 3.450 1.00 0.00 7 VAL A O 10
ATOM 5254 N N . LEU A 1 8 ? 5.046 6.440 2.470 1.00 0.00 8 LEU A N 10
ATOM 5255 C CA . LEU A 1 8 ? 4.835 5.659 3.683 1.00 0.00 8 LEU A CA 10
ATOM 5256 C C . LEU A 1 8 ? 5.834 6.055 4.766 1.00 0.00 8 LEU A C 10
ATOM 5257 O O . LEU A 1 8 ? 5.468 6.227 5.929 1.00 0.00 8 LEU A O 10
ATOM 5273 N N . ALA A 1 9 ? 7.096 6.201 4.376 1.00 0.00 9 ALA A N 10
ATOM 5274 C CA . ALA A 1 9 ? 8.146 6.581 5.312 1.00 0.00 9 ALA A CA 10
ATOM 5275 C C . ALA A 1 9 ? 7.882 7.962 5.902 1.00 0.00 9 ALA A C 10
ATOM 5276 O O . ALA A 1 9 ? 8.041 8.175 7.103 1.00 0.00 9 ALA A O 10
ATOM 5283 N N . ALA A 1 10 ? 7.479 8.898 5.048 1.00 0.00 10 ALA A N 10
ATOM 5284 C CA . ALA A 1 10 ? 7.192 10.258 5.485 1.00 0.00 10 ALA A CA 10
ATOM 5285 C C . ALA A 1 10 ? 6.036 10.283 6.478 1.00 0.00 10 ALA A C 10
ATOM 5286 O O . ALA A 1 10 ? 6.106 10.949 7.512 1.00 0.00 10 ALA A O 10
ATOM 5293 N N . VAL A 1 11 ? 4.971 9.555 6.158 1.00 0.00 11 VAL A N 10
ATOM 5294 C CA . VAL A 1 11 ? 3.799 9.493 7.023 1.00 0.00 11 VAL A CA 10
ATOM 5295 C C . VAL A 1 11 ? 4.148 8.894 8.380 1.00 0.00 11 VAL A C 10
ATOM 5296 O O . VAL A 1 11 ? 3.719 9.396 9.420 1.00 0.00 11 VAL A O 10
ATOM 5309 N N . ILE A 1 12 ? 4.929 7.819 8.363 1.00 0.00 12 ILE A N 10
ATOM 5310 C CA . ILE A 1 12 ? 5.337 7.152 9.593 1.00 0.00 12 ILE A CA 10
ATOM 5311 C C . ILE A 1 12 ? 6.155 8.086 10.479 1.00 0.00 12 ILE A C 10
ATOM 5312 O O . ILE A 1 12 ? 5.901 8.202 11.678 1.00 0.00 12 ILE A O 10
ATOM 5328 N N . ALA A 1 13 ? 7.137 8.752 9.880 1.00 0.00 13 ALA A N 10
ATOM 5329 C CA . ALA A 1 13 ? 7.990 9.679 10.613 1.00 0.00 13 ALA A CA 10
ATOM 5330 C C . ALA A 1 13 ? 7.173 10.818 11.215 1.00 0.00 13 ALA A C 10
ATOM 5331 O O . ALA A 1 13 ? 7.384 11.207 12.363 1.00 0.00 13 ALA A O 10
ATOM 5338 N N . GLY A 1 14 ? 6.239 11.349 10.431 1.00 0.00 14 GLY A N 10
ATOM 5339 C CA . GLY A 1 14 ? 5.406 12.439 10.904 1.00 0.00 14 GLY A CA 10
ATOM 5340 C C . GLY A 1 14 ? 4.513 12.027 12.058 1.00 0.00 14 GLY A C 10
ATOM 5341 O O . GLY A 1 14 ? 4.275 12.809 12.978 1.00 0.00 14 GLY A O 10
ATOM 5345 N N . GLY A 1 15 ? 4.015 10.795 12.009 1.00 0.00 15 GLY A N 10
ATOM 5346 C CA . GLY A 1 15 ? 3.147 10.303 13.063 1.00 0.00 15 GLY A CA 10
ATOM 5347 C C . GLY A 1 15 ? 3.889 10.072 14.365 1.00 0.00 15 GLY A C 10
ATOM 5348 O O . GLY A 1 15 ? 3.379 10.381 15.442 1.00 0.00 15 GLY A O 10
ATOM 5352 N N . VAL A 1 16 ? 5.097 9.527 14.266 1.00 0.00 16 VAL A N 10
ATOM 5353 C CA . VAL A 1 16 ? 5.911 9.254 15.445 1.00 0.00 16 VAL A CA 10
ATOM 5354 C C . VAL A 1 16 ? 6.339 10.548 16.129 1.00 0.00 16 VAL A C 10
ATOM 5355 O O . VAL A 1 16 ? 6.211 10.691 17.345 1.00 0.00 16 VAL A O 10
ATOM 5368 N N . ILE A 1 17 ? 6.848 11.487 15.339 1.00 0.00 17 ILE A N 10
ATOM 5369 C CA . ILE A 1 17 ? 7.293 12.770 15.868 1.00 0.00 17 ILE A CA 10
ATOM 5370 C C . ILE A 1 17 ? 6.125 13.563 16.445 1.00 0.00 17 ILE A C 10
ATOM 5371 O O . ILE A 1 17 ? 6.233 14.155 17.518 1.00 0.00 17 ILE A O 10
ATOM 5387 N N . GLY A 1 18 ? 5.007 13.567 15.726 1.00 0.00 18 GLY A N 10
ATOM 5388 C CA . GLY A 1 18 ? 3.833 14.288 16.183 1.00 0.00 18 GLY A CA 10
ATOM 5389 C C . GLY A 1 18 ? 3.277 13.728 17.477 1.00 0.00 18 GLY A C 10
ATOM 5390 O O . GLY A 1 18 ? 2.909 14.480 18.380 1.00 0.00 18 GLY A O 10
ATOM 5394 N N . PHE A 1 19 ? 3.212 12.404 17.568 1.00 0.00 19 PHE A N 10
ATOM 5395 C CA . PHE A 1 19 ? 2.693 11.744 18.760 1.00 0.00 19 PHE A CA 10
ATOM 5396 C C . PHE A 1 19 ? 3.590 12.013 19.964 1.00 0.00 19 PHE A C 10
ATOM 5397 O O . PHE A 1 19 ? 3.107 12.283 21.065 1.00 0.00 19 PHE A O 10
ATOM 5414 N N . LEU A 1 20 ? 4.899 11.936 19.749 1.00 0.00 20 LEU A N 10
ATOM 5415 C CA . LEU A 1 20 ? 5.865 12.171 20.816 1.00 0.00 20 LEU A CA 10
ATOM 5416 C C . LEU A 1 20 ? 5.789 13.611 21.312 1.00 0.00 20 LEU A C 10
ATOM 5417 O O . LEU A 1 20 ? 5.923 13.875 22.508 1.00 0.00 20 LEU A O 10
ATOM 5433 N N . PHE A 1 21 ? 5.571 14.540 20.387 1.00 0.00 21 PHE A N 10
ATOM 5434 C CA . PHE A 1 21 ? 5.476 15.954 20.731 1.00 0.00 21 PHE A CA 10
ATOM 5435 C C . PHE A 1 21 ? 4.199 16.238 21.516 1.00 0.00 21 PHE A C 10
ATOM 5436 O O . PHE A 1 21 ? 4.210 16.994 22.487 1.00 0.00 21 PHE A O 10
ATOM 5453 N N . ALA A 1 22 ? 3.100 15.626 21.088 1.00 0.00 22 ALA A N 10
ATOM 5454 C CA . ALA A 1 22 ? 1.815 15.811 21.751 1.00 0.00 22 ALA A CA 10
ATOM 5455 C C . ALA A 1 22 ? 1.860 15.300 23.187 1.00 0.00 22 ALA A C 10
ATOM 5456 O O . ALA A 1 22 ? 1.408 15.977 24.111 1.00 0.00 22 ALA A O 10
ATOM 5463 N N . ILE A 1 23 ? 2.405 14.102 23.366 1.00 0.00 23 ILE A N 10
ATOM 5464 C CA . ILE A 1 23 ? 2.508 13.500 24.690 1.00 0.00 23 ILE A CA 10
ATOM 5465 C C . ILE A 1 23 ? 3.476 14.280 25.574 1.00 0.00 23 ILE A C 10
ATOM 5466 O O . ILE A 1 23 ? 3.271 14.400 26.782 1.00 0.00 23 ILE A O 10
ATOM 5482 N N . PHE A 1 24 ? 4.530 14.810 24.963 1.00 0.00 24 PHE A N 10
ATOM 5483 C CA . PHE A 1 24 ? 5.530 15.580 25.695 1.00 0.00 24 PHE A CA 10
ATOM 5484 C C . PHE A 1 24 ? 4.945 16.899 26.190 1.00 0.00 24 PHE A C 10
ATOM 5485 O O . PHE A 1 24 ? 5.218 17.331 27.311 1.00 0.00 24 PHE A O 10
ATOM 5502 N N . LEU A 1 25 ? 4.140 17.536 25.347 1.00 0.00 25 LEU A N 10
ATOM 5503 C CA . LEU A 1 25 ? 3.516 18.808 25.698 1.00 0.00 25 LEU A CA 10
ATOM 5504 C C . LEU A 1 25 ? 2.490 18.622 26.811 1.00 0.00 25 LEU A C 10
ATOM 5505 O O . LEU A 1 25 ? 2.429 19.415 27.751 1.00 0.00 25 LEU A O 10
ATOM 5521 N N . ILE A 1 26 ? 1.689 17.568 26.701 1.00 0.00 26 ILE A N 10
ATOM 5522 C CA . ILE A 1 26 ? 0.668 17.276 27.700 1.00 0.00 26 ILE A CA 10
ATOM 5523 C C . ILE A 1 26 ? 1.298 16.944 29.048 1.00 0.00 26 ILE A C 10
ATOM 5524 O O . ILE A 1 26 ? 0.863 17.440 30.088 1.00 0.00 26 ILE A O 10
ATOM 5540 N N . LEU A 1 27 ? 2.326 16.103 29.023 1.00 0.00 27 LEU A N 10
ATOM 5541 C CA . LEU A 1 27 ? 3.019 15.705 30.244 1.00 0.00 27 LEU A CA 10
ATOM 5542 C C . LEU A 1 27 ? 3.671 16.909 30.917 1.00 0.00 27 LEU A C 10
ATOM 5543 O O . LEU A 1 27 ? 3.632 17.047 32.140 1.00 0.00 27 LEU A O 10
ATOM 5559 N N . LEU A 1 28 ? 4.270 17.778 30.110 1.00 0.00 28 LEU A N 10
ATOM 5560 C CA . LEU A 1 28 ? 4.929 18.972 30.627 1.00 0.00 28 LEU A CA 10
ATOM 5561 C C . LEU A 1 28 ? 3.918 19.920 31.265 1.00 0.00 28 LEU A C 10
ATOM 5562 O O . LEU A 1 28 ? 4.181 20.513 32.312 1.00 0.00 28 LEU A O 10
ATOM 5578 N N . LEU A 1 29 ? 2.760 20.056 30.628 1.00 0.00 29 LEU A N 10
ATOM 5579 C CA . LEU A 1 29 ? 1.707 20.930 31.135 1.00 0.00 29 LEU A CA 10
ATOM 5580 C C . LEU A 1 29 ? 1.170 20.419 32.468 1.00 0.00 29 LEU A C 10
ATOM 5581 O O . LEU A 1 29 ? 1.055 21.175 33.433 1.00 0.00 29 LEU A O 10
ATOM 5597 N N . VAL A 1 30 ? 0.843 19.132 32.514 1.00 0.00 30 VAL A N 10
ATOM 5598 C CA . VAL A 1 30 ? 0.321 18.519 33.730 1.00 0.00 30 VAL A CA 10
ATOM 5599 C C . VAL A 1 30 ? 1.368 18.518 34.838 1.00 0.00 30 VAL A C 10
ATOM 5600 O O . VAL A 1 30 ? 1.037 18.630 36.019 1.00 0.00 30 VAL A O 10
ATOM 5613 N N . TYR A 1 31 ? 2.632 18.392 34.450 1.00 0.00 31 TYR A N 10
ATOM 5614 C CA . TYR A 1 31 ? 3.728 18.375 35.411 1.00 0.00 31 TYR A CA 10
ATOM 5615 C C . TYR A 1 31 ? 3.881 19.734 36.087 1.00 0.00 31 TYR A C 10
ATOM 5616 O O . TYR A 1 31 ? 3.833 19.840 37.313 1.00 0.00 31 TYR A O 10
ATOM 5634 N N . ARG A 1 32 ? 4.066 20.772 35.278 1.00 0.00 32 ARG A N 10
ATOM 5635 C CA . ARG A 1 32 ? 4.227 22.126 35.796 1.00 0.00 32 ARG A CA 10
ATOM 5636 C C . ARG A 1 32 ? 3.047 22.513 36.682 1.00 0.00 32 ARG A C 10
ATOM 5637 O O . ARG A 1 32 ? 3.222 23.138 37.727 1.00 0.00 32 ARG A O 10
ATOM 5658 N N . MET A 1 33 ? 1.846 22.137 36.256 1.00 0.00 33 MET A N 10
ATOM 5659 C CA . MET A 1 33 ? 0.637 22.444 37.011 1.00 0.00 33 MET A CA 10
ATOM 5660 C C . MET A 1 33 ? 0.663 21.768 38.378 1.00 0.00 33 MET A C 10
ATOM 5661 O O . MET A 1 33 ? -0.016 22.202 39.309 1.00 0.00 33 MET A O 10
ATOM 5675 N N . ARG A 1 34 ? 1.450 20.703 38.492 1.00 0.00 34 ARG A N 10
ATOM 5676 C CA . ARG A 1 34 ? 1.563 19.966 39.745 1.00 0.00 34 ARG A CA 10
ATOM 5677 C C . ARG A 1 34 ? 2.362 20.762 40.773 1.00 0.00 34 ARG A C 10
ATOM 5678 O O . ARG A 1 34 ? 2.113 20.670 41.975 1.00 0.00 34 ARG A O 10
ATOM 5699 N N . LYS A 1 35 ? 3.323 21.543 40.292 1.00 0.00 35 LYS A N 10
ATOM 5700 C CA . LYS A 1 35 ? 4.159 22.356 41.168 1.00 0.00 35 LYS A CA 10
ATOM 5701 C C . LYS A 1 35 ? 3.306 23.286 42.024 1.00 0.00 35 LYS A C 10
ATOM 5702 O O . LYS A 1 35 ? 3.825 24.181 42.692 1.00 0.00 35 LYS A O 10
ATOM 5721 N N . MET A 1 1 ? 13.927 7.764 -5.141 1.00 0.00 1 MET A N 11
ATOM 5722 C CA . MET A 1 1 ? 13.571 8.800 -6.104 1.00 0.00 1 MET A CA 11
ATOM 5723 C C . MET A 1 1 ? 12.111 8.670 -6.527 1.00 0.00 1 MET A C 11
ATOM 5724 O O . MET A 1 1 ? 11.799 8.002 -7.512 1.00 0.00 1 MET A O 11
ATOM 5738 N N . GLU A 1 2 ? 11.222 9.312 -5.775 1.00 0.00 2 GLU A N 11
ATOM 5739 C CA . GLU A 1 2 ? 9.796 9.266 -6.073 1.00 0.00 2 GLU A CA 11
ATOM 5740 C C . GLU A 1 2 ? 9.284 7.828 -6.064 1.00 0.00 2 GLU A C 11
ATOM 5741 O O . GLU A 1 2 ? 9.171 7.193 -7.113 1.00 0.00 2 GLU A O 11
ATOM 5753 N N . GLN A 1 3 ? 8.978 7.322 -4.874 1.00 0.00 3 GLN A N 11
ATOM 5754 C CA . GLN A 1 3 ? 8.480 5.959 -4.729 1.00 0.00 3 GLN A CA 11
ATOM 5755 C C . GLN A 1 3 ? 7.487 5.863 -3.576 1.00 0.00 3 GLN A C 11
ATOM 5756 O O . GLN A 1 3 ? 7.479 6.706 -2.679 1.00 0.00 3 GLN A O 11
ATOM 5770 N N . SER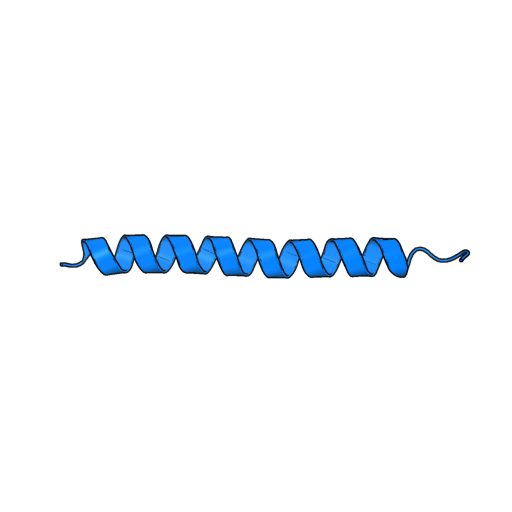 A 1 4 ? 6.651 4.830 -3.606 1.00 0.00 4 SER A N 11
ATOM 5771 C CA . SER A 1 4 ? 5.651 4.625 -2.565 1.00 0.00 4 SER A CA 11
ATOM 5772 C C . SER A 1 4 ? 6.304 4.564 -1.188 1.00 0.00 4 SER A C 11
ATOM 5773 O O . SER A 1 4 ? 5.787 5.116 -0.216 1.00 0.00 4 SER A O 11
ATOM 5781 N N . THR A 1 5 ? 7.446 3.888 -1.111 1.00 0.00 5 THR A N 11
ATOM 5782 C CA . THR A 1 5 ? 8.171 3.752 0.146 1.00 0.00 5 THR A CA 11
ATOM 5783 C C . THR A 1 5 ? 8.393 5.110 0.802 1.00 0.00 5 THR A C 11
ATOM 5784 O O . THR A 1 5 ? 8.248 5.253 2.016 1.00 0.00 5 THR A O 11
ATOM 5795 N N . GLU A 1 6 ? 8.743 6.104 -0.008 1.00 0.00 6 GLU A N 11
ATOM 5796 C CA . GLU A 1 6 ? 8.984 7.451 0.496 1.00 0.00 6 GLU A CA 11
ATOM 5797 C C . GLU A 1 6 ? 7.747 7.997 1.202 1.00 0.00 6 GLU A C 11
ATOM 5798 O O . GLU A 1 6 ? 7.836 8.546 2.300 1.00 0.00 6 GLU A O 11
ATOM 5810 N N . VAL A 1 7 ? 6.592 7.842 0.563 1.00 0.00 7 VAL A N 11
ATOM 5811 C CA . VAL A 1 7 ? 5.335 8.319 1.129 1.00 0.00 7 VAL A CA 11
ATOM 5812 C C . VAL A 1 7 ? 5.027 7.622 2.449 1.00 0.00 7 VAL A C 11
ATOM 5813 O O . VAL A 1 7 ? 4.629 8.261 3.423 1.00 0.00 7 VAL A O 11
ATOM 5826 N N . LEU A 1 8 ? 5.215 6.307 2.475 1.00 0.00 8 LEU A N 11
ATOM 5827 C CA . LEU A 1 8 ? 4.958 5.521 3.677 1.00 0.00 8 LEU A CA 11
ATOM 5828 C C . LEU A 1 8 ? 5.863 5.965 4.822 1.00 0.00 8 LEU A C 11
ATOM 5829 O O . LEU A 1 8 ? 5.413 6.124 5.956 1.00 0.00 8 LEU A O 11
ATOM 5845 N N . ALA A 1 9 ? 7.140 6.166 4.516 1.00 0.00 9 ALA A N 11
ATOM 5846 C CA . ALA A 1 9 ? 8.108 6.596 5.518 1.00 0.00 9 ALA A CA 11
ATOM 5847 C C . ALA A 1 9 ? 7.740 7.964 6.083 1.00 0.00 9 ALA A C 11
ATOM 5848 O O . ALA A 1 9 ? 7.878 8.207 7.282 1.00 0.00 9 ALA A O 11
ATOM 5855 N N . ALA A 1 10 ? 7.274 8.853 5.213 1.00 0.00 10 ALA A N 11
ATOM 5856 C CA . ALA A 1 10 ? 6.886 10.196 5.627 1.00 0.00 10 ALA A CA 11
ATOM 5857 C C . ALA A 1 10 ? 5.669 10.157 6.545 1.00 0.00 10 ALA A C 11
ATOM 5858 O O . ALA A 1 10 ? 5.588 10.908 7.517 1.00 0.00 10 ALA A O 11
ATOM 5865 N N . VAL A 1 11 ? 4.723 9.278 6.231 1.00 0.00 11 VAL A N 11
ATOM 5866 C CA . VAL A 1 11 ? 3.510 9.141 7.028 1.00 0.00 11 VAL A CA 11
ATOM 5867 C C . VAL A 1 11 ? 3.825 8.604 8.420 1.00 0.00 11 VAL A C 11
ATOM 5868 O O . VAL A 1 11 ? 3.371 9.152 9.425 1.00 0.00 11 VAL A O 11
ATOM 5881 N N . ILE A 1 12 ? 4.605 7.530 8.471 1.00 0.00 12 ILE A N 11
ATOM 5882 C CA . ILE A 1 12 ? 4.982 6.920 9.740 1.00 0.00 12 ILE A CA 11
ATOM 5883 C C . ILE A 1 12 ? 5.835 7.870 10.575 1.00 0.00 12 ILE A C 11
ATOM 5884 O O . ILE A 1 12 ? 5.631 8.006 11.781 1.00 0.00 12 ILE A O 11
ATOM 5900 N N . ALA A 1 13 ? 6.789 8.527 9.924 1.00 0.00 13 ALA A N 11
ATOM 5901 C CA . ALA A 1 13 ? 7.670 9.467 10.604 1.00 0.00 13 ALA A CA 11
ATOM 5902 C C . ALA A 1 13 ? 6.881 10.633 11.190 1.00 0.00 13 ALA A C 11
ATOM 5903 O O . ALA A 1 13 ? 7.119 11.049 12.324 1.00 0.00 13 ALA A O 11
ATOM 5910 N N . GLY A 1 14 ? 5.941 11.158 10.409 1.00 0.00 14 GLY A N 11
ATOM 5911 C CA . GLY A 1 14 ? 5.132 12.272 10.868 1.00 0.00 14 GLY A CA 11
ATOM 5912 C C . GLY A 1 14 ? 4.247 11.901 12.042 1.00 0.00 14 GLY A C 11
ATOM 5913 O O . GLY A 1 14 ? 4.054 12.698 12.959 1.00 0.00 14 GLY A O 11
ATOM 5917 N N . GLY A 1 15 ? 3.707 10.686 12.013 1.00 0.00 15 GLY A N 11
ATOM 5918 C CA . GLY A 1 15 ? 2.842 10.234 13.087 1.00 0.00 15 GLY A CA 11
ATOM 5919 C C . GLY A 1 15 ? 3.595 10.016 14.385 1.00 0.00 15 GLY A C 11
ATOM 5920 O O . GLY A 1 15 ? 3.107 10.365 15.460 1.00 0.00 15 GLY A O 11
ATOM 5924 N N . VAL A 1 16 ? 4.787 9.435 14.285 1.00 0.00 16 VAL A N 11
ATOM 5925 C CA . VAL A 1 16 ? 5.608 9.171 15.460 1.00 0.00 16 VAL A CA 11
ATOM 5926 C C . VAL A 1 16 ? 6.076 10.469 16.108 1.00 0.00 16 VAL A C 11
ATOM 5927 O O . VAL A 1 16 ? 5.995 10.632 17.325 1.00 0.00 16 VAL A O 11
ATOM 5940 N N . ILE A 1 17 ? 6.566 11.391 15.285 1.00 0.00 17 ILE A N 11
ATOM 5941 C CA . ILE A 1 17 ? 7.046 12.676 15.777 1.00 0.00 17 ILE A CA 11
ATOM 5942 C C . ILE A 1 17 ? 5.911 13.486 16.396 1.00 0.00 17 ILE A C 11
ATOM 5943 O O . ILE A 1 17 ? 6.061 14.064 17.471 1.00 0.00 17 ILE A O 11
ATOM 5959 N N . GLY A 1 18 ? 4.774 13.522 15.708 1.00 0.00 18 GLY A N 11
ATOM 5960 C CA . GLY A 1 18 ? 3.629 14.262 16.205 1.00 0.00 18 GLY A CA 11
ATOM 5961 C C . GLY A 1 18 ? 3.102 13.704 17.512 1.00 0.00 18 GLY A C 11
ATOM 5962 O O . GLY A 1 18 ? 2.771 14.457 18.429 1.00 0.00 18 GLY A O 11
ATOM 5966 N N . PHE A 1 19 ? 3.021 12.381 17.599 1.00 0.00 19 PHE A N 11
ATOM 5967 C CA . PHE A 1 19 ? 2.527 11.722 18.803 1.00 0.00 19 PHE A CA 11
ATOM 5968 C C . PHE A 1 19 ? 3.456 11.982 19.985 1.00 0.00 19 PHE A C 11
ATOM 5969 O O . PHE A 1 19 ? 3.003 12.253 21.098 1.00 0.00 19 PHE A O 11
ATOM 5986 N N . LEU A 1 20 ? 4.758 11.897 19.736 1.00 0.00 20 LEU A N 11
ATOM 5987 C CA . LEU A 1 20 ? 5.753 12.122 20.779 1.00 0.00 20 LEU A CA 11
ATOM 5988 C C . LEU A 1 20 ? 5.697 13.560 21.284 1.00 0.00 20 LEU A C 11
ATOM 5989 O O . LEU A 1 20 ? 5.842 13.816 22.479 1.00 0.00 20 LEU A O 11
ATOM 6005 N N . PHE A 1 21 ? 5.484 14.496 20.365 1.00 0.00 21 PHE A N 11
ATOM 6006 C CA . PHE A 1 21 ? 5.408 15.909 20.716 1.00 0.00 21 PHE A CA 11
ATOM 6007 C C . PHE A 1 21 ? 4.157 16.198 21.541 1.00 0.00 21 PHE A C 11
ATOM 6008 O O . PHE A 1 21 ? 4.205 16.939 22.522 1.00 0.00 21 PHE A O 11
ATOM 6025 N N . ALA A 1 22 ? 3.039 15.606 21.135 1.00 0.00 22 ALA A N 11
ATOM 6026 C CA . ALA A 1 22 ? 1.775 15.798 21.837 1.00 0.00 22 ALA A CA 11
ATOM 6027 C C . ALA A 1 22 ? 1.855 15.270 23.266 1.00 0.00 22 ALA A C 11
ATOM 6028 O O . ALA A 1 22 ? 1.409 15.928 24.206 1.00 0.00 22 ALA A O 11
ATOM 6035 N N . ILE A 1 23 ? 2.426 14.080 23.421 1.00 0.00 23 ILE A N 11
ATOM 6036 C CA . ILE A 1 23 ? 2.564 13.466 24.736 1.00 0.00 23 ILE A CA 11
ATOM 6037 C C . ILE A 1 23 ? 3.526 14.258 25.614 1.00 0.00 23 ILE A C 11
ATOM 6038 O O . ILE A 1 23 ? 3.331 14.368 26.825 1.00 0.00 23 ILE A O 11
ATOM 6054 N N . PHE A 1 24 ? 4.565 14.809 24.996 1.00 0.00 24 PHE A N 11
ATOM 6055 C CA . PHE A 1 24 ? 5.559 15.592 25.721 1.00 0.00 24 PHE A CA 11
ATOM 6056 C C . PHE A 1 24 ? 4.971 16.922 26.184 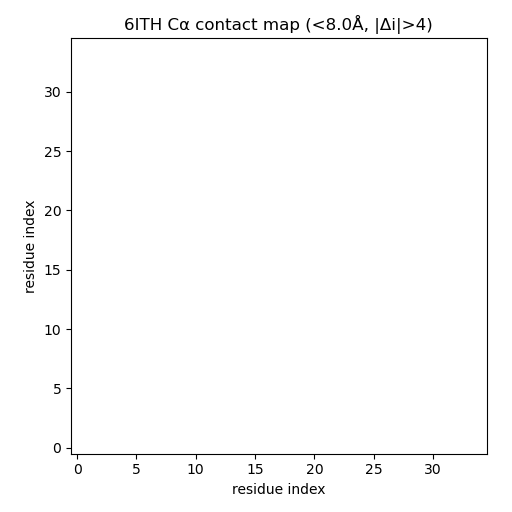1.00 0.00 24 PHE A C 11
ATOM 6057 O O . PHE A 1 24 ? 5.273 17.401 27.278 1.00 0.00 24 PHE A O 11
ATOM 6074 N N . LEU A 1 25 ? 4.130 17.515 25.344 1.00 0.00 25 LEU A N 11
ATOM 6075 C CA . LEU A 1 25 ? 3.499 18.790 25.665 1.00 0.00 25 LEU A CA 11
ATOM 6076 C C . LEU A 1 25 ? 2.513 18.635 26.819 1.00 0.00 25 LEU A C 11
ATOM 6077 O O . LEU A 1 25 ? 2.503 19.438 27.752 1.00 0.00 25 LEU A O 11
ATOM 6093 N N . ILE A 1 26 ? 1.688 17.596 26.749 1.00 0.00 26 ILE A N 11
ATOM 6094 C CA . ILE A 1 26 ? 0.701 17.334 27.789 1.00 0.00 26 ILE A CA 11
ATOM 6095 C C . ILE A 1 26 ? 1.376 16.997 29.114 1.00 0.00 26 ILE A C 11
ATOM 6096 O O . ILE A 1 26 ? 0.968 17.480 30.172 1.00 0.00 26 ILE A O 11
ATOM 6112 N N . LEU A 1 27 ? 2.411 16.167 29.051 1.00 0.00 27 LEU A N 11
ATOM 6113 C CA . LEU A 1 27 ? 3.145 15.766 30.246 1.00 0.00 27 LEU A CA 11
ATOM 6114 C C . LEU A 1 27 ? 3.811 16.970 30.905 1.00 0.00 27 LEU A C 11
ATOM 6115 O O . LEU A 1 27 ? 3.781 17.117 32.128 1.00 0.00 27 LEU A O 11
ATOM 6131 N N . LEU A 1 28 ? 4.409 17.830 30.088 1.00 0.00 28 LEU A N 11
ATOM 6132 C CA . LEU A 1 28 ? 5.080 19.023 30.592 1.00 0.00 28 LEU A CA 11
ATOM 6133 C C . LEU A 1 28 ? 4.086 19.965 31.264 1.00 0.00 28 LEU A C 11
ATOM 6134 O O . LEU A 1 28 ? 4.363 20.522 32.327 1.00 0.00 28 LEU A O 11
ATOM 6150 N N . LEU A 1 29 ? 2.926 20.137 30.638 1.00 0.00 29 LEU A N 11
ATOM 6151 C CA . LEU A 1 29 ? 1.889 21.009 31.177 1.00 0.00 29 LEU A CA 11
ATOM 6152 C C . LEU A 1 29 ? 1.370 20.479 32.510 1.00 0.00 29 LEU A C 11
ATOM 6153 O O . LEU A 1 29 ? 1.194 21.236 33.465 1.00 0.00 29 LEU A O 11
ATOM 6169 N N . VAL A 1 30 ? 1.128 19.173 32.569 1.00 0.00 30 VAL A N 11
ATOM 6170 C CA . VAL A 1 30 ? 0.633 18.541 33.786 1.00 0.00 30 VAL A CA 11
ATOM 6171 C C . VAL A 1 30 ? 1.634 18.687 34.927 1.00 0.00 30 VAL A C 11
ATOM 6172 O O . VAL A 1 30 ? 1.263 19.016 36.053 1.00 0.00 30 VAL A O 11
ATOM 6185 N N . TYR A 1 31 ? 2.904 18.439 34.627 1.00 0.00 31 TYR A N 11
ATOM 6186 C CA . TYR A 1 31 ? 3.959 18.540 35.628 1.00 0.00 31 TYR A CA 11
ATOM 6187 C C . TYR A 1 31 ? 4.141 19.984 36.084 1.00 0.00 31 TYR A C 11
ATOM 6188 O O . TYR A 1 31 ? 4.318 20.255 37.272 1.00 0.00 31 TYR A O 11
ATOM 6206 N N . ARG A 1 32 ? 4.097 20.908 35.130 1.00 0.00 32 ARG A N 11
ATOM 6207 C CA . ARG A 1 32 ? 4.258 22.326 35.431 1.00 0.00 32 ARG A CA 11
ATOM 6208 C C . ARG A 1 32 ? 3.187 22.799 36.410 1.00 0.00 32 ARG A C 11
ATOM 6209 O O . ARG A 1 32 ? 3.465 23.580 37.319 1.00 0.00 32 ARG A O 11
ATOM 6230 N N . MET A 1 33 ? 1.963 22.320 36.216 1.00 0.00 33 MET A N 11
ATOM 6231 C CA . MET A 1 33 ? 0.851 22.693 37.082 1.00 0.00 33 MET A CA 11
ATOM 6232 C C . MET A 1 33 ? 1.081 22.198 38.507 1.00 0.00 33 MET A C 11
ATOM 6233 O O . MET A 1 33 ? 0.512 22.732 39.459 1.00 0.00 33 MET A O 11
ATOM 6247 N N . ARG A 1 34 ? 1.919 21.175 38.645 1.00 0.00 34 ARG A N 11
ATOM 6248 C CA . ARG A 1 34 ? 2.223 20.608 39.953 1.00 0.00 34 ARG A CA 11
ATOM 6249 C C . ARG A 1 34 ? 3.111 21.550 40.761 1.00 0.00 34 ARG A C 11
ATOM 6250 O O . ARG A 1 34 ? 3.023 21.605 41.987 1.00 0.00 34 ARG A O 11
ATOM 6271 N N . LYS A 1 35 ? 3.969 22.288 40.064 1.00 0.00 35 LYS A N 11
ATOM 6272 C CA . LYS A 1 35 ? 4.874 23.228 40.715 1.00 0.00 35 LYS A CA 11
ATOM 6273 C C . LYS A 1 35 ? 4.106 24.184 41.622 1.00 0.00 35 LYS A C 11
ATOM 6274 O O . LYS A 1 35 ? 4.680 24.795 42.524 1.00 0.00 35 LYS A O 11
ATOM 6293 N N . MET A 1 1 ? -2.417 -0.440 0.413 1.00 0.00 1 MET A N 12
ATOM 6294 C CA . MET A 1 1 ? -1.426 0.156 -0.475 1.00 0.00 1 MET A CA 12
ATOM 6295 C C . MET A 1 1 ? -0.031 0.076 0.138 1.00 0.00 1 MET A C 12
ATOM 6296 O O . MET A 1 1 ? 0.245 0.707 1.158 1.00 0.00 1 MET A O 12
ATOM 6310 N N . GLU A 1 2 ? 0.844 -0.703 -0.492 1.00 0.00 2 GLU A N 12
ATOM 6311 C CA . GLU A 1 2 ? 2.209 -0.864 -0.007 1.00 0.00 2 GLU A CA 12
ATOM 6312 C C . GLU A 1 2 ? 3.213 -0.307 -1.012 1.00 0.00 2 GLU A C 12
ATOM 6313 O O . GLU A 1 2 ? 4.301 -0.855 -1.186 1.00 0.00 2 GLU A O 12
ATOM 6325 N N . GLN A 1 3 ? 2.838 0.785 -1.670 1.00 0.00 3 GLN A N 12
ATOM 6326 C CA . GLN A 1 3 ? 3.705 1.417 -2.658 1.00 0.00 3 GLN A CA 12
ATOM 6327 C C . GLN A 1 3 ? 4.222 2.759 -2.151 1.00 0.00 3 GLN A C 12
ATOM 6328 O O . GLN A 1 3 ? 3.884 3.189 -1.048 1.00 0.00 3 GLN A O 12
ATOM 6342 N N . SER A 1 4 ? 5.043 3.416 -2.963 1.00 0.00 4 SER A N 12
ATOM 6343 C CA . SER A 1 4 ? 5.611 4.708 -2.595 1.00 0.00 4 SER A CA 12
ATOM 6344 C C . SER A 1 4 ? 6.275 4.639 -1.223 1.00 0.00 4 SER A C 12
ATOM 6345 O O . SER A 1 4 ? 5.766 5.187 -0.245 1.00 0.00 4 SER A O 12
ATOM 6353 N N . THR A 1 5 ? 7.416 3.959 -1.158 1.00 0.00 5 THR A N 12
ATOM 6354 C CA . THR A 1 5 ? 8.150 3.816 0.092 1.00 0.00 5 THR A CA 12
ATOM 6355 C C . THR A 1 5 ? 8.379 5.170 0.754 1.00 0.00 5 THR A C 12
ATOM 6356 O O . THR A 1 5 ? 8.244 5.308 1.969 1.00 0.00 5 THR A O 12
ATOM 6367 N N . GLU A 1 6 ? 8.726 6.167 -0.054 1.00 0.00 6 GLU A N 12
ATOM 6368 C CA . GLU A 1 6 ? 8.973 7.511 0.455 1.00 0.00 6 GLU A CA 12
ATOM 6369 C C . GLU A 1 6 ? 7.742 8.057 1.173 1.00 0.00 6 GLU A C 12
ATOM 6370 O O . GLU A 1 6 ? 7.841 8.600 2.273 1.00 0.00 6 GLU A O 12
ATOM 6382 N N . VAL A 1 7 ? 6.582 7.908 0.541 1.00 0.00 7 VAL A N 12
ATOM 6383 C CA . VAL A 1 7 ? 5.331 8.384 1.119 1.00 0.00 7 VAL A CA 12
ATOM 6384 C C . VAL A 1 7 ? 5.032 7.681 2.438 1.00 0.00 7 VAL A C 12
ATOM 6385 O O . VAL A 1 7 ? 4.642 8.317 3.419 1.00 0.00 7 VAL A O 12
ATOM 6398 N N . LEU A 1 8 ? 5.217 6.366 2.457 1.00 0.00 8 LEU A N 12
ATOM 6399 C CA . LEU A 1 8 ? 4.967 5.575 3.657 1.00 0.00 8 LEU A CA 12
ATOM 6400 C C . LEU A 1 8 ? 5.882 6.012 4.797 1.00 0.00 8 LEU A C 12
ATOM 6401 O O . LEU A 1 8 ? 5.441 6.166 5.935 1.00 0.00 8 LEU A O 12
ATOM 6417 N N . ALA A 1 9 ? 7.157 6.211 4.482 1.00 0.00 9 ALA A N 12
ATOM 6418 C CA . ALA A 1 9 ? 8.133 6.635 5.479 1.00 0.00 9 ALA A CA 12
ATOM 6419 C C . ALA A 1 9 ? 7.773 8.001 6.054 1.00 0.00 9 ALA A C 12
ATOM 6420 O O . ALA A 1 9 ? 7.920 8.238 7.252 1.00 0.00 9 ALA A O 12
ATOM 6427 N N . ALA A 1 10 ? 7.301 8.895 5.191 1.00 0.00 10 ALA A N 12
ATOM 6428 C CA . ALA A 1 10 ? 6.919 10.236 5.614 1.00 0.00 10 ALA A CA 12
ATOM 6429 C C . ALA A 1 10 ? 5.709 10.196 6.541 1.00 0.00 10 ALA A C 12
ATOM 6430 O O . ALA A 1 10 ? 5.637 10.943 7.517 1.00 0.00 10 ALA A O 12
ATOM 6437 N N . VAL A 1 11 ? 4.760 9.319 6.230 1.00 0.00 11 VAL A N 12
ATOM 6438 C CA . VAL A 1 11 ? 3.552 9.181 7.036 1.00 0.00 11 VAL A CA 12
ATOM 6439 C C . VAL A 1 11 ? 3.877 8.637 8.422 1.00 0.00 11 VAL A C 12
ATOM 6440 O O . VAL A 1 11 ? 3.431 9.181 9.433 1.00 0.00 11 VAL A O 12
ATOM 6453 N N . ILE A 1 12 ? 4.655 7.561 8.463 1.00 0.00 12 ILE A N 12
ATOM 6454 C CA . ILE A 1 12 ? 5.040 6.944 9.726 1.00 0.00 12 ILE A CA 12
ATOM 6455 C C . ILE A 1 12 ? 5.900 7.889 10.559 1.00 0.00 12 ILE A C 12
ATOM 6456 O O . ILE A 1 12 ? 5.705 8.019 11.767 1.00 0.00 12 ILE A O 12
ATOM 6472 N N . ALA A 1 13 ? 6.851 8.547 9.905 1.00 0.00 13 ALA A N 12
ATOM 6473 C CA . ALA A 1 13 ? 7.738 9.483 10.584 1.00 0.00 13 ALA A CA 12
ATOM 6474 C C . ALA A 1 13 ? 6.955 10.647 11.181 1.00 0.00 13 ALA A C 12
ATOM 6475 O O . ALA A 1 13 ? 7.198 11.055 12.316 1.00 0.00 13 ALA A O 12
ATOM 6482 N N . GLY A 1 14 ? 6.014 11.180 10.407 1.00 0.00 14 GLY A N 12
ATOM 6483 C CA . GLY A 1 14 ? 5.210 12.294 10.876 1.00 0.00 14 GLY A CA 12
ATOM 6484 C C . GLY A 1 14 ? 4.333 11.919 12.054 1.00 0.00 14 GLY A C 12
ATOM 6485 O O . GLY A 1 14 ? 4.145 12.714 12.975 1.00 0.00 14 GLY A O 12
ATOM 6489 N N . GLY A 1 15 ? 3.793 10.705 12.026 1.00 0.00 15 GLY A N 12
ATOM 6490 C CA . GLY A 1 15 ? 2.935 10.249 13.105 1.00 0.00 15 GLY A CA 12
ATOM 6491 C C . GLY A 1 15 ? 3.697 10.024 14.395 1.00 0.00 15 GLY A C 12
ATOM 6492 O O . GLY A 1 15 ? 3.216 10.363 15.476 1.00 0.00 15 GLY A O 12
ATOM 6496 N N . VAL A 1 16 ? 4.890 9.448 14.284 1.00 0.00 16 VAL A N 12
ATOM 6497 C CA . VAL A 1 16 ? 5.720 9.177 15.451 1.00 0.00 16 VAL A CA 12
ATOM 6498 C C . VAL A 1 16 ? 6.189 10.472 16.105 1.00 0.00 16 VAL A C 12
ATOM 6499 O O . VAL A 1 16 ? 6.100 10.631 17.323 1.00 0.00 16 VAL A O 12
ATOM 6512 N N . ILE A 1 17 ? 6.686 11.394 15.289 1.00 0.00 17 ILE A N 12
ATOM 6513 C CA . ILE A 1 17 ? 7.166 12.677 15.788 1.00 0.00 17 ILE A CA 12
ATOM 6514 C C . ILE A 1 17 ? 6.029 13.492 16.394 1.00 0.00 17 ILE A C 12
ATOM 6515 O O . ILE A 1 17 ? 6.171 14.070 17.471 1.00 0.00 17 ILE A O 12
ATOM 6531 N N . GLY A 1 18 ? 4.898 13.531 15.696 1.00 0.00 18 GLY A N 12
ATOM 6532 C CA . GLY A 1 18 ? 3.752 14.276 16.182 1.00 0.00 18 GLY A CA 12
ATOM 6533 C C . GLY A 1 18 ? 3.211 13.723 17.486 1.00 0.00 18 GLY A C 12
ATOM 6534 O O . GLY A 1 18 ? 2.875 14.479 18.397 1.00 0.00 18 GLY A O 12
ATOM 6538 N N . PHE A 1 19 ? 3.125 12.400 17.575 1.00 0.00 19 PHE A N 12
ATOM 6539 C CA . PHE A 1 19 ? 2.619 11.746 18.776 1.00 0.00 19 PHE A CA 12
ATOM 6540 C C . PHE A 1 19 ? 3.540 12.003 19.964 1.00 0.00 19 PHE A C 12
ATOM 6541 O O . PHE A 1 19 ? 3.080 12.277 21.073 1.00 0.00 19 PHE A O 12
ATOM 6558 N N . LEU A 1 20 ? 4.844 11.911 19.725 1.00 0.00 20 LEU A N 12
ATOM 6559 C CA . LEU A 1 20 ? 5.832 12.132 20.776 1.00 0.00 20 LEU A CA 12
ATOM 6560 C C . LEU A 1 20 ? 5.778 13.571 21.279 1.00 0.00 20 LEU A C 12
ATOM 6561 O O . LEU A 1 20 ? 5.916 13.827 22.475 1.00 0.00 20 LEU A O 12
ATOM 6577 N N . PHE A 1 21 ? 5.575 14.507 20.358 1.00 0.00 21 PHE A N 12
ATOM 6578 C CA . PHE A 1 21 ? 5.502 15.921 20.708 1.00 0.00 21 PHE A CA 12
ATOM 6579 C C . PHE A 1 21 ? 4.245 16.216 21.521 1.00 0.00 21 PHE A C 12
ATOM 6580 O O . PHE A 1 21 ? 4.287 16.958 22.501 1.00 0.00 21 PHE A O 12
ATOM 6597 N N . ALA A 1 22 ? 3.127 15.629 21.105 1.00 0.00 22 ALA A N 12
ATOM 6598 C CA . ALA A 1 22 ? 1.858 15.827 21.794 1.00 0.00 22 ALA A CA 12
ATOM 6599 C C . ALA A 1 22 ? 1.923 15.303 23.225 1.00 0.00 22 ALA A C 12
ATOM 6600 O O . ALA A 1 22 ? 1.470 15.964 24.159 1.00 0.00 22 ALA A O 12
ATOM 6607 N N . ILE A 1 23 ? 2.489 14.112 23.388 1.00 0.00 23 ILE A N 12
ATOM 6608 C CA . ILE A 1 23 ? 2.613 13.500 24.706 1.00 0.00 23 ILE A CA 12
ATOM 6609 C C . ILE A 1 23 ? 3.564 14.295 25.594 1.00 0.00 23 ILE A C 12
ATOM 6610 O O . ILE A 1 23 ? 3.342 14.426 26.798 1.00 0.00 23 ILE A O 12
ATOM 6626 N N . PHE A 1 24 ? 4.622 14.828 24.991 1.00 0.00 24 PHE A N 12
ATOM 6627 C CA . PHE A 1 24 ? 5.607 15.612 25.727 1.00 0.00 24 PHE A CA 12
ATOM 6628 C C . PHE A 1 24 ? 5.003 16.927 26.211 1.00 0.00 24 PHE A C 12
ATOM 6629 O O . PHE A 1 24 ? 5.267 17.370 27.330 1.00 0.00 24 PHE A O 12
ATOM 6646 N N . LEU A 1 25 ? 4.191 17.546 25.362 1.00 0.00 25 LEU A N 12
ATOM 6647 C CA . LEU A 1 25 ? 3.549 18.812 25.701 1.00 0.00 25 LEU A CA 12
ATOM 6648 C C . LEU A 1 25 ? 2.532 18.623 26.822 1.00 0.00 25 LEU A C 12
ATOM 6649 O O . LEU A 1 25 ? 2.463 19.426 27.752 1.00 0.00 25 LEU A O 12
ATOM 6665 N N . ILE A 1 26 ? 1.747 17.555 26.728 1.00 0.00 26 ILE A N 12
ATOM 6666 C CA . ILE A 1 26 ? 0.736 17.259 27.736 1.00 0.00 26 ILE A CA 12
ATOM 6667 C C . ILE A 1 26 ? 1.378 16.952 29.084 1.00 0.00 26 ILE A C 12
ATOM 6668 O O . ILE A 1 26 ? 0.941 17.454 30.121 1.00 0.00 26 ILE A O 12
ATOM 6684 N N . LEU A 1 27 ? 2.419 16.127 29.064 1.00 0.00 27 LEU A N 12
ATOM 6685 C CA . LEU A 1 27 ? 3.124 15.755 30.285 1.00 0.00 27 LEU A CA 12
ATOM 6686 C C . LEU A 1 27 ? 3.759 16.976 30.942 1.00 0.00 27 LEU A C 12
ATOM 6687 O O . LEU A 1 27 ? 3.723 17.127 32.164 1.00 0.00 27 LEU A O 12
ATOM 6703 N N . LEU A 1 28 ? 4.339 17.847 30.123 1.00 0.00 28 LEU A N 12
ATOM 6704 C CA . LEU A 1 28 ? 4.980 19.058 30.624 1.00 0.00 28 LEU A CA 12
ATOM 6705 C C . LEU A 1 28 ? 3.956 19.995 31.256 1.00 0.00 28 LEU A C 12
ATOM 6706 O O . LEU A 1 28 ? 4.215 20.608 32.293 1.00 0.00 28 LEU A O 12
ATOM 6722 N N . LEU A 1 29 ? 2.791 20.101 30.626 1.00 0.00 29 LEU A N 12
ATOM 6723 C CA . LEU A 1 29 ? 1.725 20.962 31.128 1.00 0.00 29 LEU A CA 12
ATOM 6724 C C . LEU A 1 29 ? 1.209 20.461 32.474 1.00 0.00 29 LEU A C 12
ATOM 6725 O O . LEU A 1 29 ? 1.087 21.229 33.428 1.00 0.00 29 LEU A O 12
ATOM 6741 N N . VAL A 1 30 ? 0.909 19.168 32.543 1.00 0.00 30 VAL A N 12
ATOM 6742 C CA . VAL A 1 30 ? 0.409 18.564 33.772 1.00 0.00 30 VAL A CA 12
ATOM 6743 C C . VAL A 1 30 ? 1.465 18.601 34.871 1.00 0.00 30 VAL A C 12
ATOM 6744 O O . VAL A 1 30 ? 1.142 18.720 36.053 1.00 0.00 30 VAL A O 12
ATOM 6757 N N . TYR A 1 31 ? 2.728 18.498 34.474 1.00 0.00 31 TYR A N 12
ATOM 6758 C CA . TYR A 1 31 ? 3.833 18.517 35.425 1.00 0.00 31 TYR A CA 12
ATOM 6759 C C . TYR A 1 31 ? 3.958 19.886 36.087 1.00 0.00 31 TYR A C 12
ATOM 6760 O O . TYR A 1 31 ? 3.917 20.002 37.312 1.00 0.00 31 TYR A O 12
ATOM 6778 N N . ARG A 1 32 ? 4.109 20.921 35.266 1.00 0.00 32 ARG A N 12
ATOM 6779 C CA . ARG A 1 32 ? 4.241 22.283 35.770 1.00 0.00 32 ARG A CA 12
ATOM 6780 C C . ARG A 1 32 ? 3.076 22.637 36.690 1.00 0.00 32 ARG A C 12
ATOM 6781 O O . ARG A 1 32 ? 3.264 23.266 37.731 1.00 0.00 32 ARG A O 12
ATOM 6802 N N . MET A 1 33 ? 1.874 22.229 36.298 1.00 0.00 33 MET A N 12
ATOM 6803 C CA . MET A 1 33 ? 0.679 22.503 37.088 1.00 0.00 33 MET A CA 12
ATOM 6804 C C . MET A 1 33 ? 0.773 21.846 38.461 1.00 0.00 33 MET A C 12
ATOM 6805 O O . MET A 1 33 ? 0.109 22.267 39.408 1.00 0.00 33 MET A O 12
ATOM 6819 N N . ARG A 1 34 ? 1.601 20.811 38.562 1.00 0.00 34 ARG A N 12
ATOM 6820 C CA . ARG A 1 34 ? 1.780 20.095 39.819 1.00 0.00 34 ARG A CA 12
ATOM 6821 C C . ARG A 1 34 ? 2.552 20.946 40.824 1.00 0.00 34 ARG A C 12
ATOM 6822 O O . ARG A 1 34 ? 2.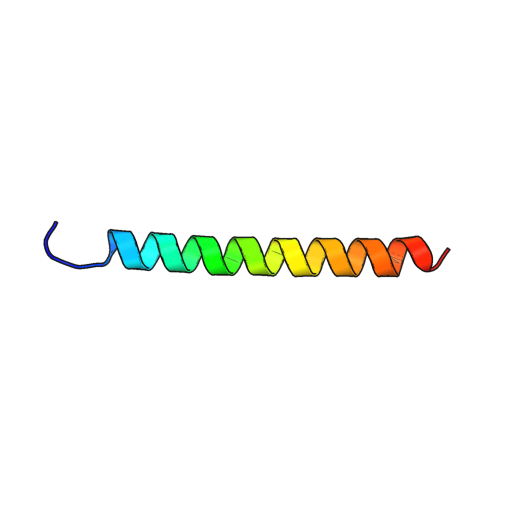331 20.852 42.032 1.00 0.00 34 ARG A O 12
ATOM 6843 N N . LYS A 1 35 ? 3.457 21.775 40.317 1.00 0.00 35 LYS A N 12
ATOM 6844 C CA . LYS A 1 35 ? 4.262 22.643 41.169 1.00 0.00 35 LYS A CA 12
ATOM 6845 C C . LYS A 1 35 ? 3.374 23.550 42.014 1.00 0.00 35 LYS A C 12
ATOM 6846 O O . LYS A 1 35 ? 3.858 24.477 42.665 1.00 0.00 35 LYS A O 12
ATOM 6865 N N . MET A 1 1 ? 2.922 -6.477 -1.554 1.00 0.00 1 MET A N 13
ATOM 6866 C CA . MET A 1 1 ? 2.435 -5.288 -2.243 1.00 0.00 1 MET A CA 13
ATOM 6867 C C . MET A 1 1 ? 2.458 -4.075 -1.319 1.00 0.00 1 MET A C 13
ATOM 6868 O O . MET A 1 1 ? 1.560 -3.893 -0.498 1.00 0.00 1 MET A O 13
ATOM 6882 N N . GLU A 1 2 ? 3.491 -3.250 -1.458 1.00 0.00 2 GLU A N 13
ATOM 6883 C CA . GLU A 1 2 ? 3.630 -2.056 -0.633 1.00 0.00 2 GLU A CA 13
ATOM 6884 C C . GLU A 1 2 ? 3.916 -0.829 -1.496 1.00 0.00 2 GLU A C 13
ATOM 6885 O O . GLU A 1 2 ? 3.040 0.007 -1.712 1.00 0.00 2 GLU A O 13
ATOM 6897 N N . GLN A 1 3 ? 5.148 -0.731 -1.984 1.00 0.00 3 GLN A N 13
ATOM 6898 C CA . GLN A 1 3 ? 5.550 0.393 -2.821 1.00 0.00 3 GLN A CA 13
ATOM 6899 C C . GLN A 1 3 ? 5.338 1.717 -2.094 1.00 0.00 3 GLN A C 13
ATOM 6900 O O . GLN A 1 3 ? 4.896 1.742 -0.945 1.00 0.00 3 GLN A O 13
ATOM 6914 N N . SER A 1 4 ? 5.655 2.816 -2.771 1.00 0.00 4 SER A N 13
ATOM 6915 C CA . SER A 1 4 ? 5.503 4.144 -2.187 1.00 0.00 4 SER A CA 13
ATOM 6916 C C . SER A 1 4 ? 6.210 4.229 -0.838 1.00 0.00 4 SER A C 13
ATOM 6917 O O . SER A 1 4 ? 5.712 4.854 0.099 1.00 0.00 4 SER A O 13
ATOM 6925 N N . THR A 1 5 ? 7.374 3.594 -0.746 1.00 0.00 5 THR A N 13
ATOM 6926 C CA . THR A 1 5 ? 8.150 3.596 0.488 1.00 0.00 5 THR A CA 13
ATOM 6927 C C . THR A 1 5 ? 8.353 5.014 1.008 1.00 0.00 5 THR A C 13
ATOM 6928 O O . THR A 1 5 ? 8.247 5.265 2.208 1.00 0.00 5 THR A O 13
ATOM 6939 N N . GLU A 1 6 ? 8.644 5.937 0.097 1.00 0.00 6 GLU A N 13
ATOM 6940 C CA . GLU A 1 6 ? 8.862 7.331 0.466 1.00 0.00 6 GLU A CA 13
ATOM 6941 C C . GLU A 1 6 ? 7.632 7.908 1.162 1.00 0.00 6 GLU A C 13
ATOM 6942 O O . GLU A 1 6 ? 7.742 8.557 2.203 1.00 0.00 6 GLU A O 13
ATOM 6954 N N . VAL A 1 7 ? 6.462 7.666 0.581 1.00 0.00 7 VAL A N 13
ATOM 6955 C CA . VAL A 1 7 ? 5.211 8.160 1.145 1.00 0.00 7 VAL A CA 13
ATOM 6956 C C . VAL A 1 7 ? 4.974 7.590 2.539 1.00 0.00 7 VAL A C 13
ATOM 6957 O O . VAL A 1 7 ? 4.597 8.314 3.462 1.00 0.00 7 VAL A O 13
ATOM 6970 N N . LEU A 1 8 ? 5.199 6.289 2.686 1.00 0.00 8 LEU A N 13
ATOM 6971 C CA . LEU A 1 8 ? 5.010 5.621 3.969 1.00 0.00 8 LEU A CA 13
ATOM 6972 C C . LEU A 1 8 ? 5.948 6.196 5.026 1.00 0.00 8 LEU A C 13
ATOM 6973 O O . LEU A 1 8 ? 5.548 6.420 6.168 1.00 0.00 8 LEU A O 13
ATOM 6989 N N . ALA A 1 9 ? 7.196 6.434 4.635 1.00 0.00 9 ALA A N 13
ATOM 6990 C CA . ALA A 1 9 ? 8.189 6.987 5.548 1.00 0.00 9 ALA A CA 13
ATOM 6991 C C . ALA A 1 9 ? 7.787 8.381 6.018 1.00 0.00 9 ALA A C 13
ATOM 6992 O O . ALA A 1 9 ? 7.959 8.725 7.187 1.00 0.00 9 ALA A O 13
ATOM 6999 N N . ALA A 1 10 ? 7.251 9.178 5.099 1.00 0.00 10 ALA A N 13
ATOM 7000 C CA . ALA A 1 10 ? 6.824 10.534 5.421 1.00 0.00 10 ALA A CA 13
ATOM 7001 C C . ALA A 1 10 ? 5.675 10.524 6.423 1.00 0.00 10 ALA A C 13
ATOM 7002 O O . ALA A 1 10 ? 5.715 11.223 7.436 1.00 0.00 10 ALA A O 13
ATOM 7009 N N . VAL A 1 11 ? 4.650 9.729 6.134 1.00 0.00 11 VAL A N 13
ATOM 7010 C CA . VAL A 1 11 ? 3.489 9.628 7.010 1.00 0.00 11 VAL A CA 13
ATOM 7011 C C . VAL A 1 11 ? 3.860 8.985 8.342 1.00 0.00 11 VAL A C 13
ATOM 7012 O O . VAL A 1 11 ? 3.426 9.436 9.402 1.00 0.00 11 VAL A O 13
ATOM 7025 N N . ILE A 1 12 ? 4.665 7.930 8.279 1.00 0.00 12 ILE A N 13
ATOM 7026 C CA . ILE A 1 12 ? 5.096 7.226 9.481 1.00 0.00 12 ILE A CA 13
ATOM 7027 C C . ILE A 1 12 ? 5.937 8.130 10.375 1.00 0.00 12 ILE A C 13
ATOM 7028 O O . ILE A 1 12 ? 5.705 8.218 11.581 1.00 0.00 12 ILE A O 13
ATOM 7044 N N . ALA A 1 13 ? 6.915 8.802 9.776 1.00 0.00 13 ALA A N 13
ATOM 7045 C CA . ALA A 1 13 ? 7.789 9.702 10.518 1.00 0.00 13 ALA A CA 13
ATOM 7046 C C . ALA A 1 13 ? 6.996 10.842 11.148 1.00 0.00 13 ALA A C 13
ATOM 7047 O O . ALA A 1 13 ? 7.218 11.200 12.304 1.00 0.00 13 ALA A O 13
ATOM 7054 N N . GLY A 1 14 ? 6.070 11.408 10.379 1.00 0.00 14 GLY A N 13
ATOM 7055 C CA . GLY A 1 14 ? 5.259 12.502 10.880 1.00 0.00 14 GLY A CA 13
ATOM 7056 C C . GLY A 1 14 ? 4.366 12.083 12.031 1.00 0.00 14 GLY A C 13
ATOM 7057 O O . GLY A 1 14 ? 4.144 12.851 12.966 1.00 0.00 14 GLY A O 13
ATOM 7061 N N . GLY A 1 15 ? 3.851 10.858 11.963 1.00 0.00 15 GLY A N 13
ATOM 7062 C CA . GLY A 1 15 ? 2.982 10.360 13.013 1.00 0.00 15 GLY A CA 13
ATOM 7063 C C . GLY A 1 15 ? 3.729 10.090 14.304 1.00 0.00 15 GLY A C 13
ATOM 7064 O O . GLY A 1 15 ? 3.230 10.380 15.391 1.00 0.00 15 GLY A O 13
ATOM 7068 N N . VAL A 1 16 ? 4.929 9.529 14.186 1.00 0.00 16 VAL A N 13
ATOM 7069 C CA . VAL A 1 16 ? 5.746 9.219 15.353 1.00 0.00 16 VAL A CA 13
ATOM 7070 C C . VAL A 1 16 ? 6.196 10.490 16.063 1.00 0.00 16 VAL A C 13
ATOM 7071 O O . VAL A 1 16 ? 6.058 10.616 17.280 1.00 0.00 16 VAL A O 13
ATOM 7084 N N . ILE A 1 17 ? 6.734 11.432 15.295 1.00 0.00 17 ILE A N 13
ATOM 7085 C CA . ILE A 1 17 ? 7.203 12.695 15.850 1.00 0.00 17 ILE A CA 13
ATOM 7086 C C . ILE A 1 17 ? 6.046 13.509 16.418 1.00 0.00 17 ILE A C 13
ATOM 7087 O O . ILE A 1 17 ? 6.164 14.116 17.482 1.00 0.00 17 ILE A O 13
ATOM 7103 N N . GLY A 1 18 ? 4.925 13.515 15.702 1.00 0.00 18 GLY A N 13
ATOM 7104 C CA . GLY A 1 18 ? 3.762 14.256 16.152 1.00 0.00 18 GLY A CA 13
ATOM 7105 C C . GLY A 1 18 ? 3.193 13.712 17.447 1.00 0.00 18 GLY A C 13
ATOM 7106 O O . GLY A 1 18 ? 2.842 14.474 18.348 1.00 0.00 18 GLY A O 13
ATOM 7110 N N . PHE A 1 19 ? 3.099 12.390 17.542 1.00 0.00 19 PHE A N 13
ATOM 7111 C CA . PHE A 1 19 ? 2.566 11.744 18.736 1.00 0.00 19 PHE A CA 13
ATOM 7112 C C . PHE A 1 19 ? 3.473 11.990 19.938 1.00 0.00 19 PHE A C 13
ATOM 7113 O O . PHE A 1 19 ? 3.000 12.274 21.039 1.00 0.00 19 PHE A O 13
ATOM 7130 N N . LEU A 1 20 ? 4.779 11.878 19.718 1.00 0.00 20 LEU A N 13
ATOM 7131 C CA . LEU A 1 20 ? 5.754 12.087 20.783 1.00 0.00 20 LEU A CA 13
ATOM 7132 C C . LEU A 1 20 ? 5.720 13.530 21.277 1.00 0.00 20 LEU A C 13
ATOM 7133 O O . LEU A 1 20 ? 5.864 13.791 22.472 1.00 0.00 20 LEU A O 13
ATOM 7149 N N . PHE A 1 21 ? 5.525 14.463 20.351 1.00 0.00 21 PHE A N 13
ATOM 7150 C CA . PHE A 1 21 ? 5.470 15.879 20.693 1.00 0.00 21 PHE A CA 13
ATOM 7151 C C . PHE A 1 21 ? 4.204 16.200 21.483 1.00 0.00 21 PHE A C 13
ATOM 7152 O O . PHE A 1 21 ? 4.241 16.954 22.454 1.00 0.00 21 PHE A O 13
ATOM 7169 N N . ALA A 1 22 ? 3.086 15.621 21.057 1.00 0.00 22 ALA A N 13
ATOM 7170 C CA . ALA A 1 22 ? 1.809 15.843 21.724 1.00 0.00 22 ALA A CA 13
ATOM 7171 C C . ALA A 1 22 ? 1.843 15.329 23.160 1.00 0.00 22 ALA A C 13
ATOM 7172 O O . ALA A 1 22 ? 1.418 16.019 24.086 1.00 0.00 22 ALA A O 13
ATOM 7179 N N . ILE A 1 23 ? 2.351 14.113 23.336 1.00 0.00 23 ILE A N 13
ATOM 7180 C CA . ILE A 1 23 ? 2.440 13.507 24.658 1.00 0.00 23 ILE A CA 13
ATOM 7181 C C . ILE A 1 23 ? 3.434 14.255 25.540 1.00 0.00 23 ILE A C 13
ATOM 7182 O O . ILE A 1 23 ? 3.239 14.377 26.749 1.00 0.00 23 ILE A O 13
ATOM 7198 N N . PHE A 1 24 ? 4.501 14.756 24.925 1.00 0.00 24 PHE A N 13
ATOM 7199 C CA . PHE A 1 24 ? 5.526 15.494 25.654 1.00 0.00 24 PHE A CA 13
ATOM 7200 C C . PHE A 1 24 ? 4.984 16.830 26.153 1.00 0.00 24 PHE A C 13
ATOM 7201 O O . PHE A 1 24 ? 5.277 17.253 27.272 1.00 0.00 24 PHE A O 13
ATOM 7218 N N . LEU A 1 25 ? 4.192 17.491 25.316 1.00 0.00 25 LEU A N 13
ATOM 7219 C CA . LEU A 1 25 ? 3.608 18.779 25.671 1.00 0.00 25 LEU A CA 13
ATOM 7220 C C . LEU A 1 25 ? 2.584 18.623 26.790 1.00 0.00 25 LEU A C 13
ATOM 7221 O O . LEU A 1 25 ? 2.557 19.414 27.734 1.00 0.00 25 LEU A O 13
ATOM 7237 N N . ILE A 1 26 ? 1.745 17.599 26.678 1.00 0.00 26 ILE A N 13
ATOM 7238 C CA . ILE A 1 26 ? 0.722 17.338 27.683 1.00 0.00 26 ILE A CA 13
ATOM 7239 C C . ILE A 1 26 ? 1.348 16.972 29.024 1.00 0.00 26 ILE A C 13
ATOM 7240 O O . ILE A 1 26 ? 0.936 17.472 30.072 1.00 0.00 26 ILE A O 13
ATOM 7256 N N . LEU A 1 27 ? 2.348 16.098 28.985 1.00 0.00 27 LEU A N 13
ATOM 7257 C CA . LEU A 1 27 ? 3.034 15.666 30.198 1.00 0.00 27 LEU A CA 13
ATOM 7258 C C . LEU A 1 27 ? 3.729 16.841 30.878 1.00 0.00 27 LEU A C 13
ATOM 7259 O O . LEU A 1 27 ? 3.685 16.979 32.101 1.00 0.00 27 LEU A O 13
ATOM 7275 N N . LEU A 1 28 ? 4.369 17.687 30.078 1.00 0.00 28 LEU A N 13
ATOM 7276 C CA . LEU A 1 28 ? 5.072 18.853 30.602 1.00 0.00 28 LEU A CA 13
ATOM 7277 C C . LEU A 1 28 ? 4.100 19.821 31.268 1.00 0.00 28 LEU A C 13
ATOM 7278 O O . LEU A 1 28 ? 4.379 20.359 32.340 1.00 0.00 28 LEU A O 13
ATOM 7294 N N . LEU A 1 29 ? 2.957 20.038 30.626 1.00 0.00 29 LEU A N 13
ATOM 7295 C CA . LEU A 1 29 ? 1.941 20.940 31.157 1.00 0.00 29 LEU A CA 13
ATOM 7296 C C . LEU A 1 29 ? 1.373 20.410 32.470 1.00 0.00 29 LEU A C 13
ATOM 7297 O O . LEU A 1 29 ? 1.202 21.158 33.432 1.00 0.00 29 LEU A O 13
ATOM 7313 N N . VAL A 1 30 ? 1.086 19.112 32.503 1.00 0.00 30 VAL A N 13
ATOM 7314 C CA . VAL A 1 30 ? 0.541 18.480 33.699 1.00 0.00 30 VAL A CA 13
ATOM 7315 C C . VAL A 1 30 ? 1.519 18.577 34.865 1.00 0.00 30 VAL A C 13
ATOM 7316 O O . VAL A 1 30 ? 1.132 18.903 35.988 1.00 0.00 30 VAL A O 13
ATOM 7329 N N . TYR A 1 31 ? 2.787 18.292 34.592 1.00 0.00 31 TYR A N 13
ATOM 7330 C CA . TYR A 1 31 ? 3.821 18.344 35.618 1.00 0.00 31 TYR A CA 13
ATOM 7331 C C . TYR A 1 31 ? 3.982 19.762 36.157 1.00 0.00 31 TYR A C 13
ATOM 7332 O O . TYR A 1 31 ? 4.035 19.976 37.368 1.00 0.00 31 TYR A O 13
ATOM 7350 N N . ARG A 1 32 ? 4.058 20.728 35.248 1.00 0.00 32 ARG A N 13
ATOM 7351 C CA . ARG A 1 32 ? 4.214 22.127 35.630 1.00 0.00 32 ARG A CA 13
ATOM 7352 C C . ARG A 1 32 ? 3.010 22.607 36.435 1.00 0.00 32 ARG A C 13
ATOM 7353 O O . ARG A 1 32 ? 3.159 23.333 37.418 1.00 0.00 32 ARG A O 13
ATOM 7374 N N . MET A 1 33 ? 1.819 22.198 36.011 1.00 0.00 33 MET A N 13
ATOM 7375 C CA . MET A 1 33 ? 0.590 22.587 36.693 1.00 0.00 33 MET A CA 13
ATOM 7376 C C . MET A 1 33 ? 0.546 22.009 38.104 1.00 0.00 33 MET A C 13
ATOM 7377 O O . MET A 1 33 ? -0.157 22.524 38.974 1.00 0.00 33 MET A O 13
ATOM 7391 N N . ARG A 1 34 ? 1.300 20.937 38.323 1.00 0.00 34 ARG A N 13
ATOM 7392 C CA . ARG A 1 34 ? 1.344 20.288 39.628 1.00 0.00 34 ARG A CA 13
ATOM 7393 C C . ARG A 1 34 ? 1.666 21.298 40.726 1.00 0.00 34 ARG A C 13
ATOM 7394 O O . ARG A 1 34 ? 1.207 21.165 41.861 1.00 0.00 34 ARG A O 13
ATOM 7415 N N . LYS A 1 35 ? 2.458 22.307 40.381 1.00 0.00 35 LYS A N 13
ATOM 7416 C CA . LYS A 1 35 ? 2.842 23.340 41.336 1.00 0.00 35 LYS A CA 13
ATOM 7417 C C . LYS A 1 35 ? 1.632 24.168 41.757 1.00 0.00 35 LYS A C 13
ATOM 7418 O O . LYS A 1 35 ? 1.738 25.053 42.607 1.00 0.00 35 LYS A O 13
ATOM 7437 N N . MET A 1 1 ? 9.124 13.148 -7.122 1.00 0.00 1 MET A N 14
ATOM 7438 C CA . MET A 1 1 ? 9.210 11.731 -6.788 1.00 0.00 1 MET A CA 14
ATOM 7439 C C . MET A 1 1 ? 8.087 11.327 -5.838 1.00 0.00 1 MET A C 14
ATOM 7440 O O . MET A 1 1 ? 7.885 11.956 -4.799 1.00 0.00 1 MET A O 14
ATOM 7454 N N . GLU A 1 2 ? 7.359 10.275 -6.200 1.00 0.00 2 GLU A N 14
ATOM 7455 C CA . GLU A 1 2 ? 6.256 9.790 -5.379 1.00 0.00 2 GLU A CA 14
ATOM 7456 C C . GLU A 1 2 ? 6.638 8.496 -4.665 1.00 0.00 2 GLU A C 14
ATOM 7457 O O . GLU A 1 2 ? 6.901 8.494 -3.463 1.00 0.00 2 GLU A O 14
ATOM 7469 N N . GLN A 1 3 ? 6.663 7.400 -5.415 1.00 0.00 3 GLN A N 14
ATOM 7470 C CA . GLN A 1 3 ? 7.011 6.099 -4.855 1.00 0.00 3 GLN A CA 14
ATOM 7471 C C . GLN A 1 3 ? 6.070 5.730 -3.712 1.00 0.00 3 GLN A C 14
ATOM 7472 O O . GLN A 1 3 ? 5.142 6.474 -3.394 1.00 0.00 3 GLN A O 14
ATOM 7486 N N . SER A 1 4 ? 6.315 4.577 -3.100 1.00 0.00 4 SER A N 14
ATOM 7487 C CA . SER A 1 4 ? 5.487 4.107 -1.995 1.00 0.00 4 SER A CA 14
ATOM 7488 C C . SER A 1 4 ? 6.239 4.207 -0.671 1.00 0.00 4 SER A C 14
ATOM 7489 O O . SER A 1 4 ? 5.670 4.586 0.353 1.00 0.00 4 SER A O 14
ATOM 7497 N N . THR A 1 5 ? 7.523 3.865 -0.700 1.00 0.00 5 THR A N 14
ATOM 7498 C CA . THR A 1 5 ? 8.354 3.914 0.496 1.00 0.00 5 THR A CA 14
ATOM 7499 C C . THR A 1 5 ? 8.511 5.345 0.998 1.00 0.00 5 THR A C 14
ATOM 7500 O O . THR A 1 5 ? 8.463 5.599 2.201 1.00 0.00 5 THR A O 14
ATOM 7511 N N . GLU A 1 6 ? 8.698 6.276 0.067 1.00 0.00 6 GLU A N 14
ATOM 7512 C CA . GLU A 1 6 ? 8.862 7.683 0.417 1.00 0.00 6 GLU A CA 14
ATOM 7513 C C . GLU A 1 6 ? 7.632 8.207 1.153 1.00 0.00 6 GLU A C 14
ATOM 7514 O O . GLU A 1 6 ? 7.744 8.805 2.224 1.00 0.00 6 GLU A O 14
ATOM 7526 N N . VAL A 1 7 ? 6.459 7.979 0.571 1.00 0.00 7 VAL A N 14
ATOM 7527 C CA . VAL A 1 7 ? 5.208 8.427 1.171 1.00 0.00 7 VAL A CA 14
ATOM 7528 C C . VAL A 1 7 ? 4.946 7.715 2.493 1.00 0.00 7 VAL A C 14
ATOM 7529 O O . VAL A 1 7 ? 4.513 8.331 3.468 1.00 0.00 7 VAL A O 14
ATOM 7542 N N . LEU A 1 8 ? 5.212 6.413 2.520 1.00 0.00 8 LEU A N 14
ATOM 7543 C CA . LEU A 1 8 ? 5.006 5.615 3.724 1.00 0.00 8 LEU A CA 14
ATOM 7544 C C . LEU A 1 8 ? 5.913 6.090 4.854 1.00 0.00 8 LEU A C 14
ATOM 7545 O O . LEU A 1 8 ? 5.475 6.235 5.995 1.00 0.00 8 LEU A O 14
ATOM 7561 N N . ALA A 1 9 ? 7.178 6.333 4.528 1.00 0.00 9 ALA A N 14
ATOM 7562 C CA . ALA A 1 9 ? 8.146 6.796 5.515 1.00 0.00 9 ALA A CA 14
ATOM 7563 C C . ALA A 1 9 ? 7.750 8.157 6.076 1.00 0.00 9 ALA A C 14
ATOM 7564 O O . ALA A 1 9 ? 7.900 8.415 7.270 1.00 0.00 9 ALA A O 14
ATOM 7571 N N . ALA A 1 10 ? 7.244 9.026 5.207 1.00 0.00 10 ALA A N 14
ATOM 7572 C CA . ALA A 1 10 ? 6.825 10.360 5.616 1.00 0.00 10 ALA A CA 14
ATOM 7573 C C . ALA A 1 10 ? 5.604 10.297 6.527 1.00 0.00 10 ALA A C 14
ATOM 7574 O O . ALA A 1 10 ? 5.511 11.034 7.509 1.00 0.00 10 ALA A O 14
ATOM 7581 N N . VAL A 1 11 ? 4.669 9.413 6.195 1.00 0.00 11 VAL A N 14
ATOM 7582 C CA . VAL A 1 11 ? 3.453 9.253 6.984 1.00 0.00 11 VAL A CA 14
ATOM 7583 C C . VAL A 1 11 ? 3.765 8.695 8.368 1.00 0.00 11 VAL A C 14
ATOM 7584 O O . VAL A 1 11 ? 3.330 9.241 9.382 1.00 0.00 11 VAL A O 14
ATOM 7597 N N . ILE A 1 12 ? 4.523 7.604 8.403 1.00 0.00 12 ILE A N 14
ATOM 7598 C CA . ILE A 1 12 ? 4.895 6.972 9.662 1.00 0.00 12 ILE A CA 14
ATOM 7599 C C . ILE A 1 12 ? 5.778 7.892 10.499 1.00 0.00 12 ILE A C 14
ATOM 7600 O O . ILE A 1 12 ? 5.603 8.003 11.712 1.00 0.00 12 ILE A O 14
ATOM 7616 N N . ALA A 1 13 ? 6.726 8.552 9.841 1.00 0.00 13 ALA A N 14
ATOM 7617 C CA . ALA A 1 13 ? 7.634 9.465 10.523 1.00 0.00 13 ALA A CA 14
ATOM 7618 C C . ALA A 1 13 ? 6.874 10.631 11.147 1.00 0.00 13 ALA A C 14
ATOM 7619 O O . ALA A 1 13 ? 7.134 11.016 12.286 1.00 0.00 13 ALA A O 14
ATOM 7626 N N . GLY A 1 14 ? 5.935 11.191 10.391 1.00 0.00 14 GLY A N 14
ATOM 7627 C CA . GLY A 1 14 ? 5.152 12.308 10.886 1.00 0.00 14 GLY A CA 14
ATOM 7628 C C . GLY A 1 14 ? 4.264 11.922 12.053 1.00 0.00 14 GLY A C 14
ATOM 7629 O O . GLY A 1 14 ? 4.070 12.707 12.980 1.00 0.00 14 GLY A O 14
ATOM 7633 N N . GLY A 1 15 ? 3.722 10.709 12.006 1.00 0.00 15 GLY A N 14
ATOM 7634 C CA . GLY A 1 15 ? 2.855 10.242 13.072 1.00 0.00 15 GLY A CA 14
ATOM 7635 C C . GLY A 1 15 ? 3.609 9.983 14.361 1.00 0.00 15 GLY A C 14
ATOM 7636 O O . GLY A 1 15 ? 3.127 10.307 15.446 1.00 0.00 15 GLY A O 14
ATOM 7640 N N . VAL A 1 16 ? 4.795 9.395 14.243 1.00 0.00 16 VAL A N 14
ATOM 7641 C CA . VAL A 1 16 ? 5.617 9.091 15.408 1.00 0.00 16 VAL A CA 14
ATOM 7642 C C . VAL A 1 16 ? 6.108 10.367 16.082 1.00 0.00 16 VAL A C 14
ATOM 7643 O O . VAL A 1 16 ? 6.007 10.517 17.300 1.00 0.00 16 VAL A O 14
ATOM 7656 N N . ILE A 1 17 ? 6.640 11.285 15.282 1.00 0.00 17 ILE A N 14
ATOM 7657 C CA . ILE A 1 17 ? 7.146 12.550 15.801 1.00 0.00 17 ILE A CA 14
ATOM 7658 C C . ILE A 1 17 ? 6.020 13.388 16.399 1.00 0.00 17 ILE A C 14
ATOM 7659 O O . ILE A 1 17 ? 6.171 13.975 17.469 1.00 0.00 17 ILE A O 14
ATOM 7675 N N . GLY A 1 18 ? 4.891 13.437 15.699 1.00 0.00 18 GLY A N 14
ATOM 7676 C CA . GLY A 1 18 ? 3.755 14.204 16.177 1.00 0.00 18 GLY A CA 14
ATOM 7677 C C . GLY A 1 18 ? 3.198 13.665 17.479 1.00 0.00 18 GLY A C 14
ATOM 7678 O O . GLY A 1 18 ? 2.876 14.429 18.389 1.00 0.00 18 GLY A O 14
ATOM 7682 N N . PHE A 1 19 ? 3.082 12.344 17.570 1.00 0.00 19 PHE A N 14
ATOM 7683 C CA . PHE A 1 19 ? 2.557 11.703 18.770 1.00 0.00 19 PHE A CA 14
ATOM 7684 C C . PHE A 1 19 ? 3.482 11.936 19.960 1.00 0.00 19 PHE A C 14
ATOM 7685 O O . PHE A 1 19 ? 3.026 12.223 21.068 1.00 0.00 19 PHE A O 14
ATOM 7702 N N . LEU A 1 20 ? 4.783 11.812 19.724 1.00 0.00 20 LEU A N 14
ATOM 7703 C CA . LEU A 1 20 ? 5.774 12.008 20.776 1.00 0.00 20 LEU A CA 14
ATOM 7704 C C . LEU A 1 20 ? 5.757 13.449 21.278 1.00 0.00 20 LEU A C 14
ATOM 7705 O O . LEU A 1 20 ? 5.900 13.702 22.475 1.00 0.00 20 LEU A O 14
ATOM 7721 N N . PHE A 1 21 ? 5.577 14.389 20.357 1.00 0.00 21 PHE A N 14
ATOM 7722 C CA . PHE A 1 21 ? 5.539 15.804 20.706 1.00 0.00 21 PHE A CA 14
ATOM 7723 C C . PHE A 1 21 ? 4.287 16.132 21.514 1.00 0.00 21 PHE A C 14
ATOM 7724 O O . PHE A 1 21 ? 4.345 16.874 22.495 1.00 0.00 21 PHE A O 14
ATOM 7741 N N . ALA A 1 22 ? 3.157 15.573 21.095 1.00 0.00 22 ALA A N 14
ATOM 7742 C CA . ALA A 1 22 ? 1.891 15.803 21.780 1.00 0.00 22 ALA A CA 14
ATOM 7743 C C . ALA A 1 22 ? 1.937 15.278 23.211 1.00 0.00 22 ALA A C 14
ATOM 7744 O O . ALA A 1 22 ? 1.493 15.949 24.143 1.00 0.00 22 ALA A O 14
ATOM 7751 N N . ILE A 1 23 ? 2.477 14.075 23.378 1.00 0.00 23 ILE A N 14
ATOM 7752 C CA . ILE A 1 23 ? 2.581 13.461 24.695 1.00 0.00 23 ILE A CA 14
ATOM 7753 C C . ILE A 1 23 ? 3.548 14.233 25.587 1.00 0.00 23 ILE A C 14
ATOM 7754 O O . ILE A 1 23 ? 3.323 14.375 26.789 1.00 0.00 23 ILE A O 14
ATOM 7770 N N . PHE A 1 24 ? 4.625 14.732 24.989 1.00 0.00 24 PHE A N 14
ATOM 7771 C CA . PHE A 1 24 ? 5.627 15.491 25.728 1.00 0.00 24 PHE A CA 14
ATOM 7772 C C . PHE A 1 24 ? 5.057 16.824 26.204 1.00 0.00 24 PHE A C 14
ATOM 7773 O O . PHE A 1 24 ? 5.322 17.261 27.325 1.00 0.00 24 PHE A O 14
ATOM 7790 N N . LEU A 1 25 ? 4.274 17.467 25.345 1.00 0.00 25 LEU A N 14
ATOM 7791 C CA . LEU A 1 25 ? 3.667 18.751 25.676 1.00 0.00 25 LEU A CA 14
ATOM 7792 C C . LEU A 1 25 ? 2.630 18.594 26.784 1.00 0.00 25 LEU A C 14
ATOM 7793 O O . LEU A 1 25 ? 2.566 19.405 27.707 1.00 0.00 25 LEU A O 14
ATOM 7809 N N . ILE A 1 26 ? 1.822 17.543 26.686 1.00 0.00 26 ILE A N 14
ATOM 7810 C CA . ILE A 1 26 ? 0.791 17.278 27.681 1.00 0.00 26 ILE A CA 14
ATOM 7811 C C . ILE A 1 26 ? 1.407 16.970 29.042 1.00 0.00 26 ILE A C 14
ATOM 7812 O O . ILE A 1 26 ? 0.967 17.491 30.067 1.00 0.00 26 ILE A O 14
ATOM 7828 N N . LEU A 1 27 ? 2.429 16.121 29.044 1.00 0.00 27 LEU A N 14
ATOM 7829 C CA . LEU A 1 27 ? 3.108 15.744 30.279 1.00 0.00 27 LEU A CA 14
ATOM 7830 C C . LEU A 1 27 ? 3.763 16.957 30.932 1.00 0.00 27 LEU A C 14
ATOM 7831 O O . LEU A 1 27 ? 3.715 17.121 32.152 1.00 0.00 27 LEU A O 14
ATOM 7847 N N . LEU A 1 28 ? 4.373 17.806 30.112 1.00 0.00 28 LEU A N 14
ATOM 7848 C CA . LEU A 1 28 ? 5.037 19.006 30.609 1.00 0.00 28 LEU A CA 14
ATOM 7849 C C . LEU A 1 28 ? 4.027 19.974 31.219 1.00 0.00 28 LEU A C 14
ATOM 7850 O O . LEU A 1 28 ? 4.285 20.584 32.257 1.00 0.00 28 LEU A O 14
ATOM 7866 N N . LEU A 1 29 ? 2.876 20.106 30.570 1.00 0.00 29 LEU A N 14
ATOM 7867 C CA . LEU A 1 29 ? 1.826 20.998 31.049 1.00 0.00 29 LEU A CA 14
ATOM 7868 C C . LEU A 1 29 ? 1.271 20.517 32.386 1.00 0.00 29 LEU A C 14
ATOM 7869 O O . LEU A 1 29 ? 1.154 21.291 33.336 1.00 0.00 29 LEU A O 14
ATOM 7885 N N . VAL A 1 30 ? 0.934 19.233 32.454 1.00 0.00 30 VAL A N 14
ATOM 7886 C CA . VAL A 1 30 ? 0.396 18.647 33.676 1.00 0.00 30 VAL A CA 14
ATOM 7887 C C . VAL A 1 30 ? 1.432 18.659 34.794 1.00 0.00 30 VAL A C 14
ATOM 7888 O O . VAL A 1 30 ? 1.091 18.797 35.969 1.00 0.00 30 VAL A O 14
ATOM 7901 N N . TYR A 1 31 ? 2.698 18.514 34.421 1.00 0.00 31 TYR A N 14
ATOM 7902 C CA . TYR A 1 31 ? 3.785 18.507 35.393 1.00 0.00 31 TYR A CA 14
ATOM 7903 C C . TYR A 1 31 ? 4.019 19.904 35.960 1.00 0.00 31 TYR A C 14
ATOM 7904 O O . TYR A 1 31 ? 4.077 20.091 37.175 1.00 0.00 31 TYR A O 14
ATOM 7922 N N . ARG A 1 32 ? 4.150 20.882 35.070 1.00 0.00 32 ARG A N 14
ATOM 7923 C CA . ARG A 1 32 ? 4.378 22.262 35.480 1.00 0.00 32 ARG A CA 14
ATOM 7924 C C . ARG A 1 32 ? 3.232 22.766 36.353 1.00 0.00 32 ARG A C 14
ATOM 7925 O O . ARG A 1 32 ? 3.447 23.515 37.305 1.00 0.00 32 ARG A O 14
ATOM 7946 N N . MET A 1 33 ? 2.014 22.349 36.021 1.00 0.00 33 MET A N 14
ATOM 7947 C CA . MET A 1 33 ? 0.835 22.758 36.776 1.00 0.00 33 MET A CA 14
ATOM 7948 C C . MET A 1 33 ? 0.894 22.228 38.205 1.00 0.00 33 MET A C 14
ATOM 7949 O O . MET A 1 33 ? 0.252 22.771 39.104 1.00 0.00 33 MET A O 14
ATOM 7963 N N . ARG A 1 34 ? 1.667 21.166 38.407 1.00 0.00 34 ARG A N 14
ATOM 7964 C CA . ARG A 1 34 ? 1.808 20.563 39.726 1.00 0.00 34 ARG A CA 14
ATOM 7965 C C . ARG A 1 34 ? 2.640 21.453 40.645 1.00 0.00 34 ARG A C 14
ATOM 7966 O O . ARG A 1 34 ? 2.423 21.490 41.856 1.00 0.00 34 ARG A O 14
ATOM 7987 N N . LYS A 1 35 ? 3.594 22.169 40.060 1.00 0.00 35 LYS A N 14
ATOM 7988 C CA . LYS A 1 35 ? 4.460 23.060 40.824 1.00 0.00 35 LYS A CA 14
ATOM 7989 C C . LYS A 1 35 ? 3.636 24.043 41.649 1.00 0.00 35 LYS A C 14
ATOM 7990 O O . LYS A 1 35 ? 4.152 24.689 42.562 1.00 0.00 35 LYS A O 14
ATOM 8009 N N . MET A 1 1 ? 2.569 -1.803 -0.371 1.00 0.00 1 MET A N 15
ATOM 8010 C CA . MET A 1 1 ? 3.208 -1.320 -1.590 1.00 0.00 1 MET A CA 15
ATOM 8011 C C . MET A 1 1 ? 4.727 -1.373 -1.465 1.00 0.00 1 MET A C 15
ATOM 8012 O O . MET A 1 1 ? 5.262 -1.594 -0.379 1.00 0.00 1 MET A O 15
ATOM 8026 N N . GLU A 1 2 ? 5.415 -1.169 -2.584 1.00 0.00 2 GLU A N 15
ATOM 8027 C CA . GLU A 1 2 ? 6.873 -1.195 -2.598 1.00 0.00 2 GLU A CA 15
ATOM 8028 C C . GLU A 1 2 ? 7.436 0.131 -3.103 1.00 0.00 2 GLU A C 15
ATOM 8029 O O . GLU A 1 2 ? 8.492 0.578 -2.656 1.00 0.00 2 GLU A O 15
ATOM 8041 N N . GLN A 1 3 ? 6.723 0.753 -4.036 1.00 0.00 3 GLN A N 15
ATOM 8042 C CA . GLN A 1 3 ? 7.152 2.026 -4.602 1.00 0.00 3 GLN A CA 15
ATOM 8043 C C . GLN A 1 3 ? 6.562 3.195 -3.820 1.00 0.00 3 GLN A C 15
ATOM 8044 O O . GLN A 1 3 ? 6.602 4.340 -4.271 1.00 0.00 3 GLN A O 15
ATOM 8058 N N . SER A 1 4 ? 6.014 2.899 -2.646 1.00 0.00 4 SER A N 15
ATOM 8059 C CA . SER A 1 4 ? 5.411 3.926 -1.803 1.00 0.00 4 SER A CA 15
ATOM 8060 C C . SER A 1 4 ? 6.190 4.084 -0.501 1.00 0.00 4 SER A C 15
ATOM 8061 O O . SER A 1 4 ? 5.639 4.499 0.520 1.00 0.00 4 SER A O 15
ATOM 8069 N N . THR A 1 5 ? 7.476 3.752 -0.543 1.00 0.00 5 THR A N 15
ATOM 8070 C CA . THR A 1 5 ? 8.332 3.855 0.633 1.00 0.00 5 THR A CA 15
ATOM 8071 C C . THR A 1 5 ? 8.506 5.308 1.060 1.00 0.00 5 THR A C 15
ATOM 8072 O O . THR A 1 5 ? 8.457 5.625 2.248 1.00 0.00 5 THR A O 15
ATOM 8083 N N . GLU A 1 6 ? 8.708 6.187 0.083 1.00 0.00 6 GLU A N 15
ATOM 8084 C CA . GLU A 1 6 ? 8.889 7.607 0.360 1.00 0.00 6 GLU A CA 15
ATOM 8085 C C . GLU A 1 6 ? 7.667 8.184 1.070 1.00 0.00 6 GLU A C 15
ATOM 8086 O O . GLU A 1 6 ? 7.788 8.834 2.108 1.00 0.00 6 GLU A O 15
ATOM 8098 N N . VAL A 1 7 ? 6.490 7.940 0.502 1.00 0.00 7 VAL A N 15
ATOM 8099 C CA . VAL A 1 7 ? 5.246 8.434 1.080 1.00 0.00 7 VAL A CA 15
ATOM 8100 C C . VAL A 1 7 ? 4.975 7.788 2.434 1.00 0.00 7 VAL A C 15
ATOM 8101 O O . VAL A 1 7 ? 4.575 8.459 3.386 1.00 0.00 7 VAL A O 15
ATOM 8114 N N . LEU A 1 8 ? 5.195 6.480 2.514 1.00 0.00 8 LEU A N 15
ATOM 8115 C CA . LEU A 1 8 ? 4.975 5.741 3.753 1.00 0.00 8 LEU A CA 15
ATOM 8116 C C . LEU A 1 8 ? 5.897 6.245 4.858 1.00 0.00 8 LEU A C 15
ATOM 8117 O O . LEU A 1 8 ? 5.474 6.424 6.000 1.00 0.00 8 LEU A O 15
ATOM 8133 N N . ALA A 1 9 ? 7.159 6.474 4.510 1.00 0.00 9 ALA A N 15
ATOM 8134 C CA . ALA A 1 9 ? 8.140 6.962 5.472 1.00 0.00 9 ALA A CA 15
ATOM 8135 C C . ALA A 1 9 ? 7.772 8.354 5.974 1.00 0.00 9 ALA A C 15
ATOM 8136 O O . ALA A 1 9 ? 7.938 8.662 7.154 1.00 0.00 9 ALA A O 15
ATOM 8143 N N . ALA A 1 10 ? 7.272 9.191 5.071 1.00 0.00 10 ALA A N 15
ATOM 8144 C CA . ALA A 1 10 ? 6.878 10.549 5.423 1.00 0.00 10 ALA A CA 15
ATOM 8145 C C . ALA A 1 10 ? 5.722 10.546 6.418 1.00 0.00 10 ALA A C 15
ATOM 8146 O O . ALA A 1 10 ? 5.774 11.218 7.448 1.00 0.00 10 ALA A O 15
ATOM 8153 N N . VAL A 1 11 ? 4.679 9.785 6.102 1.00 0.00 11 VAL A N 15
ATOM 8154 C CA . VAL A 1 11 ? 3.509 9.694 6.968 1.00 0.00 11 VAL A CA 15
ATOM 8155 C C . VAL A 1 11 ? 3.855 9.015 8.289 1.00 0.00 11 VAL A C 15
ATOM 8156 O O . VAL A 1 11 ? 3.411 9.444 9.354 1.00 0.00 11 VAL A O 15
ATOM 8169 N N . ILE A 1 12 ? 4.651 7.954 8.212 1.00 0.00 12 ILE A N 15
ATOM 8170 C CA . ILE A 1 12 ? 5.058 7.216 9.401 1.00 0.00 12 ILE A CA 15
ATOM 8171 C C . ILE A 1 12 ? 5.893 8.090 10.331 1.00 0.00 12 ILE A C 15
ATOM 8172 O O . ILE A 1 12 ? 5.639 8.155 11.533 1.00 0.00 12 ILE A O 15
ATOM 8188 N N . ALA A 1 13 ? 6.890 8.762 9.764 1.00 0.00 13 ALA A N 15
ATOM 8189 C CA . ALA A 1 13 ? 7.761 9.636 10.541 1.00 0.00 13 ALA A CA 15
ATOM 8190 C C . ALA A 1 13 ? 6.970 10.772 11.180 1.00 0.00 13 ALA A C 15
ATOM 8191 O O . ALA A 1 13 ? 7.190 11.119 12.340 1.00 0.00 13 ALA A O 15
ATOM 8198 N N . GLY A 1 14 ? 6.048 11.349 10.415 1.00 0.00 14 GLY A N 15
ATOM 8199 C CA . GLY A 1 14 ? 5.238 12.440 10.924 1.00 0.00 14 GLY A CA 15
ATOM 8200 C C . GLY A 1 14 ? 4.304 12.001 12.034 1.00 0.00 14 GLY A C 15
ATOM 8201 O O . GLY A 1 14 ? 4.025 12.764 12.959 1.00 0.00 14 GLY A O 15
ATOM 8205 N N . GLY A 1 15 ? 3.817 10.767 11.943 1.00 0.00 15 GLY A N 15
ATOM 8206 C CA . GLY A 1 15 ? 2.912 10.250 12.953 1.00 0.00 15 GLY A CA 15
ATOM 8207 C C . GLY A 1 15 ? 3.612 9.965 14.267 1.00 0.00 15 GLY A C 15
ATOM 8208 O O . GLY A 1 15 ? 3.096 10.290 15.336 1.00 0.00 15 GLY A O 15
ATOM 8212 N N . VAL A 1 16 ? 4.791 9.356 14.188 1.00 0.00 16 VAL A N 15
ATOM 8213 C CA . VAL A 1 16 ? 5.562 9.027 15.381 1.00 0.00 16 VAL A CA 15
ATOM 8214 C C . VAL A 1 16 ? 6.048 10.289 16.086 1.00 0.00 16 VAL A C 15
ATOM 8215 O O . VAL A 1 16 ? 5.933 10.413 17.306 1.00 0.00 16 VAL A O 15
ATOM 8228 N N . ILE A 1 17 ? 6.592 11.221 15.311 1.00 0.00 17 ILE A N 15
ATOM 8229 C CA . ILE A 1 17 ? 7.094 12.474 15.861 1.00 0.00 17 ILE A CA 15
ATOM 8230 C C . ILE A 1 17 ? 5.959 13.319 16.430 1.00 0.00 17 ILE A C 15
ATOM 8231 O O . ILE A 1 17 ? 6.105 13.950 17.475 1.00 0.00 17 ILE A O 15
ATOM 8247 N N . GLY A 1 18 ? 4.826 13.323 15.734 1.00 0.00 18 GLY A N 15
ATOM 8248 C CA . GLY A 1 18 ? 3.681 14.093 16.186 1.00 0.00 18 GLY A CA 15
ATOM 8249 C C . GLY A 1 18 ? 3.112 13.573 17.491 1.00 0.00 18 GLY A C 15
ATOM 8250 O O . GLY A 1 18 ? 2.792 14.351 18.390 1.00 0.00 18 GLY A O 15
ATOM 8254 N N . PHE A 1 19 ? 2.984 12.255 17.595 1.00 0.00 19 PHE A N 15
ATOM 8255 C CA . PHE A 1 19 ? 2.447 11.632 18.800 1.00 0.00 19 PHE A CA 15
ATOM 8256 C C . PHE A 1 19 ? 3.375 11.857 19.989 1.00 0.00 19 PHE A C 15
ATOM 8257 O O . PHE A 1 19 ? 2.925 12.160 21.095 1.00 0.00 19 PHE A O 15
ATOM 8274 N N . LEU A 1 20 ? 4.674 11.706 19.755 1.00 0.00 20 LEU A N 15
ATOM 8275 C CA . LEU A 1 20 ? 5.668 11.893 20.806 1.00 0.00 20 LEU A CA 15
ATOM 8276 C C . LEU A 1 20 ? 5.679 13.337 21.295 1.00 0.00 20 LEU A C 15
ATOM 8277 O O . LEU A 1 20 ? 5.828 13.599 22.489 1.00 0.00 20 LEU A O 15
ATOM 8293 N N . PHE A 1 21 ? 5.519 14.273 20.365 1.00 0.00 21 PHE A N 15
ATOM 8294 C CA . PHE A 1 21 ? 5.509 15.692 20.701 1.00 0.00 21 PHE A CA 15
ATOM 8295 C C . PHE A 1 21 ? 4.263 16.052 21.505 1.00 0.00 21 PHE A C 15
ATOM 8296 O O . PHE A 1 21 ? 4.334 16.800 22.479 1.00 0.00 21 PHE A O 15
ATOM 8313 N N . ALA A 1 22 ? 3.121 15.513 21.088 1.00 0.00 22 ALA A N 15
ATOM 8314 C CA . ALA A 1 22 ? 1.859 15.776 21.769 1.00 0.00 22 ALA A CA 15
ATOM 8315 C C . ALA A 1 22 ? 1.893 15.263 23.204 1.00 0.00 22 ALA A C 15
ATOM 8316 O O . ALA A 1 22 ? 1.467 15.953 24.130 1.00 0.00 22 ALA A O 15
ATOM 8323 N N . ILE A 1 23 ? 2.401 14.048 23.382 1.00 0.00 23 ILE A N 15
ATOM 8324 C CA . ILE A 1 23 ? 2.490 13.443 24.705 1.00 0.00 23 ILE A CA 15
ATOM 8325 C C . ILE A 1 23 ? 3.474 14.200 25.590 1.00 0.00 23 ILE A C 15
ATOM 8326 O O . ILE A 1 23 ? 3.255 14.352 26.792 1.00 0.00 23 ILE A O 15
ATOM 8342 N N . PHE A 1 24 ? 4.559 14.676 24.988 1.00 0.00 24 PHE A N 15
ATOM 8343 C CA . PHE A 1 24 ? 5.577 15.419 25.721 1.00 0.00 24 PHE A CA 15
ATOM 8344 C C . PHE A 1 24 ? 5.034 16.765 26.192 1.00 0.00 24 PHE A C 15
ATOM 8345 O O . PHE A 1 24 ? 5.315 17.205 27.307 1.00 0.00 24 PHE A O 15
ATOM 8362 N N . LEU A 1 25 ? 4.256 17.415 25.334 1.00 0.00 25 LEU A N 15
ATOM 8363 C CA . LEU A 1 25 ? 3.673 18.712 25.660 1.00 0.00 25 LEU A CA 15
ATOM 8364 C C . LEU A 1 25 ? 2.643 18.581 26.776 1.00 0.00 25 LEU A C 15
ATOM 8365 O O . LEU A 1 25 ? 2.606 19.395 27.700 1.00 0.00 25 LEU A O 15
ATOM 8381 N N . ILE A 1 26 ? 1.809 17.550 26.687 1.00 0.00 26 ILE A N 15
ATOM 8382 C CA . ILE A 1 26 ? 0.780 17.311 27.691 1.00 0.00 26 ILE A CA 15
ATOM 8383 C C . ILE A 1 26 ? 1.400 16.986 29.046 1.00 0.00 26 ILE A C 15
ATOM 8384 O O . ILE A 1 26 ? 0.979 17.513 30.076 1.00 0.00 26 ILE A O 15
ATOM 8400 N N . LEU A 1 27 ? 2.404 16.116 29.037 1.00 0.00 27 LEU A N 15
ATOM 8401 C CA . LEU A 1 27 ? 3.084 15.721 30.266 1.00 0.00 27 LEU A CA 15
ATOM 8402 C C . LEU A 1 27 ? 3.769 16.918 30.918 1.00 0.00 27 LEU A C 15
ATOM 8403 O O . LEU A 1 27 ? 3.716 17.089 32.136 1.00 0.00 27 LEU A O 15
ATOM 8419 N N . LEU A 1 28 ? 4.410 17.744 30.099 1.00 0.00 28 LEU A N 15
ATOM 8420 C CA . LEU A 1 28 ? 5.104 18.928 30.595 1.00 0.00 28 LEU A CA 15
ATOM 8421 C C . LEU A 1 28 ? 4.122 19.909 31.228 1.00 0.00 28 LEU A C 15
ATOM 8422 O O . LEU A 1 28 ? 4.393 20.477 32.287 1.00 0.00 28 LEU A O 15
ATOM 8438 N N . LEU A 1 29 ? 2.982 20.101 30.575 1.00 0.00 29 LEU A N 15
ATOM 8439 C CA . LEU A 1 29 ? 1.958 21.012 31.075 1.00 0.00 29 LEU A CA 15
ATOM 8440 C C . LEU A 1 29 ? 1.386 20.515 32.399 1.00 0.00 29 LEU A C 15
ATOM 8441 O O . LEU A 1 29 ? 1.206 21.289 33.339 1.00 0.00 29 LEU A O 15
ATOM 8457 N N . VAL A 1 30 ? 1.105 19.217 32.465 1.00 0.00 30 VAL A N 15
ATOM 8458 C CA . VAL A 1 30 ? 0.556 18.615 33.675 1.00 0.00 30 VAL A CA 15
ATOM 8459 C C . VAL A 1 30 ? 1.526 18.749 34.843 1.00 0.00 30 VAL A C 15
ATOM 8460 O O . VAL A 1 30 ? 1.131 19.103 35.954 1.00 0.00 30 VAL A O 15
ATOM 8473 N N . TYR A 1 31 ? 2.798 18.463 34.585 1.00 0.00 31 TYR A N 15
ATOM 8474 C CA . TYR A 1 31 ? 3.825 18.549 35.616 1.00 0.00 31 TYR A CA 15
ATOM 8475 C C . TYR A 1 31 ? 3.997 19.988 36.095 1.00 0.00 31 TYR A C 15
ATOM 8476 O O . TYR A 1 31 ? 4.082 20.248 37.295 1.00 0.00 31 TYR A O 15
ATOM 8494 N N . ARG A 1 32 ? 4.048 20.918 35.147 1.00 0.00 32 ARG A N 15
ATOM 8495 C CA . ARG A 1 32 ? 4.210 22.330 35.470 1.00 0.00 32 ARG A CA 15
ATOM 8496 C C . ARG A 1 32 ? 3.047 22.830 36.323 1.00 0.00 32 ARG A C 15
ATOM 8497 O O . ARG A 1 32 ? 3.238 23.614 37.251 1.00 0.00 32 ARG A O 15
ATOM 8518 N N . MET A 1 33 ? 1.843 22.370 35.999 1.00 0.00 33 MET A N 15
ATOM 8519 C CA . MET A 1 33 ? 0.650 22.771 36.736 1.00 0.00 33 MET A CA 15
ATOM 8520 C C . MET A 1 33 ? 0.697 22.253 38.170 1.00 0.00 33 MET A C 15
ATOM 8521 O O . MET A 1 33 ? 0.038 22.795 39.057 1.00 0.00 33 MET A O 15
ATOM 8535 N N . ARG A 1 34 ? 1.480 21.202 38.390 1.00 0.00 34 ARG A N 15
ATOM 8536 C CA . ARG A 1 34 ? 1.612 20.611 39.716 1.00 0.00 34 ARG A CA 15
ATOM 8537 C C . ARG A 1 34 ? 2.389 21.536 40.648 1.00 0.00 34 ARG A C 15
ATOM 8538 O O . ARG A 1 34 ? 2.143 21.571 41.854 1.00 0.00 34 ARG A O 15
ATOM 8559 N N . LYS A 1 35 ? 3.331 22.284 40.082 1.00 0.00 35 LYS A N 15
ATOM 8560 C CA . LYS A 1 35 ? 4.145 23.209 40.861 1.00 0.00 35 LYS A CA 15
ATOM 8561 C C . LYS A 1 35 ? 3.275 24.269 41.529 1.00 0.00 35 LYS A C 15
ATOM 8562 O O . LYS A 1 35 ? 3.781 25.169 42.200 1.00 0.00 35 LYS A O 15
#

Foldseek 3Di:
DPVCCVVCCVVVVCVVVVVVVVVVVVVVVVVVVVD

GO terms:
  GO:0043202 lysosomal lumen (C, TAS)
  GO:0005788 endoplasmic reticulum lumen (C, TAS)
  GO:0005796 Golgi lumen (C, TAS)
  GO:0005886 plasma membrane (C, TAS)
  GO:0042802 identical protein binding (F, IPI)
  GO:0005515 protein binding (F, IPI)
  GO:0031012 extracellular matrix (C, HDA)
  GO:0030165 PDZ domain binding (F, IPI)
  GO:0005886 plasma membrane (C, IDA)